Protein 4P1L (pdb70)

InterPro domains:
  IPR004682 TRAP transporter solute receptor, DctP family [PIRSF006470] (9-323)
  IPR004682 TRAP transporter solute receptor, DctP family [TIGR00787] (43-287)
  IPR018389 TRAP transporter solute receptor DctP [PF03480] (42-319)
  IPR018389 TRAP transporter solute receptor DctP [PTHR33376] (13-335)
  IPR038404 TRAP transporter solute receptor DctP superfamily [G3DSA:3.40.190.170] (35-336)

Sequence (585 aa):
SWRGWNIHPPSYPNGKALESFAKEVAEKTEGRVEPKVYHNAVLGDDQPDAIEQTRSGALDFANFNGPGPIVPAANVLSLPFIFKSPDDYRIDGEIGEERFADALAEKNLIVLSWFGSGARSLYNTDHPVETPDDVEGLKVRVNNDLYVQIDEGGNATPAYGEVYQSLKTGVIDGAENNYPSYESSGHYEVANNYYSLTEHLILPECLCVAKASWEELSEKDRQAIREAAEDAAKEQRALWEEGVQASKQKILDAGVKINEVDDKSAFQAKQPIYDQQFVQEHPELESLVTDIQDAQSSWRGWNIHPPSYPNGKALESFAKEVAEKTEGRVEPKVYHNAVLGDQPDAIEQTRSGALDFANFNGPGPIVPAANVLSLPFIFKSPDDYRIDGEIGERFADALAEKNLIVLSWFGSGARSLYNTDHPVETPDDVEGLKVRVNNDLYVQIDEGGNATPAYGEVYQSLKTGVIDGAENNYPSYESSGHYEVANYYSLTEHLILPECLCVAKASWEELSEKDRQAIREAAEDAAKEQRALWEEGVQASKQKILDAGVKINEVDDKSAFQAKQPIYDQFVQEHPELESLVTDIQDAQ

Radius of gyration: 26.8 Å; Cα contacts (8 Å, |Δi|>4): 1121; chains: 2; bounding box: 52×77×76 Å

Foldseek 3Di:
DAEEEEQADCPALLNVLVVLLQVLLCVQVVNPDHYDYDYNCPVHFQLVVLVCQQVPVHWWYKHWLNCPQFVLLCLQVQWPLDVWLVLLVVCDDLVVVVQVRVVVSQKHFLDKAWFTFKFKFFQDDAAAALQVLAPFEEEDPDVLVQCSVLHYGYDYTLLCVQVCLVVVVGGIYMGALLSCQRSCVCVRGQETEPLSTGTIMITTITGNVNLVVDDPSSNVSSSVSRHVSRVSSHVSNVVSRVVSVVVSVVVPRHYYYHNDSVNVVVSPPSLVVSCVVPVVSNVSSVVSNVSRD/DAEEEEQADCPFLLNVLVVLLQVQLCVQVVNPDHYDYDYNCPVHFQLVRLVCQLVPVHFWYKFWLNCPQQVLLCLQVQWCLDVWLVLLVVCDDLVVVVQVSVVVSQKHFLDKAWFTFKFKFFADDAAQALQVLAPFEEEDPDVLVQCSVLHHGYDYTLLCPQVCLQVVVGGIYMGALLSCQRSCVLVRTQETEPLSTGTMMITIITGNVNCVVDDPSSNVSSSVSRHVSRVSSHVVNVVSSVVSVVVSVVSPRDYYYHNDSVNVVVSPPSVVVSCVVPVVSVVSSVVSNVSD

Secondary structure (DSSP, 8-state):
-EEEE-SS-TTSHHHHHHHHHHHHHHHHTTTSS-EEEE-TTTT--HHHHHHHHHTTSS-EEEE-----SSGGGGGGGSTT-SS-S-------HHHHHHHHHHHHTTEEEEEEE----EEEEESS----SGGGGTT-EEE---HHHH------EEE--GGGHHHHHHTTS-SEEEE-HHHHHHTTGGGT--EEEEEEEE---EEEEEEHHHHHHS-HHHHHHHHHHHHHHHHHHHHHHHHHHHHHHHHHHHTT-EEE--S-HHHHHH--HHHHHHHHH-GGGHHHHHHHHHTT-/-EEEE-SS-TTSHHHHHHHHHHHHHHHHTTTS--EEEE-TTTT--HHHHHHHHHTTSS-EEEE-----SSGGGGGGGSTT-SSSS-------HHHHHHHHHHHTTTEEEEEEE----EEEEESS----SGGGGTT-EEE---HHHH------EEE--GGGHHHHHHHTS-SEEEE-HHHHHHTSGGGT--EEEEEEEE---EEEEEEHHHHTTS-HHHHHHHHHHHHHHHHHHHHHHHHHHHHHHHHHHHTT-EEEE-S-HHHHHH--HHHHHHHHH-GGGHHHHHHHHHT-

Structure (mmCIF, N/CA/C/O backbone):
data_4P1L
#
_entry.id   4P1L
#
_cell.length_a   158.120
_cell.length_b   158.120
_cell.length_c   158.120
_cell.angle_alpha   90.000
_cell.angle_beta   90.000
_cell.angle_gamma   90.000
#
_symmetry.space_group_name_H-M   'I 21 3'
#
loop_
_entity.id
_entity.type
_entity.pdbx_description
1 polymer 'TRAP dicarboxylate transporter, DctP subunit'
2 non-polymer 'beta-D-glucopyranuronic acid'
3 non-polymer 'SULFATE ION'
4 non-polymer GLYCEROL
5 water water
#
loop_
_atom_site.group_PDB
_atom_site.id
_atom_site.type_symbol
_atom_site.label_atom_id
_atom_site.label_alt_id
_atom_site.label_comp_id
_atom_site.label_asym_id
_atom_site.label_entity_id
_atom_site.label_seq_id
_atom_site.pdbx_PDB_ins_code
_atom_site.Cartn_x
_atom_site.Cartn_y
_atom_site.Cartn_z
_atom_site.occupancy
_atom_site.B_iso_or_equiv
_atom_site.auth_seq_id
_atom_site.auth_comp_id
_atom_site.auth_asym_id
_atom_site.auth_atom_id
_atom_site.pdbx_PDB_model_num
ATOM 1 N N . SER A 1 25 ? 65.844 84.772 24.710 1.00 39.46 35 SER A N 1
ATOM 2 C CA . SER A 1 25 ? 66.765 83.932 23.948 1.00 42.58 35 SER A CA 1
ATOM 3 C C . SER A 1 25 ? 66.302 82.474 23.706 1.00 35.39 35 SER A C 1
ATOM 4 O O . SER A 1 25 ? 66.090 81.709 24.646 1.00 43.95 35 SER A O 1
ATOM 11 N N . TRP A 1 26 ? 66.181 82.095 22.437 1.00 30.09 36 TRP A N 1
ATOM 12 C CA . TRP A 1 26 ? 65.804 80.733 22.051 1.00 23.61 36 TRP A CA 1
ATOM 13 C C . TRP A 1 26 ? 66.942 80.103 21.257 1.00 20.54 36 TRP A C 1
ATOM 14 O O . TRP A 1 26 ? 67.551 80.780 20.428 1.00 23.97 36 TRP A O 1
ATOM 35 N N . ARG A 1 27 ? 67.221 78.823 21.486 1.00 22.09 37 ARG A N 1
ATOM 36 C CA . ARG A 1 27 ? 68.149 78.089 20.624 1.00 26.03 37 ARG A CA 1
ATOM 37 C C . ARG A 1 27 ? 67.385 77.063 19.794 1.00 18.95 37 ARG A C 1
ATOM 38 O O . ARG A 1 27 ? 66.533 76.330 20.304 1.00 22.01 37 ARG A O 1
ATOM 59 N N . GLY A 1 28 ? 67.738 77.018 18.521 1.00 18.40 38 GLY A N 1
ATOM 60 C CA . GLY A 1 28 ? 67.084 76.126 17.589 1.00 17.60 38 GLY A CA 1
ATOM 61 C C . GLY A 1 28 ? 68.075 75.244 16.867 1.00 20.05 38 GLY A C 1
ATOM 62 O O . GLY A 1 28 ? 69.273 75.558 16.759 1.00 19.73 38 GLY A O 1
ATOM 66 N N . TRP A 1 29 ? 67.546 74.144 16.338 1.00 17.16 39 TRP A N 1
ATOM 67 C CA . TRP A 1 29 ? 68.373 73.068 15.800 1.00 16.41 39 TRP A CA 1
ATOM 68 C C . TRP A 1 29 ? 68.030 72.801 14.343 1.00 15.73 39 TRP A C 1
ATOM 69 O O . TRP A 1 29 ? 66.853 72.730 13.961 1.00 15.56 39 TRP A O 1
ATOM 90 N N . ASN A 1 30 ? 69.067 72.657 13.529 1.00 15.67 40 ASN A N 1
ATOM 91 C CA . ASN A 1 30 ? 68.943 72.201 12.146 1.00 15.11 40 ASN A CA 1
ATOM 92 C C . ASN A 1 30 ? 70.121 71.283 11.860 1.00 18.44 40 ASN A C 1
ATOM 93 O O . ASN A 1 30 ? 71.242 71.601 12.244 1.00 17.28 40 ASN A O 1
ATOM 104 N N . ILE A 1 31 ? 69.870 70.138 11.223 1.00 17.29 41 ILE A N 1
ATOM 105 C CA . ILE A 1 31 ? 70.944 69.218 10.887 1.00 17.04 41 ILE A CA 1
ATOM 106 C C . ILE A 1 31 ? 71.744 69.686 9.648 1.00 17.11 41 ILE A C 1
ATOM 107 O O . ILE A 1 31 ? 72.922 69.312 9.477 1.00 16.79 41 ILE A O 1
ATOM 123 N N . HIS A 1 32 ? 71.097 70.480 8.785 1.00 16.62 42 HIS A N 1
ATOM 124 C CA . HIS A 1 32 ? 71.662 70.839 7.469 1.00 16.50 42 HIS A CA 1
ATOM 125 C C . HIS A 1 32 ? 72.535 72.100 7.566 1.00 16.37 42 HIS A C 1
ATOM 126 O O . HIS A 1 32 ? 72.521 72.803 8.580 1.00 16.47 42 HIS A O 1
ATOM 141 N N . PRO A 1 33 ? 73.306 72.378 6.505 1.00 18.60 43 PRO A N 1
ATOM 142 C CA . PRO A 1 33 ? 74.048 73.652 6.478 1.00 19.85 43 PRO A CA 1
ATOM 143 C C . PRO A 1 33 ? 73.098 74.857 6.436 1.00 16.13 43 PRO A C 1
ATOM 144 O O . PRO A 1 33 ? 71.939 74.707 6.015 1.00 15.68 43 PRO A O 1
ATOM 155 N N . PRO A 1 34 ? 73.581 76.046 6.837 1.00 17.68 44 PRO A N 1
ATOM 156 C CA . PRO A 1 34 ? 72.765 77.254 6.806 1.00 18.86 44 PRO A CA 1
ATOM 157 C C . PRO A 1 34 ? 72.179 77.526 5.415 1.00 18.49 44 PRO A C 1
ATOM 158 O O . PRO A 1 34 ? 71.088 78.047 5.364 1.00 17.33 44 PRO A O 1
ATOM 169 N N . SER A 1 35 ? 72.889 77.193 4.333 1.00 17.45 45 SER A N 1
ATOM 170 C CA . SER A 1 35 ? 72.427 77.542 2.992 1.00 17.66 45 SER A CA 1
ATOM 171 C C . SER A 1 35 ? 71.451 76.524 2.375 1.00 21.63 45 SER A C 1
ATOM 172 O O . SER A 1 35 ? 70.915 76.732 1.281 1.00 18.00 45 SER A O 1
ATOM 180 N N . TYR A 1 36 ? 71.226 75.419 3.065 1.00 19.35 46 TYR A N 1
ATOM 181 C CA . TYR A 1 36 ? 70.239 74.446 2.628 1.00 16.17 46 TYR A CA 1
ATOM 182 C C . TYR A 1 36 ? 68.851 75.105 2.689 1.00 14.85 46 TYR A C 1
ATOM 183 O O . TYR A 1 36 ? 68.641 75.982 3.497 1.00 17.31 46 TYR A O 1
ATOM 201 N N . PRO A 1 37 ? 67.895 74.671 1.851 1.00 14.57 47 PRO A N 1
ATOM 202 C CA . PRO A 1 37 ? 66.585 75.328 1.915 1.00 15.28 47 PRO A CA 1
ATOM 203 C C . PRO A 1 37 ? 66.016 75.428 3.327 1.00 15.68 47 PRO A C 1
ATOM 204 O O . PRO A 1 37 ? 65.503 76.494 3.687 1.00 16.09 47 PRO A O 1
ATOM 215 N N . ASN A 1 38 ? 66.081 74.332 4.093 1.00 15.19 48 ASN A N 1
ATOM 216 C CA . ASN A 1 38 ? 65.602 74.348 5.474 1.00 14.81 48 ASN A CA 1
ATOM 217 C C . ASN A 1 38 ? 66.339 75.381 6.321 1.00 15.83 48 ASN A C 1
ATOM 218 O O . ASN A 1 38 ? 65.744 76.013 7.209 1.00 14.68 48 ASN A O 1
ATOM 229 N N . GLY A 1 39 ? 67.640 75.543 6.060 1.00 14.74 49 GLY A N 1
ATOM 230 C CA . GLY A 1 39 ? 68.453 76.472 6.844 1.00 15.75 49 GLY A CA 1
ATOM 231 C C . GLY A 1 39 ? 68.002 77.913 6.621 1.00 15.73 49 GLY A C 1
ATOM 232 O O . GLY A 1 39 ? 67.795 78.683 7.549 1.00 16.06 49 GLY A O 1
ATOM 236 N N . LYS A 1 40 ? 67.831 78.274 5.356 1.00 15.81 50 LYS A N 1
ATOM 237 C CA . LYS A 1 40 ? 67.362 79.589 4.993 1.00 16.31 50 LYS A CA 1
ATOM 238 C C . LYS A 1 40 ? 66.005 79.899 5.633 1.00 16.54 50 LYS A C 1
ATOM 239 O O . LYS A 1 40 ? 6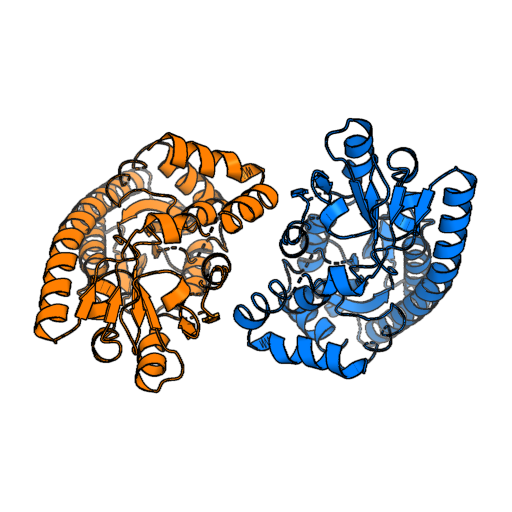5.820 80.983 6.178 1.00 16.73 50 LYS A O 1
ATOM 258 N N . ALA A 1 41 ? 65.070 78.946 5.577 1.00 16.45 51 ALA A N 1
ATOM 259 C CA . ALA A 1 41 ? 63.710 79.149 6.073 1.00 16.19 51 ALA A CA 1
ATOM 260 C C . ALA A 1 41 ? 63.729 79.364 7.577 1.00 18.54 51 ALA A C 1
ATOM 261 O O . ALA A 1 41 ? 62.957 80.165 8.116 1.00 16.58 51 ALA A O 1
ATOM 268 N N . LEU A 1 42 ? 64.616 78.653 8.256 1.00 15.64 52 LEU A N 1
ATOM 269 C CA . LEU A 1 42 ? 64.751 78.781 9.707 1.00 17.64 52 LEU A CA 1
ATOM 270 C C . LEU A 1 42 ? 65.306 80.137 10.103 1.00 16.55 52 LEU A C 1
ATOM 271 O O . LEU A 1 42 ? 64.919 80.683 11.132 1.00 18.48 52 LEU A O 1
ATOM 287 N N . GLU A 1 43 ? 66.245 80.666 9.319 1.00 20.95 53 GLU A N 1
ATOM 288 C CA . GLU A 1 43 ? 66.806 81.988 9.623 1.00 17.56 53 GLU A CA 1
ATOM 289 C C . GLU A 1 43 ? 65.723 83.039 9.397 1.00 20.68 53 GLU A C 1
ATOM 290 O O . GLU A 1 43 ? 65.626 84.011 10.152 1.00 18.46 53 GLU A O 1
ATOM 302 N N . SER A 1 44 ? 64.893 82.841 8.372 1.00 18.33 54 SER A N 1
ATOM 303 C CA . SER A 1 44 ? 63.765 83.746 8.129 1.00 20.47 54 SER A CA 1
ATOM 304 C C . SER A 1 44 ? 62.812 83.716 9.310 1.00 20.91 54 SER A C 1
ATOM 305 O O . SER A 1 44 ? 62.363 84.754 9.780 1.00 22.39 54 SER A O 1
ATOM 313 N N . PHE A 1 45 ? 62.517 82.512 9.790 1.00 17.99 55 PHE A N 1
ATOM 314 C CA . PHE A 1 45 ? 61.659 82.348 10.972 1.00 17.46 55 PHE A CA 1
ATOM 315 C C . PHE A 1 45 ? 62.265 83.092 12.159 1.00 19.52 55 PHE A C 1
ATOM 316 O O . PHE A 1 45 ? 61.585 83.852 12.855 1.00 20.40 55 PHE A O 1
ATOM 333 N N . ALA A 1 46 ? 63.553 82.879 12.391 1.00 18.39 56 ALA A N 1
ATOM 334 C CA . ALA A 1 46 ? 64.216 83.511 13.520 1.00 20.93 56 ALA A CA 1
ATOM 335 C C . ALA A 1 46 ? 64.084 85.037 13.460 1.00 21.05 56 ALA A C 1
ATOM 336 O O . ALA A 1 46 ? 63.794 85.682 14.466 1.00 21.87 56 ALA A O 1
ATOM 343 N N . LYS A 1 47 ? 64.322 85.607 12.282 1.00 25.26 57 LYS A N 1
ATOM 344 C CA . LYS A 1 47 ? 64.204 87.055 12.125 1.00 26.48 57 LYS A CA 1
ATOM 345 C C . LYS A 1 47 ? 62.790 87.546 12.351 1.00 22.51 57 LYS A C 1
ATOM 346 O O . LYS A 1 47 ? 62.570 88.541 13.053 1.00 24.87 57 LYS A O 1
ATOM 365 N N . GLU A 1 48 ? 61.832 86.870 11.723 1.00 20.38 58 GLU A N 1
ATOM 366 C CA . GLU A 1 48 ? 60.443 87.298 11.788 1.00 21.80 58 GLU A CA 1
ATOM 367 C C . GLU A 1 48 ? 59.931 87.213 13.233 1.00 26.32 58 GLU A C 1
ATOM 368 O O . GLU A 1 48 ? 59.211 88.094 13.710 1.00 26.22 58 GLU A O 1
ATOM 380 N N . VAL A 1 49 ? 60.329 86.169 13.949 1.00 22.80 59 VAL A N 1
ATOM 381 C CA . VAL A 1 49 ? 59.975 86.050 15.366 1.00 21.61 59 VAL A CA 1
ATOM 382 C C . VAL A 1 49 ? 60.520 87.243 16.181 1.00 23.88 59 VAL A C 1
ATOM 383 O O . VAL A 1 49 ? 59.767 87.913 16.904 1.00 27.72 59 VAL A O 1
ATOM 396 N N . ALA A 1 50 ? 61.808 87.543 16.050 1.00 23.04 60 ALA A N 1
ATOM 397 C CA . ALA A 1 50 ? 62.383 88.676 16.779 1.00 29.78 60 ALA A CA 1
ATOM 398 C C . ALA A 1 50 ? 61.648 89.993 16.436 1.00 32.26 60 ALA A C 1
ATOM 399 O O . ALA A 1 50 ? 61.329 90.779 17.320 1.00 27.72 60 ALA A O 1
ATOM 406 N N . GLU A 1 51 ? 61.354 90.212 15.157 1.00 31.28 61 GLU A N 1
ATOM 407 C CA . GLU A 1 51 ? 60.664 91.430 14.719 1.00 34.34 61 GLU A CA 1
ATOM 408 C C . GLU A 1 51 ? 59.228 91.475 15.237 1.00 35.35 61 GLU A C 1
ATOM 409 O O . GLU A 1 51 ? 58.784 92.490 15.774 1.00 37.74 61 GLU A O 1
ATOM 421 N N . LYS A 1 52 ? 58.503 90.371 15.109 1.00 29.81 62 LYS A N 1
ATOM 422 C CA . LYS A 1 52 ? 57.101 90.377 15.500 1.00 31.46 62 LYS A CA 1
ATOM 423 C C . LYS A 1 52 ? 56.909 90.454 17.003 1.00 33.92 62 LYS A C 1
ATOM 424 O O . LYS A 1 52 ? 55.844 90.867 17.448 1.00 36.39 62 LYS A O 1
ATOM 443 N N . THR A 1 53 ? 57.908 90.025 17.781 1.00 27.57 63 THR A N 1
ATOM 444 C CA . THR A 1 53 ? 57.790 90.045 19.239 1.00 29.35 63 THR A CA 1
ATOM 445 C C . THR A 1 53 ? 58.536 91.226 19.843 1.00 25.23 63 THR A C 1
ATOM 446 O O . THR A 1 53 ? 58.771 91.259 21.043 1.00 32.91 63 THR A O 1
ATOM 457 N N . GLU A 1 54 ? 58.938 92.170 18.999 1.00 34.75 64 GLU A N 1
ATOM 458 C CA . GLU A 1 54 ? 59.696 93.327 19.459 1.00 39.05 64 GLU A CA 1
ATOM 459 C C . GLU A 1 54 ? 60.878 92.918 20.351 1.00 37.54 64 GLU A C 1
ATOM 460 O O . GLU A 1 54 ? 61.150 93.539 21.382 1.00 35.44 64 GLU A O 1
ATOM 472 N N . GLY A 1 55 ? 61.582 91.867 19.935 1.00 33.78 65 GLY A N 1
ATOM 473 C CA . GLY A 1 55 ? 62.794 91.433 20.612 1.00 30.52 65 GLY A CA 1
ATOM 474 C C . GLY A 1 55 ? 62.585 90.627 21.888 1.00 33.68 65 GLY A C 1
ATOM 475 O O . GLY A 1 55 ? 63.551 90.252 22.552 1.00 31.21 65 GLY A O 1
ATOM 479 N N . ARG A 1 56 ? 61.333 90.353 22.244 1.00 25.82 66 ARG A N 1
ATOM 480 C CA . ARG A 1 56 ? 61.058 89.551 23.442 1.00 25.24 66 ARG A CA 1
ATOM 481 C C . ARG A 1 56 ? 61.540 88.125 23.250 1.00 31.92 66 ARG A C 1
ATOM 482 O O . ARG A 1 56 ? 61.968 87.458 24.190 1.00 26.63 66 ARG A O 1
ATOM 503 N N . VAL A 1 57 ? 61.447 87.653 22.015 1.00 31.63 67 VAL A N 1
ATOM 504 C CA . VAL A 1 57 ? 61.921 86.330 21.687 1.00 25.25 67 VAL A CA 1
ATOM 505 C C . VAL A 1 57 ? 62.932 86.474 20.576 1.00 27.81 67 VAL A C 1
ATOM 506 O O . VAL A 1 57 ? 62.602 86.962 19.499 1.00 24.84 67 VAL A O 1
ATOM 519 N N . GLU A 1 58 ? 64.157 86.050 20.851 1.00 22.36 68 GLU A N 1
ATOM 520 C CA . GLU A 1 58 ? 65.266 86.204 19.921 1.00 26.93 68 GLU A CA 1
ATOM 521 C C . GLU A 1 58 ? 65.879 84.853 19.579 1.00 30.48 68 GLU A C 1
ATOM 522 O O . GLU A 1 58 ? 66.846 84.431 20.211 1.00 27.46 68 GLU A O 1
ATOM 534 N N . PRO A 1 59 ? 65.303 84.160 18.584 1.00 26.06 69 PRO A N 1
ATOM 535 C CA . PRO A 1 59 ? 65.822 82.825 18.258 1.00 26.01 69 PRO A CA 1
ATOM 536 C C . PRO A 1 59 ? 67.167 82.868 17.549 1.00 27.74 69 PRO A C 1
ATOM 537 O O . PRO A 1 59 ? 67.471 83.785 16.770 1.00 25.39 69 PRO A O 1
ATOM 548 N N . LYS A 1 60 ? 67.989 81.868 17.848 1.00 24.19 70 LYS A N 1
ATOM 549 C CA . LYS A 1 60 ? 69.253 81.689 17.169 1.00 21.14 70 LYS A CA 1
ATOM 550 C C . LYS A 1 60 ? 69.298 80.279 16.662 1.00 20.90 70 LYS A C 1
ATOM 551 O O . LYS A 1 60 ? 69.093 79.336 17.430 1.00 21.21 70 LYS A O 1
ATOM 570 N N . VAL A 1 61 ? 69.560 80.120 15.368 1.00 19.47 71 VAL A N 1
ATOM 571 C CA . VAL A 1 61 ? 69.593 78.776 14.775 1.00 17.96 71 VAL A CA 1
ATOM 572 C C . VAL A 1 61 ? 71.013 78.227 14.784 1.00 24.60 71 VAL A C 1
ATOM 573 O O . VAL A 1 61 ? 71.951 78.897 14.360 1.00 24.40 71 VAL A O 1
ATOM 586 N N . TYR A 1 62 ? 71.160 77.022 15.313 1.00 18.04 72 TYR A N 1
ATOM 587 C CA . TYR A 1 62 ? 72.416 76.293 15.239 1.00 18.24 72 TYR A CA 1
ATOM 588 C C . TYR A 1 62 ? 72.301 75.244 14.132 1.00 20.30 72 TYR A C 1
ATOM 589 O O . TYR A 1 62 ? 71.623 74.241 14.285 1.00 17.06 72 TYR A O 1
ATOM 607 N N . HIS A 1 63 ? 72.983 75.487 13.027 1.00 19.15 73 HIS A N 1
ATOM 608 C CA . HIS A 1 63 ? 72.979 74.577 11.904 1.00 21.63 73 HIS A CA 1
ATOM 609 C C . HIS A 1 63 ? 74.042 73.484 12.046 1.00 18.42 73 HIS A C 1
ATOM 610 O O . HIS A 1 63 ? 74.798 73.462 13.025 1.00 20.25 73 HIS A O 1
ATOM 625 N N . ASN A 1 64 ? 74.071 72.585 11.061 1.00 17.60 74 ASN A N 1
ATOM 626 C CA . ASN A 1 64 ? 75.070 71.524 10.988 1.00 21.96 74 ASN A CA 1
ATOM 627 C C . ASN A 1 64 ? 75.054 70.548 12.171 1.00 24.69 74 ASN A C 1
ATOM 628 O O . ASN A 1 64 ? 76.062 69.888 12.444 1.00 24.58 74 ASN A O 1
ATOM 639 N N . ALA A 1 65 ? 73.919 70.432 12.852 1.00 18.06 75 ALA A N 1
ATOM 640 C CA . ALA A 1 65 ? 73.816 69.558 14.007 1.00 22.29 75 ALA A CA 1
ATOM 641 C C . ALA A 1 65 ? 74.886 69.862 15.061 1.00 26.58 75 ALA A C 1
ATOM 642 O O . ALA A 1 65 ? 75.239 68.993 15.849 1.00 24.70 75 ALA A O 1
ATOM 649 N N . VAL A 1 66 ? 75.392 71.092 15.065 1.00 21.78 76 VAL A N 1
ATOM 650 C CA . VAL A 1 66 ? 76.335 71.556 16.084 1.00 22.52 76 VAL A CA 1
ATOM 651 C C . VAL A 1 66 ? 75.891 71.174 17.505 1.00 27.69 76 VAL A C 1
ATOM 652 O O . VAL A 1 66 ? 76.714 70.859 18.360 1.00 26.04 76 VAL A O 1
ATOM 665 N N . LEU A 1 67 ? 74.585 71.217 17.761 1.00 31.70 77 LEU A N 1
ATOM 666 C CA . LEU A 1 67 ? 74.067 70.908 19.098 1.00 25.53 77 LEU A CA 1
ATOM 667 C C . LEU A 1 67 ? 73.618 69.447 19.290 1.00 31.96 77 LEU A C 1
ATOM 668 O O . LEU A 1 67 ? 72.991 69.132 20.306 1.00 39.86 77 LEU A O 1
ATOM 684 N N . GLY A 1 68 ? 73.944 68.564 18.342 1.00 30.07 78 GLY A N 1
ATOM 685 C CA . GLY A 1 68 ? 73.739 67.123 18.509 1.00 28.86 78 GLY A CA 1
ATOM 686 C C . GLY A 1 68 ? 73.073 66.451 17.322 1.00 28.69 78 GLY A C 1
ATOM 687 O O . GLY A 1 68 ? 72.506 67.140 16.474 1.00 23.08 78 GLY A O 1
ATOM 691 N N A ASP A 1 69 ? 73.143 65.114 17.215 0.59 25.27 79 ASP A N 1
ATOM 692 N N B ASP A 1 69 ? 73.111 65.120 17.303 0.41 25.11 79 ASP A N 1
ATOM 693 C CA A ASP A 1 69 ? 72.480 64.397 16.100 0.59 25.40 79 ASP A CA 1
ATOM 694 C CA B ASP A 1 69 ? 72.470 64.348 16.251 0.41 25.31 79 ASP A CA 1
ATOM 695 C C A ASP A 1 69 ? 70.985 64.417 16.379 0.59 20.64 79 ASP A C 1
ATOM 696 C C B ASP A 1 69 ? 70.955 64.410 16.415 0.41 19.93 79 ASP A C 1
ATOM 697 O O A ASP A 1 69 ? 70.552 64.806 17.465 0.59 21.14 79 ASP A O 1
ATOM 698 O O B ASP A 1 69 ? 70.468 64.837 17.461 0.41 21.83 79 ASP A O 1
ATOM 715 N N . GLN A 1 70 ? 70.217 63.984 15.396 1.00 19.96 80 GLN A N 1
ATOM 716 C CA . GLN A 1 70 ? 68.768 64.186 15.397 1.00 19.68 80 GLN A CA 1
ATOM 717 C C . GLN A 1 70 ? 68.035 63.585 16.600 1.00 24.59 80 GLN A C 1
ATOM 718 O O . GLN A 1 70 ? 67.224 64.286 17.240 1.00 20.95 80 GLN A O 1
ATOM 732 N N . PRO A 1 71 ? 68.289 62.300 16.916 1.00 27.70 81 PRO A N 1
ATOM 733 C CA . PRO A 1 71 ? 67.633 61.711 18.098 1.00 28.82 81 PRO A CA 1
ATOM 734 C C . PRO A 1 71 ? 67.937 62.463 19.387 1.00 24.41 81 PRO A C 1
ATOM 735 O O . PRO A 1 71 ? 67.021 62.707 20.162 1.00 31.28 81 PRO A O 1
ATOM 746 N N . ASP A 1 72 ? 69.187 62.857 19.610 1.00 28.50 82 ASP A N 1
ATOM 747 C CA . ASP A 1 72 ? 69.524 63.562 20.833 1.00 33.82 82 ASP A CA 1
ATOM 748 C C . ASP A 1 72 ? 68.861 64.939 20.872 1.00 29.89 82 ASP A C 1
ATOM 749 O O . ASP A 1 72 ? 68.420 65.381 21.918 1.00 31.34 82 ASP A O 1
ATOM 758 N N . ALA A 1 73 ? 68.785 65.603 19.724 1.00 23.28 83 ALA A N 1
ATOM 759 C CA . ALA A 1 73 ? 68.137 66.931 19.649 1.00 21.44 83 ALA A CA 1
ATOM 760 C C . ALA A 1 73 ? 66.638 66.854 19.909 1.00 20.40 83 ALA A C 1
ATOM 761 O O . ALA A 1 73 ? 66.066 67.754 20.549 1.00 20.34 83 ALA A O 1
ATOM 768 N N . ILE A 1 74 ? 65.992 65.798 19.414 1.00 23.26 84 ILE A N 1
ATOM 769 C CA . ILE A 1 74 ? 64.574 65.614 19.680 1.00 21.90 84 ILE A CA 1
ATOM 770 C C . ILE A 1 74 ? 64.384 65.523 21.187 1.00 21.68 84 ILE A C 1
ATOM 771 O O . ILE A 1 74 ? 63.515 66.185 21.742 1.00 20.17 84 ILE A O 1
ATOM 787 N N . GLU A 1 75 ? 65.230 64.733 21.844 1.00 25.44 85 GLU A N 1
ATOM 788 C CA . GLU A 1 75 ? 65.177 64.581 23.291 1.00 27.01 85 GLU A CA 1
ATOM 789 C C . GLU A 1 75 ? 65.353 65.911 24.026 1.00 29.54 85 GLU A C 1
ATOM 790 O O . GLU A 1 75 ? 64.595 66.222 24.931 1.00 30.09 85 GLU A O 1
ATOM 802 N N . GLN A 1 76 ? 66.356 66.688 23.626 1.00 25.69 86 GLN A N 1
ATOM 803 C CA . GLN A 1 76 ? 66.634 67.966 24.249 1.00 27.28 86 GLN A CA 1
ATOM 804 C C . GLN A 1 76 ? 65.485 68.942 24.041 1.00 22.65 86 GLN A C 1
ATOM 805 O O . GLN A 1 76 ? 65.245 69.785 24.885 1.00 25.05 86 GLN A O 1
ATOM 819 N N . THR A 1 77 ? 64.791 68.839 22.905 1.00 24.01 87 THR A N 1
ATOM 820 C CA . THR A 1 77 ? 63.669 69.746 22.644 1.00 18.78 87 THR A CA 1
ATOM 821 C C . THR A 1 77 ? 62.433 69.357 23.461 1.00 22.12 87 THR A C 1
ATOM 822 O O . THR A 1 77 ? 61.722 70.220 23.994 1.00 24.02 87 THR A O 1
ATOM 833 N N . ARG A 1 78 ? 62.165 68.061 23.579 1.00 19.97 88 ARG A N 1
ATOM 834 C CA . ARG A 1 78 ? 61.059 67.611 24.437 1.00 21.64 88 ARG A CA 1
ATOM 835 C C . ARG A 1 78 ? 61.204 68.079 25.878 1.00 23.28 88 ARG A C 1
ATOM 836 O O . ARG A 1 78 ? 60.212 68.336 26.547 1.00 28.57 88 ARG A O 1
ATOM 857 N N . SER A 1 79 ? 62.437 68.167 26.362 1.00 27.78 89 SER A N 1
ATOM 858 C CA . SER A 1 79 ? 62.665 68.476 27.762 1.00 33.87 89 SER A CA 1
ATOM 859 C C . SER A 1 79 ? 62.840 69.983 27.946 1.00 31.50 89 SER A C 1
ATOM 860 O O . SER A 1 79 ? 62.917 70.466 29.062 1.00 34.73 89 SER A O 1
ATOM 868 N N . GLY A 1 80 ? 62.909 70.722 26.839 1.00 25.54 90 GLY A N 1
ATOM 869 C CA . GLY A 1 80 ? 62.984 72.168 26.895 1.00 28.26 90 GLY A CA 1
ATOM 870 C C . GLY A 1 80 ? 64.400 72.699 26.986 1.00 31.91 90 GLY A C 1
ATOM 871 O O . GLY A 1 80 ? 64.586 73.898 27.159 1.00 32.18 90 GLY A O 1
ATOM 875 N N . ALA A 1 81 ? 65.393 71.819 26.883 1.00 27.01 91 ALA A N 1
ATOM 876 C CA . ALA A 1 81 ? 66.794 72.244 26.851 1.00 29.34 91 ALA A CA 1
ATOM 877 C C . ALA A 1 81 ? 67.101 72.981 25.543 1.00 30.58 91 ALA A C 1
ATOM 878 O O . ALA A 1 81 ? 67.893 73.930 25.528 1.00 33.00 91 ALA A O 1
ATOM 885 N N . LEU A 1 82 ? 66.493 72.521 24.448 1.00 27.32 92 LEU A N 1
ATOM 886 C CA . LEU A 1 82 ? 66.439 73.281 23.195 1.00 27.52 92 LEU A CA 1
ATOM 887 C C . LEU A 1 82 ? 65.037 73.832 23.019 1.00 23.38 92 LEU A C 1
ATOM 888 O O . LEU A 1 82 ? 64.059 73.216 23.455 1.00 23.45 92 LEU A O 1
ATOM 904 N N . ASP A 1 83 ? 64.932 74.991 22.379 1.00 19.45 93 ASP A N 1
ATOM 905 C CA . ASP A 1 83 ? 63.648 75.683 22.285 1.00 19.37 93 ASP A CA 1
ATOM 906 C C . ASP A 1 83 ? 62.851 75.407 21.016 1.00 18.52 93 ASP A C 1
ATOM 907 O O . ASP A 1 83 ? 61.618 75.311 21.056 1.00 19.73 93 ASP A O 1
ATOM 916 N N . PHE A 1 84 ? 63.533 75.296 19.884 1.00 17.96 94 PHE A N 1
ATOM 917 C CA . PHE A 1 84 ? 62.837 74.982 18.645 1.00 17.22 94 PHE A CA 1
ATOM 918 C C . PHE A 1 84 ? 63.722 74.160 17.701 1.00 16.91 94 PHE A C 1
ATOM 919 O O . PHE A 1 84 ? 64.919 74.027 17.921 1.00 18.15 94 PHE A O 1
ATOM 936 N N . ALA A 1 85 ? 63.127 73.595 16.654 1.00 17.42 95 ALA A N 1
ATOM 937 C CA . ALA A 1 85 ? 63.876 72.750 15.766 1.00 16.56 95 ALA A CA 1
ATOM 938 C C . ALA A 1 85 ? 63.067 72.398 14.517 1.00 15.00 95 ALA A C 1
ATOM 939 O O . ALA A 1 85 ? 61.828 72.460 14.506 1.00 16.77 95 ALA A O 1
ATOM 946 N N . ASN A 1 86 ? 63.812 72.032 13.486 1.00 15.14 96 ASN A N 1
ATOM 947 C CA . ASN A 1 86 ? 63.311 71.404 12.269 1.00 14.12 96 ASN A CA 1
ATOM 948 C C . ASN A 1 86 ? 63.695 69.933 12.368 1.00 14.27 96 ASN A C 1
ATOM 949 O O . ASN A 1 86 ? 64.869 69.579 12.308 1.00 14.22 96 ASN A O 1
ATOM 960 N N . PHE A 1 87 ? 62.697 69.078 12.596 1.00 14.25 97 PHE A N 1
ATOM 961 C CA . PHE A 1 87 ? 62.934 67.653 12.630 1.00 13.95 97 PHE A CA 1
ATOM 962 C C . PHE A 1 87 ? 62.280 66.958 11.441 1.00 13.24 97 PHE A C 1
ATOM 963 O O . PHE A 1 87 ? 61.130 67.251 11.108 1.00 15.31 97 PHE A O 1
ATOM 980 N N . ASN A 1 88 ? 63.002 66.014 10.855 1.00 13.03 98 ASN A N 1
ATOM 981 C CA . ASN A 1 88 ? 62.400 65.029 9.963 1.00 12.72 98 ASN A CA 1
ATOM 982 C C . ASN A 1 88 ? 61.512 64.062 10.776 1.00 12.91 98 ASN A C 1
ATOM 983 O O . ASN A 1 88 ? 61.867 63.640 11.899 1.00 13.25 98 ASN A O 1
ATOM 1011 N N . GLY A 1 90 ? 60.765 61.012 10.183 1.00 14.14 100 GLY A N 1
ATOM 1012 C CA . GLY A 1 90 ? 61.297 59.656 10.258 1.00 13.46 100 GLY A CA 1
ATOM 1013 C C . GLY A 1 90 ? 61.829 59.267 11.628 1.00 20.29 100 GLY A C 1
ATOM 1014 O O . GLY A 1 90 ? 61.369 58.282 12.226 1.00 16.54 100 GLY A O 1
ATOM 1018 N N . PRO A 1 91 ? 62.830 60.013 12.129 1.00 15.67 101 PRO A N 1
ATOM 1019 C CA . PRO A 1 91 ? 63.367 59.801 13.465 1.00 15.57 101 PRO A CA 1
ATOM 1020 C C . PRO A 1 91 ? 62.363 60.086 14.550 1.00 14.60 101 PRO A C 1
ATOM 1021 O O . PRO A 1 91 ? 62.620 59.745 15.719 1.00 19.51 101 PRO A O 1
ATOM 1049 N N . GLY A 1 93 ? 59.412 58.758 14.514 1.00 18.20 103 GLY A N 1
ATOM 1050 C CA . GLY A 1 93 ? 58.620 57.532 14.619 1.00 20.35 103 GLY A CA 1
ATOM 1051 C C . GLY A 1 93 ? 58.862 56.734 15.884 1.00 23.87 103 GLY A C 1
ATOM 1052 O O . GLY A 1 93 ? 57.914 56.317 16.564 1.00 31.12 103 GLY A O 1
ATOM 1056 N N . PRO A 1 94 ? 60.127 56.508 16.229 1.00 26.31 104 PRO A N 1
ATOM 1057 C CA . PRO A 1 94 ? 60.380 55.773 17.478 1.00 30.75 104 PRO A CA 1
ATOM 1058 C C . PRO A 1 94 ? 59.940 56.499 18.757 1.00 27.36 104 PRO A C 1
ATOM 1059 O O . PRO A 1 94 ? 59.900 55.876 19.815 1.00 28.42 104 PRO A O 1
ATOM 1070 N N . ILE A 1 95 ? 59.614 57.785 18.662 1.00 23.72 105 ILE A N 1
ATOM 1071 C CA . ILE A 1 95 ? 59.281 58.582 19.827 1.00 20.23 105 ILE A CA 1
ATOM 1072 C C . ILE A 1 95 ? 57.772 58.799 19.929 1.00 22.33 105 ILE A C 1
ATOM 1073 O O . ILE A 1 95 ? 57.214 58.793 21.029 1.00 23.63 105 ILE A O 1
ATOM 1089 N N . VAL A 1 96 ? 57.124 58.972 18.774 1.00 19.19 106 VAL A N 1
ATOM 1090 C CA . VAL A 1 96 ? 55.691 59.263 18.692 1.00 22.49 106 VAL A CA 1
ATOM 1091 C C . VAL A 1 96 ? 55.025 58.229 17.795 1.00 19.21 106 VAL A C 1
ATOM 1092 O O . VAL A 1 96 ? 55.198 58.255 16.588 1.00 18.47 106 VAL A O 1
ATOM 1105 N N . PRO A 1 97 ? 54.246 57.311 18.382 1.00 21.35 107 PRO A N 1
ATOM 1106 C CA . PRO A 1 97 ? 53.737 56.193 17.575 1.00 18.96 107 PRO A CA 1
ATOM 1107 C C . PRO A 1 97 ? 53.034 56.593 16.274 1.00 18.77 107 PRO A C 1
ATOM 1108 O O . PRO A 1 97 ? 53.330 55.995 15.236 1.00 19.82 107 PRO A O 1
ATOM 1119 N N . ALA A 1 98 ? 52.154 57.585 16.318 1.00 17.14 108 ALA A N 1
ATOM 1120 C CA . ALA A 1 98 ? 51.418 58.025 15.130 1.00 17.52 108 ALA A CA 1
ATOM 1121 C C . ALA A 1 98 ? 52.327 58.488 14.017 1.00 19.51 108 ALA A C 1
ATOM 1122 O O . ALA A 1 98 ? 52.001 58.327 12.831 1.00 17.21 108 ALA A O 1
ATOM 1129 N N . ALA A 1 99 ? 53.473 59.065 14.382 1.00 20.34 109 ALA A N 1
ATOM 1130 C CA . ALA A 1 99 ? 54.418 59.542 13.385 1.00 15.91 109 ALA A CA 1
ATOM 1131 C C . ALA A 1 99 ? 54.954 58.420 12.521 1.00 14.68 109 ALA A C 1
ATOM 1132 O O . ALA A 1 99 ? 55.348 58.673 11.375 1.00 17.35 109 ALA A O 1
ATOM 1139 N N . ASN A 1 100 ? 54.969 57.182 13.026 1.00 16.19 110 ASN A N 1
ATOM 1140 C CA . ASN A 1 100 ? 55.457 56.066 12.206 1.00 14.96 110 ASN A CA 1
ATOM 1141 C C . ASN A 1 100 ? 54.646 55.856 10.935 1.00 14.73 110 ASN A C 1
ATOM 1142 O O . ASN A 1 100 ? 55.146 55.290 9.965 1.00 15.34 110 ASN A O 1
ATOM 1153 N N . VAL A 1 101 ? 53.400 56.318 10.931 1.00 16.14 111 VAL A N 1
ATOM 1154 C CA . VAL A 1 101 ? 52.573 56.161 9.736 1.00 14.71 111 VAL A CA 1
ATOM 1155 C C . VAL A 1 101 ? 53.244 56.825 8.538 1.00 14.08 111 VAL A C 1
ATOM 1156 O O . VAL A 1 101 ? 53.166 56.319 7.422 1.00 14.83 111 VAL A O 1
ATOM 1169 N N . LEU A 1 102 ? 53.932 57.941 8.783 1.00 13.78 112 LEU A N 1
ATOM 1170 C CA . LEU A 1 102 ? 54.570 58.713 7.733 1.00 14.22 112 LEU A CA 1
ATOM 1171 C C . LEU A 1 102 ? 55.780 58.008 7.147 1.00 15.73 112 LEU A C 1
ATOM 1172 O O . LEU A 1 102 ? 56.255 58.376 6.079 1.00 14.22 112 LEU A O 1
ATOM 1188 N N . SER A 1 103 ? 56.279 57.005 7.858 1.00 13.25 113 SER A N 1
ATOM 1189 C CA . SER A 1 103 ? 57.432 56.220 7.399 1.00 13.51 113 SER A CA 1
ATOM 1190 C C . SER A 1 103 ? 57.015 54.942 6.711 1.00 15.33 113 SER A C 1
ATOM 1191 O O . SER A 1 103 ? 57.862 54.134 6.344 1.00 14.41 113 SER A O 1
ATOM 1199 N N . LEU A 1 104 ? 55.715 54.747 6.510 1.00 14.44 114 LEU A N 1
ATOM 1200 C CA . LEU A 1 104 ? 55.304 53.633 5.674 1.00 14.04 114 LEU A CA 1
ATOM 1201 C C . LEU A 1 104 ? 55.690 53.944 4.228 1.00 13.64 114 LEU A C 1
ATOM 1202 O O . LEU A 1 104 ? 55.321 55.000 3.702 1.00 15.51 114 LEU A O 1
ATOM 1218 N N . PRO A 1 105 ? 56.460 53.048 3.587 1.00 13.71 115 PRO A N 1
ATOM 1219 C CA . PRO A 1 105 ? 56.918 53.315 2.223 1.00 13.10 115 PRO A CA 1
ATOM 1220 C C . PRO A 1 105 ? 55.759 53.526 1.251 1.00 16.35 115 PRO A C 1
ATOM 1221 O O . PRO A 1 105 ? 54.764 52.795 1.299 1.00 16.18 115 PRO A O 1
ATOM 1232 N N . PHE A 1 106 ? 55.890 54.520 0.389 1.00 14.43 116 PHE A N 1
ATOM 1233 C CA . PHE A 1 106 ? 54.871 54.805 -0.638 1.00 13.04 116 PHE A CA 1
ATOM 1234 C C . PHE A 1 106 ? 53.505 55.237 -0.102 1.00 15.83 116 PHE A C 1
ATOM 1235 O O . PHE A 1 106 ? 52.517 55.209 -0.828 1.00 16.81 116 PHE A O 1
ATOM 1252 N N . ILE A 1 107 ? 53.408 55.665 1.148 1.00 14.39 117 ILE A N 1
ATOM 1253 C CA . ILE A 1 107 ? 52.098 56.042 1.650 1.00 16.36 117 ILE A CA 1
ATOM 1254 C C . ILE A 1 107 ? 51.569 57.291 0.928 1.00 16.61 117 ILE A C 1
ATOM 1255 O O . ILE A 1 107 ? 50.365 57.427 0.729 1.00 18.83 117 ILE A O 1
ATOM 1271 N N . PHE A 1 108 ? 52.469 58.198 0.547 1.00 16.31 118 PHE A N 1
ATOM 1272 C CA . PHE A 1 108 ? 52.103 59.380 -0.244 1.00 13.54 118 PHE A CA 1
ATOM 1273 C C . PHE A 1 108 ? 52.450 59.148 -1.720 1.00 13.58 118 PHE A C 1
ATOM 1274 O O . PHE A 1 108 ? 53.499 58.590 -2.025 1.00 16.59 118 PHE A O 1
ATOM 1291 N N . LYS A 1 109 ? 51.571 59.590 -2.631 1.00 17.47 119 LYS A N 1
ATOM 1292 C CA . LYS A 1 109 ? 51.786 59.430 -4.062 1.00 19.17 119 LYS A CA 1
ATOM 1293 C C . LYS A 1 109 ? 52.768 60.490 -4.599 1.00 17.87 119 LYS A C 1
ATOM 1294 O O . LYS A 1 109 ? 53.471 60.263 -5.590 1.00 20.30 119 LYS A O 1
ATOM 1313 N N . SER A 1 110 ? 52.799 61.650 -3.958 1.00 19.64 120 SER A N 1
ATOM 1314 C CA . SER A 1 110 ? 53.705 62.711 -4.370 1.00 18.34 120 SER A CA 1
ATOM 1315 C C . SER A 1 110 ? 53.885 63.711 -3.237 1.00 17.64 120 SER A C 1
ATOM 1316 O O . SER A 1 110 ? 53.086 63.743 -2.295 1.00 13.69 120 SER A O 1
ATOM 1324 N N . PRO A 1 111 ? 54.917 64.557 -3.332 1.00 16.13 121 PRO A N 1
ATOM 1325 C CA . PRO A 1 111 ? 55.053 65.585 -2.295 1.00 17.63 121 PRO A CA 1
ATOM 1326 C C . PRO A 1 111 ? 53.853 66.526 -2.261 1.00 20.19 121 PRO A C 1
ATOM 1327 O O . PRO A 1 111 ? 53.462 67.018 -1.186 1.00 15.57 121 PRO A O 1
ATOM 1338 N N . ASP A 1 112 ? 53.240 66.767 -3.414 1.00 16.82 122 ASP A N 1
ATOM 1339 C CA . ASP A 1 112 ? 52.112 67.699 -3.434 1.00 18.34 122 ASP A CA 1
ATOM 1340 C C . ASP A 1 112 ? 50.922 67.111 -2.664 1.00 15.09 122 ASP A C 1
ATOM 1341 O O . ASP A 1 112 ? 50.178 67.843 -1.976 1.00 19.15 122 ASP A O 1
ATOM 1350 N N . ASP A 1 113 ? 50.731 65.798 -2.779 1.00 14.95 123 ASP A N 1
ATOM 1351 C CA . ASP A 1 113 ? 49.686 65.139 -2.006 1.00 15.13 123 ASP A CA 1
ATOM 1352 C C . ASP A 1 113 ? 50.019 65.272 -0.519 1.00 16.43 123 ASP A C 1
ATOM 1353 O O . ASP A 1 113 ? 49.146 65.520 0.322 1.00 19.09 123 ASP A O 1
ATOM 1379 N N . TYR A 1 115 ? 51.756 67.614 1.050 1.00 17.67 125 TYR A N 1
ATOM 1380 C CA . TYR A 1 115 ? 51.481 68.979 1.514 1.00 18.67 125 TYR A CA 1
ATOM 1381 C C . TYR A 1 115 ? 50.001 69.238 1.784 1.00 19.98 125 TYR A C 1
ATOM 1382 O O . TYR A 1 115 ? 49.629 69.795 2.831 1.00 18.69 125 TYR A O 1
ATOM 1400 N N . ARG A 1 116 ? 49.160 68.822 0.841 1.00 17.75 126 ARG A N 1
ATOM 1401 C CA . ARG A 1 116 ? 47.714 69.001 0.958 1.00 24.50 126 ARG A CA 1
ATOM 1402 C C . ARG A 1 116 ? 47.182 68.294 2.201 1.00 18.01 126 ARG A C 1
ATOM 1403 O O . ARG A 1 116 ? 46.376 68.853 2.971 1.00 21.56 126 ARG A O 1
ATOM 1424 N N . ILE A 1 117 ? 47.646 67.069 2.402 1.00 22.19 127 ILE A N 1
ATOM 1425 C CA . ILE A 1 117 ? 47.215 66.269 3.539 1.00 17.21 127 ILE A CA 1
ATOM 1426 C C . ILE A 1 117 ? 47.695 66.840 4.865 1.00 18.70 127 ILE A C 1
ATOM 1427 O O . ILE A 1 117 ? 46.928 66.954 5.825 1.00 17.95 127 ILE A O 1
ATOM 1460 N N . ASP A 1 119 ? 48.593 69.877 5.560 1.00 19.75 129 ASP A N 1
ATOM 1461 C CA . ASP A 1 119 ? 48.069 71.219 5.851 1.00 22.34 129 ASP A CA 1
ATOM 1462 C C . ASP A 1 119 ? 46.600 71.172 6.245 1.00 26.42 129 ASP A C 1
ATOM 1463 O O . ASP A 1 119 ? 46.020 72.193 6.619 1.00 25.47 129 ASP A O 1
ATOM 1472 N N . GLY A 1 120 ? 45.974 70.005 6.107 1.00 22.24 130 GLY A N 1
ATOM 1473 C CA . GLY A 1 120 ? 44.586 69.859 6.484 1.00 25.54 130 GLY A CA 1
ATOM 1474 C C . GLY A 1 120 ? 44.400 69.127 7.797 1.00 21.94 130 GLY A C 1
ATOM 1475 O O . GLY A 1 120 ? 45.304 69.065 8.648 1.00 20.54 130 GLY A O 1
ATOM 1479 N N . GLU A 1 121 ? 43.212 68.557 7.957 1.00 26.06 131 GLU A N 1
ATOM 1480 C CA . GLU A 1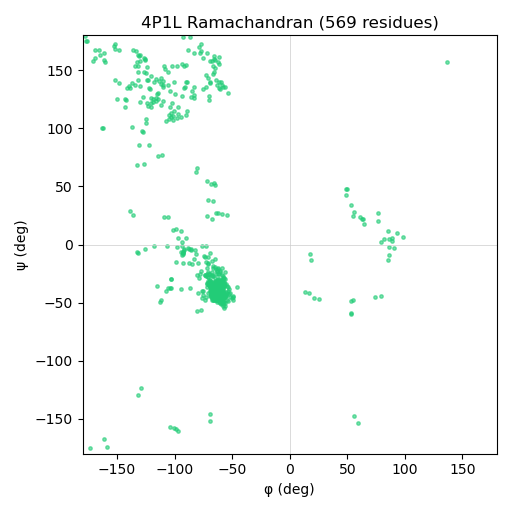 121 ? 42.823 67.952 9.228 1.00 23.61 131 GLU A CA 1
ATOM 1481 C C . GLU A 1 121 ? 43.719 66.792 9.631 1.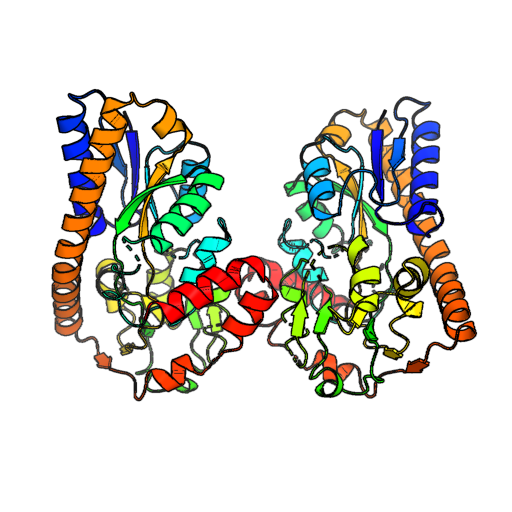00 20.95 131 GLU A C 1
ATOM 1482 O O . GLU A 1 121 ? 44.021 66.621 10.804 1.00 25.62 131 GLU A O 1
ATOM 1494 N N . ILE A 1 122 ? 44.154 65.995 8.666 1.00 20.83 132 ILE A N 1
ATOM 1495 C CA . ILE A 1 122 ? 45.027 64.869 8.970 1.00 17.25 132 ILE A CA 1
ATOM 1496 C C . ILE A 1 122 ? 46.343 65.384 9.594 1.00 17.52 132 ILE A C 1
ATOM 1497 O O . ILE A 1 122 ? 46.841 64.816 10.569 1.00 19.93 132 ILE A O 1
ATOM 1513 N N . GLY A 1 123 ? 46.887 66.475 9.064 1.00 22.65 133 GLY A N 1
ATOM 1514 C CA . GLY A 1 123 ? 48.087 67.050 9.654 1.00 21.05 133 GLY A CA 1
ATOM 1515 C C . GLY A 1 123 ? 47.886 67.422 11.121 1.00 22.76 133 GLY A C 1
ATOM 1516 O O . GLY A 1 123 ? 48.811 67.313 11.944 1.00 19.45 133 GLY A O 1
ATOM 1520 N N A GLU A 1 124 ? 46.676 67.849 11.456 0.46 23.02 134 GLU A N 1
ATOM 1521 N N B GLU A 1 124 ? 46.682 67.865 11.466 0.54 23.25 134 GLU A N 1
ATOM 1522 C CA A GLU A 1 124 ? 46.368 68.255 12.823 0.46 22.87 134 GLU A CA 1
ATOM 1523 C CA B GLU A 1 124 ? 46.398 68.257 12.848 0.54 22.50 134 GLU A CA 1
ATOM 1524 C C A GLU A 1 124 ? 46.441 67.067 13.780 0.46 22.30 134 GLU A C 1
ATOM 1525 C C B GLU A 1 124 ? 46.474 67.056 13.783 0.54 22.56 134 GLU A C 1
ATOM 1526 O O A GLU A 1 124 ? 46.820 67.220 14.939 0.46 19.30 134 GLU A O 1
ATOM 1527 O O B GLU A 1 124 ? 46.879 67.187 14.933 0.54 19.09 134 GLU A O 1
ATOM 1550 N N . ARG A 1 125 ? 46.071 65.882 13.303 1.00 19.16 135 ARG A N 1
ATOM 1551 C CA . ARG A 1 125 ? 46.174 64.682 14.128 1.00 20.88 135 ARG A CA 1
ATOM 1552 C C . ARG A 1 125 ? 47.653 64.407 14.458 1.00 20.55 135 ARG A C 1
ATOM 1553 O O . ARG A 1 125 ? 47.969 63.885 15.524 1.00 21.99 135 ARG A O 1
ATOM 1574 N N . PHE A 1 126 ? 48.552 64.680 13.518 1.00 18.11 136 PHE A N 1
ATOM 1575 C CA . PHE A 1 126 ? 49.990 64.496 13.786 1.00 16.84 136 PHE A CA 1
ATOM 1576 C C . PHE A 1 126 ? 50.510 65.525 14.790 1.00 18.11 136 PHE A C 1
ATOM 1577 O O . PHE A 1 126 ? 51.305 65.198 15.690 1.00 19.45 136 PHE A O 1
ATOM 1594 N N . ALA A 1 127 ? 50.058 66.765 14.642 1.00 20.95 137 ALA A N 1
ATOM 1595 C CA . ALA A 1 127 ? 50.415 67.800 15.594 1.00 20.10 137 ALA A CA 1
ATOM 1596 C C . ALA A 1 127 ? 49.933 67.410 16.993 1.00 20.84 137 ALA A C 1
ATOM 1597 O O . ALA A 1 127 ? 50.662 67.560 17.966 1.00 18.74 137 ALA A O 1
ATOM 1604 N N . ASP A 1 128 ? 48.703 66.909 17.086 1.00 21.38 138 ASP A N 1
ATOM 1605 C CA . ASP A 1 128 ? 48.165 66.478 18.366 1.00 24.57 138 ASP A CA 1
ATOM 1606 C C . ASP A 1 128 ? 49.062 65.408 18.990 1.00 22.53 138 ASP A C 1
ATOM 1607 O O . ASP A 1 128 ? 49.330 65.424 20.189 1.00 20.25 138 ASP A O 1
ATOM 1616 N N . ALA A 1 129 ? 49.513 64.462 18.175 1.00 19.09 139 ALA A N 1
ATOM 1617 C CA . ALA A 1 129 ? 50.331 63.372 18.698 1.00 24.31 139 ALA A CA 1
ATOM 1618 C C . ALA A 1 129 ? 51.689 63.874 19.210 1.00 20.74 139 ALA A C 1
ATOM 1619 O O . ALA A 1 129 ? 52.171 63.418 20.255 1.00 21.82 139 ALA A O 1
ATOM 1626 N N . LEU A 1 130 ? 52.309 64.801 18.474 1.00 20.12 140 LEU A N 1
ATOM 1627 C CA . LEU A 1 130 ? 53.562 65.385 18.920 1.00 21.97 140 LEU A CA 1
ATOM 1628 C C . LEU A 1 130 ? 53.398 66.200 20.196 1.00 19.36 140 LEU A C 1
ATOM 1629 O O . LEU A 1 130 ? 54.295 66.190 21.042 1.00 18.23 140 LEU A O 1
ATOM 1645 N N . ALA A 1 131 ? 52.255 66.876 20.352 1.00 20.13 141 ALA A N 1
ATOM 1646 C CA . ALA A 1 131 ? 52.009 67.729 21.512 1.00 19.08 141 ALA A CA 1
ATOM 1647 C C . ALA A 1 131 ? 51.991 66.880 22.772 1.00 24.74 141 ALA A C 1
ATOM 1648 O O . ALA A 1 131 ? 52.463 67.296 23.818 1.00 25.30 141 ALA A O 1
ATOM 1655 N N . GLU A 1 132 ? 51.454 65.674 22.650 1.00 23.53 142 GLU A N 1
ATOM 1656 C CA . GLU A 1 132 ? 51.418 64.751 23.758 1.00 28.96 142 GLU A CA 1
ATOM 1657 C C . GLU A 1 132 ? 52.829 64.361 24.200 1.00 24.89 142 GLU A C 1
ATOM 1658 O O . GLU A 1 132 ? 53.027 63.982 25.347 1.00 28.92 142 GLU A O 1
ATOM 1670 N N . LYS A 1 133 ? 53.813 64.485 23.312 1.00 22.34 143 LYS A N 1
ATOM 1671 C CA . LYS A 1 133 ? 55.208 64.214 23.668 1.00 21.90 143 LYS A CA 1
ATOM 1672 C C . LYS A 1 133 ? 56.037 65.495 23.804 1.00 21.57 143 LYS A C 1
ATOM 1673 O O . LYS A 1 133 ? 57.260 65.462 23.625 1.00 22.82 143 LYS A O 1
ATOM 1692 N N . ASN A 1 134 ? 55.355 66.612 24.078 1.00 22.71 144 ASN A N 1
ATOM 1693 C CA . ASN A 1 134 ? 55.994 67.887 24.439 1.00 24.69 144 ASN A CA 1
ATOM 1694 C C . ASN A 1 134 ? 56.596 68.663 23.287 1.00 21.50 144 ASN A C 1
ATOM 1695 O O . ASN A 1 134 ? 57.438 69.529 23.509 1.00 19.69 144 ASN A O 1
ATOM 1706 N N . LEU A 1 135 ? 56.164 68.380 22.068 1.00 18.52 145 LEU A N 1
ATOM 1707 C CA . LEU A 1 135 ? 56.600 69.150 20.904 1.00 18.07 145 LEU A CA 1
ATOM 1708 C C . LEU A 1 135 ? 55.407 69.828 20.238 1.00 17.68 145 LEU A C 1
ATOM 1709 O O . LEU A 1 135 ? 54.422 69.166 19.874 1.00 19.85 145 LEU A O 1
ATOM 1725 N N . ILE A 1 136 ? 55.504 71.154 20.075 1.00 18.09 146 ILE A N 1
ATOM 1726 C CA . ILE A 1 136 ? 54.421 71.924 19.500 1.00 18.83 146 ILE A CA 1
ATOM 1727 C C . ILE A 1 136 ? 54.742 72.242 18.035 1.00 17.00 146 ILE A C 1
ATOM 1728 O O . ILE A 1 136 ? 55.662 73.002 17.749 1.00 17.16 146 ILE A O 1
ATOM 1744 N N . VAL A 1 137 ? 54.005 71.628 17.116 1.00 16.67 147 VAL A N 1
ATOM 1745 C CA . VAL A 1 137 ? 54.278 71.799 15.682 1.00 16.07 147 VAL A CA 1
ATOM 1746 C C . VAL A 1 137 ? 53.628 73.069 15.187 1.00 18.18 147 VAL A C 1
ATOM 1747 O O . VAL A 1 137 ? 52.419 73.279 15.380 1.00 19.61 147 VAL A O 1
ATOM 1760 N N . LEU A 1 138 ? 54.433 73.929 14.559 1.00 16.09 148 LEU A N 1
ATOM 1761 C CA . LEU A 1 138 ? 53.952 75.197 14.061 1.00 20.21 148 LEU A CA 1
ATOM 1762 C C . LEU A 1 138 ? 53.735 75.190 12.546 1.00 21.15 148 LEU A C 1
ATOM 1763 O O . LEU A 1 138 ? 52.909 75.930 12.031 1.00 19.93 148 LEU A O 1
ATOM 1779 N N . SER A 1 139 ? 54.512 74.394 11.830 1.00 18.64 149 SER A N 1
ATOM 1780 C CA . SER A 1 139 ? 54.362 74.307 10.386 1.00 18.98 149 SER A CA 1
ATOM 1781 C C . SER A 1 139 ? 55.105 73.096 9.864 1.00 15.57 149 SER A C 1
ATOM 1782 O O . SER A 1 139 ? 55.888 72.481 10.592 1.00 15.89 149 SER A O 1
ATOM 1790 N N . TRP A 1 140 ? 54.840 72.750 8.607 1.00 14.62 150 TRP A N 1
ATOM 1791 C CA . TRP A 1 140 ? 55.435 71.566 7.967 1.00 16.39 150 TRP A CA 1
ATOM 1792 C C . TRP A 1 140 ? 56.325 71.973 6.799 1.00 17.64 150 TRP A C 1
ATOM 1793 O O . TRP A 1 140 ? 55.872 72.685 5.915 1.00 15.49 150 TRP A O 1
ATOM 1814 N N . PHE A 1 141 ? 57.572 71.511 6.823 1.00 14.23 151 PHE A N 1
ATOM 1815 C CA . PHE A 1 141 ? 58.511 71.654 5.715 1.00 15.84 151 PHE A CA 1
ATOM 1816 C C . PHE A 1 141 ? 58.421 70.410 4.805 1.00 13.69 151 PHE A C 1
ATOM 1817 O O . PHE A 1 141 ? 58.095 69.302 5.265 1.00 15.18 151 PHE A O 1
ATOM 1834 N N . GLY A 1 142 ? 58.751 70.580 3.527 1.00 13.65 152 GLY A N 1
ATOM 1835 C CA . GLY A 1 142 ? 58.900 69.457 2.619 1.00 13.63 152 GLY A CA 1
ATOM 1836 C C . GLY A 1 142 ? 60.306 68.870 2.558 1.00 12.48 152 GLY A C 1
ATOM 1837 O O . GLY A 1 142 ? 61.289 69.554 2.856 1.00 13.84 152 GLY A O 1
ATOM 1841 N N . SER A 1 143 ? 60.416 67.595 2.189 1.00 13.45 153 SER A N 1
ATOM 1842 C CA . SER A 1 143 ? 61.733 67.023 1.927 1.00 14.50 153 SER A CA 1
ATOM 1843 C C . SER A 1 143 ? 61.704 66.113 0.681 1.00 13.77 153 SER A C 1
ATOM 1844 O O . SER A 1 143 ? 62.472 65.175 0.581 1.00 14.12 153 SER A O 1
ATOM 1852 N N . GLY A 1 144 ? 60.805 66.407 -0.253 1.00 15.72 154 GLY A N 1
ATOM 1853 C CA . GLY A 1 144 ? 60.750 65.680 -1.513 1.00 17.23 154 GLY A CA 1
ATOM 1854 C C . GLY A 1 144 ? 60.507 64.190 -1.309 1.00 13.76 154 GLY A C 1
ATOM 1855 O O . GLY A 1 144 ? 59.919 63.744 -0.307 1.00 13.38 154 GLY A O 1
ATOM 1859 N N . ALA A 1 145 ? 60.973 63.426 -2.279 1.00 12.30 155 ALA A N 1
ATOM 1860 C CA . ALA A 1 145 ? 60.988 61.981 -2.201 1.00 12.05 155 ALA A CA 1
ATOM 1861 C C . ALA A 1 145 ? 62.425 61.460 -2.064 1.00 14.76 155 ALA A C 1
ATOM 1862 O O . ALA A 1 145 ? 63.363 61.974 -2.693 1.00 16.12 155 ALA A O 1
ATOM 1869 N N . ARG A 1 146 ? 62.585 60.440 -1.235 1.00 11.70 156 ARG A N 1
ATOM 1870 C CA . ARG A 1 146 ? 63.879 59.776 -1.058 1.00 11.69 156 ARG A CA 1
ATOM 1871 C C . ARG A 1 146 ? 64.036 58.591 -2.010 1.00 13.62 156 ARG A C 1
ATOM 1872 O O . ARG A 1 146 ? 63.127 57.759 -2.150 1.00 13.19 156 ARG A O 1
ATOM 1893 N N . SER A 1 147 ? 65.200 58.510 -2.644 1.00 12.98 157 SER A N 1
ATOM 1894 C CA . SER A 1 147 ? 65.520 57.422 -3.563 1.00 12.18 157 SER A CA 1
ATOM 1895 C C . SER A 1 147 ? 66.866 56.786 -3.245 1.00 12.48 157 SER A C 1
ATOM 1896 O O . SER A 1 147 ? 67.749 57.406 -2.617 1.00 12.59 157 SER A O 1
ATOM 1904 N N . LEU A 1 148 ? 67.030 55.550 -3.702 1.00 15.03 158 LEU A N 1
ATOM 1905 C CA . LEU A 1 148 ? 68.248 54.777 -3.473 1.00 12.63 158 LEU A CA 1
ATOM 1906 C C . LEU A 1 148 ? 69.419 55.263 -4.294 1.00 15.22 158 LEU A C 1
ATOM 1907 O O . LEU A 1 148 ? 69.301 55.482 -5.506 1.00 19.90 158 LEU A O 1
ATOM 1923 N N . TYR A 1 149 ? 70.569 55.360 -3.651 1.00 13.50 159 TYR A N 1
ATOM 1924 C CA . TYR A 1 149 ? 71.807 55.502 -4.390 1.00 16.47 159 TYR A CA 1
ATOM 1925 C C . TYR A 1 149 ? 72.876 54.547 -3.899 1.00 14.38 159 TYR A C 1
ATOM 1926 O O . TYR A 1 149 ? 72.894 54.204 -2.723 1.00 14.77 159 TYR A O 1
ATOM 1944 N N . ASN A 1 150 ? 73.746 54.108 -4.798 1.00 15.55 160 ASN A N 1
ATOM 1945 C CA . ASN A 1 150 ? 74.758 53.114 -4.455 1.00 15.71 160 ASN A CA 1
ATOM 1946 C C . ASN A 1 150 ? 75.986 53.244 -5.337 1.00 22.09 160 ASN A C 1
ATOM 1947 O O . ASN A 1 150 ? 76.016 54.021 -6.296 1.00 19.57 160 ASN A O 1
ATOM 1958 N N . THR A 1 151 ? 77.011 52.506 -4.964 1.00 16.53 161 THR A N 1
ATOM 1959 C CA . THR A 1 151 ? 78.312 52.634 -5.597 1.00 19.09 161 THR A CA 1
ATOM 1960 C C . THR A 1 151 ? 78.528 51.671 -6.753 1.00 24.60 161 THR A C 1
ATOM 1961 O O . THR A 1 151 ? 79.568 51.748 -7.413 1.00 22.19 161 THR A O 1
ATOM 1972 N N . ASP A 1 152 ? 77.589 50.753 -6.981 1.00 25.42 162 ASP A N 1
ATOM 1973 C CA . ASP A 1 152 ? 77.856 49.575 -7.816 1.00 25.02 162 ASP A CA 1
ATOM 1974 C C . ASP A 1 152 ? 77.112 49.497 -9.161 1.00 24.72 162 ASP A C 1
ATOM 1975 O O . ASP A 1 152 ? 77.735 49.259 -10.195 1.00 26.49 162 ASP A O 1
ATOM 1984 N N . HIS A 1 153 ? 75.796 49.699 -9.158 1.00 18.66 163 HIS A N 1
ATOM 1985 C CA . HIS A 1 153 ? 74.978 49.513 -10.362 1.00 20.81 163 HIS A CA 1
ATOM 1986 C C . HIS A 1 153 ? 73.634 50.213 -10.279 1.00 22.99 163 HIS A C 1
ATOM 1987 O O . HIS A 1 153 ? 73.148 50.501 -9.186 1.00 20.23 163 HIS A O 1
ATOM 2002 N N . PRO A 1 154 ? 73.016 50.474 -11.435 1.00 25.59 164 PRO A N 1
ATOM 2003 C CA . PRO A 1 154 ? 71.658 51.011 -11.413 1.00 20.47 164 PRO A CA 1
ATOM 2004 C C . PRO A 1 154 ? 70.719 49.990 -10.801 1.00 19.28 164 PRO A C 1
ATOM 2005 O O . PRO A 1 154 ? 70.864 48.785 -11.034 1.00 21.30 164 PRO A O 1
ATOM 2016 N N . VAL A 1 155 ? 69.767 50.467 -10.025 1.00 14.80 165 VAL A N 1
ATOM 2017 C CA . VAL A 1 155 ? 68.674 49.620 -9.555 1.00 18.27 165 VAL A CA 1
ATOM 2018 C C . VAL A 1 155 ? 67.461 49.802 -10.454 1.00 15.57 165 VAL A C 1
ATOM 2019 O O . VAL A 1 155 ? 66.933 50.905 -10.581 1.00 18.39 165 VAL A O 1
ATOM 2032 N N . GLU A 1 156 ? 67.049 48.723 -11.105 1.00 17.45 166 GLU A N 1
ATOM 2033 C CA . GLU A 1 156 ? 65.961 48.765 -12.063 1.00 19.02 166 GLU A CA 1
ATOM 2034 C C . GLU A 1 156 ? 64.740 48.108 -11.491 1.00 18.02 166 GLU A C 1
ATOM 2035 O O . GLU A 1 156 ? 63.631 48.591 -11.695 1.00 19.59 166 GLU A O 1
ATOM 2047 N N . THR A 1 157 ? 64.953 47.003 -10.774 1.00 16.74 167 THR A N 1
ATOM 2048 C CA . THR A 1 157 ? 63.882 46.245 -10.150 1.00 17.57 167 THR A CA 1
ATOM 2049 C C . THR A 1 157 ? 64.266 45.916 -8.718 1.00 20.13 167 THR A C 1
ATOM 2050 O O . THR A 1 157 ? 65.419 46.062 -8.320 1.00 17.88 167 THR A O 1
ATOM 2061 N N . PRO A 1 158 ? 63.297 45.465 -7.924 1.00 17.80 168 PRO A N 1
ATOM 2062 C CA . PRO A 1 158 ? 63.660 45.127 -6.551 1.00 16.87 168 PRO A CA 1
ATOM 2063 C C . PRO A 1 158 ? 64.822 44.132 -6.417 1.00 18.64 168 PRO A C 1
ATOM 2064 O O . PRO A 1 158 ? 65.647 44.272 -5.499 1.00 22.72 168 PRO A O 1
ATOM 2075 N N . ASP A 1 159 ? 64.925 43.173 -7.321 1.00 22.06 169 ASP A N 1
ATOM 2076 C CA . ASP A 1 159 ? 66.006 42.200 -7.227 1.00 23.48 169 ASP A CA 1
ATOM 2077 C C . ASP A 1 159 ? 67.405 42.811 -7.379 1.00 22.47 169 ASP A C 1
ATOM 2078 O O . ASP A 1 159 ? 68.368 42.230 -6.903 1.00 23.82 169 ASP A O 1
ATOM 2087 N N . ASP A 1 160 ? 67.516 43.994 -7.991 1.00 20.16 170 ASP A N 1
ATOM 2088 C CA . ASP A 1 160 ? 68.803 44.682 -8.059 1.00 18.12 170 ASP A CA 1
ATOM 2089 C C . ASP A 1 160 ? 69.257 45.231 -6.694 1.00 17.47 170 ASP A C 1
ATOM 2090 O O . ASP A 1 160 ? 70.404 45.647 -6.550 1.00 21.71 170 ASP A O 1
ATOM 2099 N N . VAL A 1 161 ? 68.377 45.230 -5.698 1.00 16.99 171 VAL A N 1
ATOM 2100 C CA . VAL A 1 161 ? 68.787 45.671 -4.373 1.00 18.15 171 VAL A CA 1
ATOM 2101 C C . VAL A 1 161 ? 69.550 44.534 -3.637 1.00 18.55 171 VAL A C 1
ATOM 2102 O O . VAL A 1 161 ? 70.251 44.802 -2.663 1.00 17.74 171 VAL A O 1
ATOM 2115 N N . GLU A 1 162 ? 69.437 43.296 -4.123 1.00 19.13 172 GLU A N 1
ATOM 2116 C CA . GLU A 1 162 ? 70.115 42.153 -3.485 1.00 22.55 172 GLU A CA 1
ATOM 2117 C C . GLU A 1 162 ? 71.615 42.412 -3.432 1.00 20.68 172 GLU A C 1
ATOM 2118 O O . GLU A 1 162 ? 72.187 42.889 -4.403 1.00 18.21 172 GLU A O 1
ATOM 2130 N N . GLY A 1 163 ? 72.231 42.120 -2.289 1.00 21.48 173 GLY A N 1
ATOM 2131 C CA . GLY A 1 163 ? 73.655 42.321 -2.108 1.00 26.16 173 GLY A CA 1
ATOM 2132 C C . GLY A 1 163 ? 74.101 43.712 -1.685 1.00 27.93 173 GLY A C 1
ATOM 2133 O O . GLY A 1 163 ? 75.248 43.879 -1.274 1.00 27.27 173 GLY A O 1
ATOM 2137 N N . LEU A 1 164 ? 73.224 44.716 -1.774 1.00 18.32 174 LEU A N 1
ATOM 2138 C CA . LEU A 1 164 ? 73.584 46.055 -1.337 1.00 18.90 174 LEU A CA 1
ATOM 2139 C C . LEU A 1 164 ? 73.355 46.216 0.158 1.00 21.16 174 LEU A C 1
ATOM 2140 O O . LEU A 1 164 ? 72.307 45.854 0.683 1.00 21.37 174 LEU A O 1
ATOM 2156 N N . LYS A 1 165 ? 74.356 46.766 0.829 1.00 18.18 175 LYS A N 1
ATOM 2157 C CA . LYS A 1 165 ? 74.235 47.182 2.206 1.00 15.41 175 LYS A CA 1
ATOM 2158 C C . LYS A 1 165 ? 73.929 48.677 2.183 1.00 15.09 175 LYS A C 1
ATOM 2159 O O . LYS A 1 165 ? 74.786 49.499 1.788 1.00 18.06 175 LYS A O 1
ATOM 2178 N N . VAL A 1 166 ? 72.711 49.012 2.602 1.00 14.84 176 VAL A N 1
ATOM 2179 C CA . VAL A 1 166 ? 72.187 50.366 2.492 1.00 14.08 176 VAL A CA 1
ATOM 2180 C C . VAL A 1 166 ? 71.960 50.985 3.866 1.00 15.04 176 VAL A C 1
ATOM 2181 O O . VAL A 1 166 ? 71.275 50.409 4.739 1.00 16.28 176 VAL A O 1
ATOM 2194 N N . ARG A 1 167 ? 72.557 52.154 4.064 1.00 15.16 177 ARG A N 1
ATOM 2195 C CA . ARG A 1 167 ? 72.312 52.937 5.266 1.00 15.74 177 ARG A CA 1
ATOM 2196 C C . ARG A 1 167 ? 70.895 53.480 5.256 1.00 14.25 177 ARG A C 1
ATOM 2197 O O . ARG A 1 167 ? 70.389 53.910 4.217 1.00 14.81 177 ARG A O 1
ATOM 2218 N N . VAL A 1 168 ? 70.270 53.442 6.426 1.00 14.66 178 VAL A N 1
ATOM 2219 C CA . VAL A 1 168 ? 68.974 54.062 6.653 1.00 14.24 178 VAL A CA 1
ATOM 2220 C C . VAL A 1 168 ? 69.031 54.879 7.932 1.00 14.79 178 VAL A C 1
ATOM 2221 O O . VAL A 1 168 ? 69.986 54.779 8.711 1.00 14.92 178 VAL A O 1
ATOM 2251 N N . ASN A 1 170 ? 67.367 55.843 11.690 1.00 19.17 180 ASN A N 1
ATOM 2252 C CA . ASN A 1 170 ? 67.091 54.901 12.781 1.00 28.23 180 ASN A CA 1
ATOM 2253 C C . ASN A 1 170 ? 65.602 54.770 13.055 1.00 25.70 180 ASN A C 1
ATOM 2254 O O . ASN A 1 170 ? 65.069 55.351 13.998 1.00 28.44 180 ASN A O 1
ATOM 2265 N N . ASN A 1 171 ? 64.939 54.025 12.173 1.00 14.47 181 ASN A N 1
ATOM 2266 C CA . ASN A 1 171 ? 63.567 53.614 12.337 1.00 14.50 181 ASN A CA 1
ATOM 2267 C C . ASN A 1 171 ? 63.505 52.190 11.767 1.00 16.90 181 ASN A C 1
ATOM 2268 O O . ASN A 1 171 ? 63.916 51.937 10.636 1.00 14.86 181 ASN A O 1
ATOM 2279 N N . ASP A 1 172 ? 63.033 51.252 12.578 1.00 14.81 182 ASP A N 1
ATOM 2280 C CA . ASP A 1 172 ? 63.029 49.841 12.192 1.00 14.90 182 ASP A CA 1
ATOM 2281 C C . ASP A 1 172 ? 62.261 49.626 10.881 1.00 15.89 182 ASP A C 1
ATOM 2282 O O . ASP A 1 172 ? 62.547 48.686 10.140 1.00 15.14 182 ASP A O 1
ATOM 2291 N N . LEU A 1 173 ? 61.277 50.476 10.608 1.00 14.30 183 LEU A N 1
ATOM 2292 C CA . LEU A 1 173 ? 60.508 50.355 9.375 1.00 14.17 183 LEU A CA 1
ATOM 2293 C C . LEU A 1 173 ? 61.397 50.410 8.139 1.00 14.11 183 LEU A C 1
ATOM 2294 O O . LEU A 1 173 ? 61.103 49.739 7.134 1.00 15.53 183 LEU A O 1
ATOM 2310 N N . TYR A 1 174 ? 62.453 51.214 8.205 1.00 13.55 184 TYR A N 1
ATOM 2311 C CA . TYR A 1 174 ? 63.397 51.359 7.076 1.00 13.29 184 TYR A CA 1
ATOM 2312 C C . TYR A 1 174 ? 64.245 50.109 6.852 1.00 13.92 184 TYR A C 1
ATOM 2313 O O . TYR A 1 174 ? 64.603 49.800 5.738 1.00 13.24 184 TYR A O 1
ATOM 2331 N N . VAL A 1 175 ? 64.609 49.414 7.924 1.00 14.73 185 VAL A N 1
ATOM 2332 C CA . VAL A 1 175 ? 65.301 48.132 7.761 1.00 17.41 185 VAL A CA 1
ATOM 2333 C C . VAL A 1 175 ? 64.345 47.115 7.123 1.00 18.57 185 VAL A C 1
ATOM 2334 O O . VAL A 1 175 ? 64.711 46.377 6.195 1.00 15.12 185 VAL A O 1
ATOM 2347 N N . GLN A 1 176 ? 63.106 47.079 7.612 1.00 15.83 186 GLN A N 1
ATOM 2348 C CA . GLN A 1 176 ? 62.115 46.208 7.024 1.00 14.43 186 GLN A CA 1
ATOM 2349 C C . GLN A 1 176 ? 61.944 46.557 5.548 1.00 14.24 186 GLN A C 1
ATOM 2350 O O . GLN A 1 176 ? 61.857 45.661 4.692 1.00 15.79 186 GLN A O 1
ATOM 2381 N N . ILE A 1 178 ? 64.138 47.993 3.322 1.00 14.19 188 ILE A N 1
ATOM 2382 C CA . ILE A 1 178 ? 65.259 47.496 2.543 1.00 16.49 188 ILE A CA 1
ATOM 2383 C C . ILE A 1 178 ? 65.246 45.954 2.442 1.00 18.52 188 ILE A C 1
ATOM 2384 O O . ILE A 1 178 ? 65.510 45.375 1.374 1.00 14.88 188 ILE A O 1
ATOM 2400 N N . ASP A 1 179 ? 64.941 45.289 3.548 1.00 17.26 189 ASP A N 1
ATOM 2401 C CA . ASP A 1 179 ? 64.926 43.850 3.568 1.00 14.80 189 ASP A CA 1
ATOM 2402 C C . ASP A 1 179 ? 63.889 43.284 2.621 1.00 15.19 189 ASP A C 1
ATOM 2403 O O . ASP A 1 179 ? 64.151 42.309 1.929 1.00 16.21 189 ASP A O 1
ATOM 2412 N N . GLU A 1 180 ? 62.700 43.874 2.623 1.00 15.62 190 GLU A N 1
ATOM 2413 C CA . GLU A 1 180 ? 61.649 43.460 1.703 1.00 15.64 190 GLU A CA 1
ATOM 2414 C C . GLU A 1 180 ? 62.007 43.763 0.240 1.00 15.70 190 GLU A C 1
ATOM 2415 O O . GLU A 1 180 ? 61.590 43.042 -0.661 1.00 18.48 190 GLU A O 1
ATOM 2444 N N . GLY A 1 182 ? 64.959 43.449 -0.879 1.00 19.21 192 GLY A N 1
ATOM 2445 C CA . GLY A 1 182 ? 65.948 42.415 -1.173 1.00 24.16 192 GLY A CA 1
ATOM 2446 C C . GLY A 1 182 ? 67.375 42.632 -0.657 1.00 23.13 192 GLY A C 1
ATOM 2447 O O . GLY A 1 182 ? 68.247 41.745 -0.759 1.00 19.48 192 GLY A O 1
ATOM 2451 N N . GLY A 1 183 ? 67.649 43.803 -0.110 1.00 17.02 193 GLY A N 1
ATOM 2452 C CA . GLY A 1 183 ? 68.995 44.109 0.342 1.00 20.15 193 GLY A CA 1
ATOM 2453 C C . GLY A 1 183 ? 69.166 43.922 1.837 1.00 20.97 193 GLY A C 1
ATOM 2454 O O . GLY A 1 183 ? 68.420 43.179 2.476 1.00 19.86 193 GLY A O 1
ATOM 2458 N N . ASN A 1 184 ? 70.175 44.567 2.404 1.00 18.59 194 ASN A N 1
ATOM 2459 C CA . ASN A 1 184 ? 70.305 44.570 3.850 1.00 16.84 194 ASN A CA 1
ATOM 2460 C C . ASN A 1 184 ? 70.613 45.995 4.272 1.00 19.50 194 ASN A C 1
ATOM 2461 O O . ASN A 1 184 ? 71.107 46.793 3.477 1.00 18.90 194 ASN A O 1
ATOM 2472 N N . ALA A 1 185 ? 70.252 46.332 5.497 1.00 16.64 195 ALA A N 1
ATOM 2473 C CA . ALA A 1 185 ? 70.253 47.717 5.918 1.00 16.22 195 ALA A CA 1
ATOM 2474 C C . ALA A 1 185 ? 71.063 47.930 7.191 1.00 16.93 195 ALA A C 1
ATOM 2475 O O . ALA A 1 185 ? 71.307 47.004 7.970 1.00 19.74 195 ALA A O 1
ATOM 2482 N N . THR A 1 186 ? 71.462 49.169 7.426 1.00 16.71 196 THR A N 1
ATOM 2483 C CA . THR A 1 186 ? 72.146 49.481 8.654 1.00 19.99 196 THR A CA 1
ATOM 2484 C C . THR A 1 186 ? 71.843 50.925 9.037 1.00 21.52 196 THR A C 1
ATOM 2485 O O . THR A 1 186 ? 72.017 51.834 8.231 1.00 17.28 196 THR A O 1
ATOM 2496 N N . PRO A 1 187 ? 71.339 51.125 10.256 1.00 20.67 197 PRO A N 1
ATOM 2497 C CA . PRO A 1 187 ? 70.984 52.455 10.751 1.00 18.40 197 PRO A CA 1
ATOM 2498 C C . PRO A 1 187 ? 72.242 53.217 11.103 1.00 19.03 197 PRO A C 1
ATOM 2499 O O . PRO A 1 187 ? 73.160 52.634 11.682 1.00 19.78 197 PRO A O 1
ATOM 2527 N N . ALA A 1 189 ? 73.866 57.555 11.819 1.00 19.02 199 ALA A N 1
ATOM 2528 C CA . ALA A 1 189 ? 73.808 59.029 11.820 1.00 23.52 199 ALA A CA 1
ATOM 2529 C C . ALA A 1 189 ? 74.141 59.585 10.450 1.00 16.56 199 ALA A C 1
ATOM 2530 O O . ALA A 1 189 ? 75.076 59.147 9.806 1.00 16.74 199 ALA A O 1
ATOM 2537 N N . TYR A 1 190 ? 73.352 60.555 10.013 1.00 18.99 200 TYR A N 1
ATOM 2538 C CA . TYR A 1 190 ? 73.519 61.201 8.703 1.00 19.04 200 TYR A CA 1
ATOM 2539 C C . TYR A 1 190 ? 74.973 61.651 8.445 1.00 19.48 200 TYR A C 1
ATOM 2540 O O . TYR A 1 190 ? 75.510 61.441 7.345 1.00 17.33 200 TYR A O 1
ATOM 2558 N N . GLY A 1 191 ? 75.595 62.279 9.456 1.00 20.02 201 GLY A N 1
ATOM 2559 C CA . GLY A 1 191 ? 76.927 62.841 9.341 1.00 24.86 201 GLY A CA 1
ATOM 2560 C C . GLY A 1 191 ? 78.021 61.835 9.049 1.00 27.10 201 GLY A C 1
ATOM 2561 O O . GLY A 1 191 ? 79.084 62.189 8.545 1.00 24.61 201 GLY A O 1
ATOM 2565 N N . GLU A 1 192 ? 77.746 60.571 9.339 1.00 24.40 202 GLU A N 1
ATOM 2566 C CA . GLU A 1 192 ? 78.734 59.520 9.165 1.00 21.94 202 GLU A CA 1
ATOM 2567 C C . GLU A 1 192 ? 78.662 58.818 7.814 1.00 27.09 202 GLU A C 1
ATOM 2568 O O . GLU A 1 192 ? 79.526 57.988 7.477 1.00 23.62 202 GLU A O 1
ATOM 2580 N N . VAL A 1 193 ? 77.645 59.151 7.032 1.00 21.94 203 VAL A N 1
ATOM 2581 C CA . VAL A 1 193 ? 77.350 58.352 5.839 1.00 20.56 203 VAL A CA 1
ATOM 2582 C C . VAL A 1 193 ? 78.422 58.524 4.775 1.00 17.38 203 VAL A C 1
ATOM 2583 O O . VAL A 1 193 ? 78.816 57.548 4.132 1.00 22.08 203 VAL A O 1
ATOM 2596 N N . TYR A 1 194 ? 78.908 59.758 4.617 1.00 23.23 204 TYR A N 1
ATOM 2597 C CA . TYR A 1 194 ? 79.882 60.060 3.566 1.00 19.74 204 TYR A CA 1
ATOM 2598 C C . TYR A 1 194 ? 81.125 59.201 3.684 1.00 25.07 204 TYR A C 1
ATOM 2599 O O . TYR A 1 194 ? 81.523 58.531 2.727 1.00 22.95 204 TYR A O 1
ATOM 2617 N N . GLN A 1 195 ? 81.748 59.233 4.862 1.00 29.50 205 GLN A N 1
ATOM 2618 C CA . GLN A 1 195 ? 82.975 58.472 5.096 1.00 33.02 205 GLN A CA 1
ATOM 2619 C C . GLN A 1 195 ? 82.683 56.987 4.989 1.00 31.14 205 GLN A C 1
ATOM 2620 O O . GLN A 1 195 ? 83.531 56.225 4.536 1.00 29.08 205 GLN A O 1
ATOM 2634 N N . SER A 1 196 ? 81.487 56.568 5.417 1.00 26.94 206 SER A N 1
ATOM 2635 C CA . SER A 1 196 ? 81.145 55.155 5.383 1.00 25.39 206 SER A CA 1
ATOM 2636 C C . SER A 1 196 ? 81.046 54.630 3.936 1.00 25.99 206 SER A C 1
ATOM 2637 O O . SER A 1 196 ? 81.472 53.509 3.631 1.00 25.63 206 SER A O 1
ATOM 2645 N N . LEU A 1 197 ? 80.479 55.436 3.046 1.00 22.04 207 LEU A N 1
ATOM 2646 C CA . LEU A 1 197 ? 80.529 55.146 1.613 1.00 26.72 207 LEU A CA 1
ATOM 2647 C C . LEU A 1 197 ? 81.966 55.129 1.085 1.00 30.08 207 LEU A C 1
ATOM 2648 O O . LEU A 1 197 ? 82.353 54.236 0.331 1.00 28.35 207 LEU A O 1
ATOM 2664 N N . LYS A 1 198 ? 82.745 56.132 1.470 1.00 25.92 208 LYS A N 1
ATOM 2665 C CA . LYS A 1 198 ? 84.122 56.258 0.981 1.00 31.03 208 LYS A CA 1
ATOM 2666 C C . LYS A 1 198 ? 84.952 55.018 1.333 1.00 37.86 208 LYS A C 1
ATOM 2667 O O . LYS A 1 198 ? 85.730 54.516 0.518 1.00 39.72 208 LYS A O 1
ATOM 2686 N N . THR A 1 199 ? 84.769 54.514 2.546 1.00 34.35 209 THR A N 1
ATOM 2687 C CA . THR A 1 199 ? 85.551 53.376 3.031 1.00 35.92 209 THR A CA 1
ATOM 2688 C C . THR A 1 199 ? 84.963 52.006 2.694 1.00 40.23 209 THR A C 1
ATOM 2689 O O . THR A 1 199 ? 85.564 50.983 3.021 1.00 36.88 209 THR A O 1
ATOM 2700 N N . GLY A 1 200 ? 83.791 51.979 2.060 1.00 30.99 210 GLY A N 1
ATOM 2701 C CA . GLY A 1 200 ? 83.215 50.730 1.607 1.00 29.13 210 GLY A CA 1
ATOM 2702 C C . GLY A 1 200 ? 82.469 49.939 2.652 1.00 30.12 210 GLY A C 1
ATOM 2703 O O . GLY A 1 200 ? 82.012 48.836 2.374 1.00 36.85 210 GLY A O 1
ATOM 2707 N N . VAL A 1 201 ? 82.326 50.513 3.845 1.00 29.43 211 VAL A N 1
ATOM 2708 C CA . VAL A 1 201 ? 81.544 49.934 4.931 1.00 29.97 211 VAL A CA 1
ATOM 2709 C C . VAL A 1 201 ? 80.071 49.720 4.552 1.00 29.11 211 VAL A C 1
ATOM 2710 O O . VAL A 1 201 ? 79.426 48.797 5.039 1.00 27.53 211 VAL A O 1
ATOM 2723 N N . ILE A 1 202 ? 79.548 50.593 3.693 1.00 23.34 212 ILE A N 1
ATOM 2724 C CA . ILE A 1 202 ? 78.186 50.477 3.154 1.00 21.15 212 ILE A CA 1
ATOM 2725 C C . ILE A 1 202 ? 78.286 50.669 1.646 1.00 23.04 212 ILE A C 1
ATOM 2726 O O . ILE A 1 202 ? 79.225 51.305 1.177 1.00 22.37 212 ILE A O 1
ATOM 2742 N N . ASP A 1 203 ? 77.348 50.101 0.889 1.00 21.32 213 ASP A N 1
ATOM 2743 C CA . ASP A 1 203 ? 77.303 50.275 -0.572 1.00 22.50 213 ASP A CA 1
ATOM 2744 C C . ASP A 1 203 ? 76.410 51.436 -1.020 1.00 22.00 213 ASP A C 1
ATOM 2745 O O . ASP A 1 203 ? 76.471 51.864 -2.164 1.00 21.21 213 ASP A O 1
ATOM 2754 N N . GLY A 1 204 ? 75.544 51.928 -0.140 1.00 21.60 214 GLY A N 1
ATOM 2755 C CA . GLY A 1 204 ? 74.600 52.943 -0.558 1.00 15.54 214 GLY A CA 1
ATOM 2756 C C . GLY A 1 204 ? 73.796 53.520 0.582 1.00 13.78 214 GLY A C 1
ATOM 2757 O O . GLY A 1 204 ? 74.017 53.193 1.732 1.00 14.99 214 GLY A O 1
ATOM 2761 N N . ALA A 1 205 ? 72.854 54.378 0.230 1.00 13.21 215 ALA A N 1
ATOM 2762 C CA . ALA A 1 205 ? 71.960 55.005 1.194 1.00 15.44 215 ALA A CA 1
ATOM 2763 C C . ALA A 1 205 ? 70.768 55.510 0.379 1.00 12.22 215 ALA A C 1
ATOM 2764 O O . ALA A 1 205 ? 70.614 55.141 -0.777 1.00 14.59 215 ALA A O 1
ATOM 2771 N N . GLU A 1 206 ? 69.920 56.350 0.958 1.00 12.18 216 GLU A N 1
ATOM 2772 C CA . GLU A 1 206 ? 68.776 56.831 0.227 1.00 13.88 216 GLU A CA 1
ATOM 2773 C C . GLU A 1 206 ? 68.376 58.211 0.731 1.00 13.20 216 GLU A C 1
ATOM 2774 O O . GLU A 1 206 ? 68.449 58.506 1.928 1.00 14.13 216 GLU A O 1
ATOM 2786 N N . ASN A 1 207 ? 67.970 59.083 -0.191 1.00 13.67 217 ASN A N 1
ATOM 2787 C CA . ASN A 1 207 ? 67.641 60.452 0.169 1.00 11.12 217 ASN A CA 1
ATOM 2788 C C . ASN A 1 207 ? 67.136 61.217 -1.040 1.00 13.28 217 ASN A C 1
ATOM 2789 O O . ASN A 1 207 ? 67.136 60.706 -2.171 1.00 14.18 217 ASN A O 1
ATOM 2800 N N . ASN A 1 208 ? 66.714 62.447 -0.775 1.00 11.27 218 ASN A N 1
ATOM 2801 C CA . ASN A 1 208 ? 66.302 63.384 -1.806 1.00 13.04 218 ASN A CA 1
ATOM 2802 C C . ASN A 1 208 ? 67.517 64.003 -2.472 1.00 15.78 218 ASN A C 1
ATOM 2803 O O . ASN A 1 208 ? 68.646 63.818 -2.006 1.00 15.90 218 ASN A O 1
ATOM 2814 N N . TYR A 1 209 ? 67.297 64.720 -3.568 1.00 15.12 219 TYR A N 1
ATOM 2815 C CA . TYR A 1 209 ? 68.407 65.311 -4.301 1.00 15.24 219 TYR A CA 1
ATOM 2816 C C . TYR A 1 209 ? 69.242 66.299 -3.452 1.00 14.26 219 TYR A C 1
ATOM 2817 O O . TYR A 1 209 ? 70.492 66.210 -3.405 1.00 15.41 219 TYR A O 1
ATOM 2835 N N . PRO A 1 210 ? 68.577 67.220 -2.744 1.00 13.18 220 PRO A N 1
ATOM 2836 C CA . PRO A 1 210 ? 69.419 68.177 -2.023 1.00 13.20 220 PRO A CA 1
ATOM 2837 C C . PRO A 1 210 ? 70.295 67.559 -0.964 1.00 15.29 220 PRO A C 1
ATOM 2838 O O . PRO A 1 210 ? 71.410 68.045 -0.783 1.00 18.63 220 PRO A O 1
ATOM 2849 N N . SER A 1 211 ? 69.865 66.467 -0.335 1.00 16.25 221 SER A N 1
ATOM 2850 C CA . SER A 1 211 ? 70.710 65.829 0.668 1.00 12.96 221 SER A CA 1
ATOM 2851 C C . SER A 1 211 ? 71.836 65.047 0.013 1.00 14.62 221 SER A C 1
ATOM 2852 O O . SER A 1 211 ? 73.000 65.161 0.422 1.00 16.35 221 SER A O 1
ATOM 2860 N N . TYR A 1 212 ? 71.471 64.274 -1.006 1.00 13.55 222 TYR A N 1
ATOM 2861 C CA . TYR A 1 212 ? 72.411 63.483 -1.776 1.00 15.53 222 TYR A CA 1
ATOM 2862 C C . TYR A 1 212 ? 73.540 64.372 -2.278 1.00 17.05 222 TYR A C 1
ATOM 2863 O O . TYR A 1 212 ? 74.693 63.993 -2.213 1.00 14.78 222 TYR A O 1
ATOM 2881 N N . GLU A 1 213 ? 73.185 65.567 -2.746 1.00 15.60 223 GLU A N 1
ATOM 2882 C CA . GLU A 1 213 ? 74.157 66.532 -3.269 1.00 17.33 223 GLU A CA 1
ATOM 2883 C C . GLU A 1 213 ? 74.923 67.264 -2.161 1.00 23.33 223 GLU A C 1
ATOM 2884 O O . GLU A 1 213 ? 76.172 67.198 -2.116 1.00 20.96 223 GLU A O 1
ATOM 2896 N N . SER A 1 214 ? 74.203 67.920 -1.247 1.00 18.16 224 SER A N 1
ATOM 2897 C CA . SER A 1 214 ? 74.857 68.747 -0.237 1.00 17.96 224 SER A CA 1
ATOM 2898 C C . SER A 1 214 ? 75.752 67.956 0.712 1.00 23.32 224 SER A C 1
ATOM 2899 O O . SER A 1 214 ? 76.794 68.454 1.130 1.00 17.04 224 SER A O 1
ATOM 2907 N N . SER A 1 215 ? 75.371 66.725 1.031 1.00 21.56 225 SER A N 1
ATOM 2908 C CA . SER A 1 215 ? 76.183 65.857 1.894 1.00 18.63 225 SER A CA 1
ATOM 2909 C C . SER A 1 215 ? 77.464 65.349 1.237 1.00 19.35 225 SER A C 1
ATOM 2910 O O . SER A 1 215 ? 78.337 64.836 1.923 1.00 19.81 225 SER A O 1
ATOM 2918 N N . GLY A 1 216 ? 77.540 65.435 -0.085 1.00 19.37 226 GLY A N 1
ATOM 2919 C CA . GLY A 1 216 ? 78.676 64.918 -0.832 1.00 24.47 226 GLY A CA 1
ATOM 2920 C C . GLY A 1 216 ? 78.562 63.440 -1.193 1.00 20.19 226 GLY A C 1
ATOM 2921 O O . GLY A 1 216 ? 79.498 62.880 -1.753 1.00 18.76 226 GLY A O 1
ATOM 2925 N N . HIS A 1 217 ? 77.432 62.803 -0.887 1.00 20.20 227 HIS A N 1
ATOM 2926 C CA . HIS A 1 217 ? 77.310 61.358 -1.112 1.00 17.03 227 HIS A CA 1
ATOM 2927 C C . HIS A 1 217 ? 77.453 61.026 -2.573 1.00 20.70 227 HIS A C 1
ATOM 2928 O O . HIS A 1 217 ? 78.001 59.992 -2.912 1.00 18.40 227 HIS A O 1
ATOM 2943 N N . TYR A 1 218 ? 77.018 61.946 -3.432 1.00 19.13 228 TYR A N 1
ATOM 2944 C CA . TYR A 1 218 ? 77.056 61.732 -4.876 1.00 16.52 228 TYR A CA 1
ATOM 2945 C C . TYR A 1 218 ? 78.478 61.563 -5.408 1.00 19.51 228 TYR A C 1
ATOM 2946 O O . TYR A 1 218 ? 78.671 61.003 -6.475 1.00 21.35 228 TYR A O 1
ATOM 2964 N N . GLU A 1 219 ? 79.466 62.043 -4.666 1.00 19.56 229 GLU A N 1
ATOM 2965 C CA . GLU A 1 219 ? 80.851 61.908 -5.086 1.00 21.47 229 GLU A CA 1
ATOM 2966 C C . GLU A 1 219 ? 81.350 60.478 -4.967 1.00 28.36 229 GLU A C 1
ATOM 2967 O O . GLU A 1 219 ? 82.362 60.133 -5.570 1.00 27.07 229 GLU A O 1
ATOM 2979 N N . VAL A 1 220 ? 80.680 59.654 -4.160 1.00 24.48 230 VAL A N 1
ATOM 2980 C CA . VAL A 1 220 ? 81.150 58.290 -3.943 1.00 29.80 230 VAL A CA 1
ATOM 2981 C C . VAL A 1 220 ? 80.148 57.265 -4.475 1.00 28.08 230 VAL A C 1
ATOM 2982 O O . VAL A 1 220 ? 80.523 56.249 -5.062 1.00 41.74 230 VAL A O 1
ATOM 2995 N N . ALA A 1 221 ? 78.870 57.575 -4.343 1.00 22.33 231 ALA A N 1
ATOM 2996 C CA . ALA A 1 221 ? 77.820 56.679 -4.837 1.00 23.25 231 ALA A CA 1
ATOM 2997 C C . ALA A 1 221 ? 77.189 57.326 -6.072 1.00 17.01 231 ALA A C 1
ATOM 2998 O O . ALA A 1 221 ? 76.289 58.159 -5.955 1.00 23.87 231 ALA A O 1
ATOM 3005 N N A ASN A 1 222 ? 77.692 56.900 -7.240 0.54 19.06 232 ASN A N 1
ATOM 3006 N N B ASN A 1 222 ? 77.659 56.941 -7.251 0.46 19.08 232 ASN A N 1
ATOM 3007 C CA A ASN A 1 222 ? 77.436 57.515 -8.544 0.54 23.17 232 ASN A CA 1
ATOM 3008 C CA B ASN A 1 222 ? 77.304 57.649 -8.474 0.46 22.81 232 ASN A CA 1
ATOM 3009 C C A ASN A 1 222 ? 76.112 57.119 -9.210 0.54 21.20 232 ASN A C 1
ATOM 3010 C C B ASN A 1 222 ? 76.145 57.053 -9.268 0.46 20.99 232 ASN A C 1
ATOM 3011 O O A ASN A 1 222 ? 75.735 57.725 -10.210 0.54 22.59 232 ASN A O 1
ATOM 3012 O O B ASN A 1 222 ? 75.918 57.439 -10.412 0.46 20.10 232 ASN A O 1
ATOM 3033 N N . TYR A 1 223 ? 75.418 56.114 -8.667 1.00 18.33 233 TYR A N 1
ATOM 3034 C CA . TYR A 1 223 ? 74.173 55.616 -9.251 1.00 16.84 233 TYR A CA 1
ATOM 3035 C C . TYR A 1 223 ? 73.039 56.058 -8.363 1.00 16.92 233 TYR A C 1
ATOM 3036 O O . TYR A 1 223 ? 73.020 55.739 -7.185 1.00 17.70 233 TYR A O 1
ATOM 3055 N N . TYR A 1 224 ? 72.096 56.795 -8.931 1.00 18.76 234 TYR A N 1
ATOM 3056 C CA . TYR A 1 224 ? 70.931 57.245 -8.201 1.00 15.50 234 TYR A CA 1
ATOM 3057 C C . TYR A 1 224 ? 69.738 56.676 -8.945 1.00 18.79 234 TYR A C 1
ATOM 3058 O O . TYR A 1 224 ? 69.561 56.944 -10.133 1.00 16.02 234 TYR A O 1
ATOM 3076 N N . SER A 1 225 ? 68.926 55.890 -8.250 1.00 13.07 235 SER A N 1
ATOM 3077 C CA . SER A 1 225 ? 67.804 55.190 -8.900 1.00 12.99 235 SER A CA 1
ATOM 3078 C C . SER A 1 225 ? 66.507 55.645 -8.241 1.00 15.79 235 SER A C 1
ATOM 3079 O O . SER A 1 225 ? 66.365 55.530 -7.030 1.00 14.60 235 SER A O 1
ATOM 3087 N N . LEU A 1 226 ? 65.556 56.115 -9.052 1.00 15.24 236 LEU A N 1
ATOM 3088 C CA . LEU A 1 226 ? 64.400 56.858 -8.558 1.00 11.89 236 LEU A CA 1
ATOM 3089 C C . LEU A 1 226 ? 63.275 55.973 -8.016 1.00 10.66 236 LEU A C 1
ATOM 3090 O O . LEU A 1 226 ? 62.121 55.970 -8.505 1.00 14.71 236 LEU A O 1
ATOM 3106 N N . THR A 1 227 ? 63.600 55.240 -6.963 1.00 13.23 237 THR A N 1
ATOM 3107 C CA . THR A 1 227 ? 62.593 54.500 -6.219 1.00 11.72 237 THR A CA 1
ATOM 3108 C C . THR A 1 227 ? 61.507 55.384 -5.565 1.00 15.46 237 THR A C 1
ATOM 3109 O O . THR A 1 227 ? 60.376 54.934 -5.447 1.00 13.52 237 THR A O 1
ATOM 3120 N N . GLU A 1 228 ? 61.861 56.597 -5.092 1.00 11.65 238 GLU A N 1
ATOM 3121 C CA . GLU A 1 228 ? 60.917 57.561 -4.538 1.00 11.67 238 GLU A CA 1
ATOM 3122 C C . GLU A 1 228 ? 60.018 56.879 -3.497 1.00 14.59 238 GLU A C 1
ATOM 3123 O O . GLU A 1 228 ? 58.792 57.042 -3.481 1.00 14.97 238 GLU A O 1
ATOM 3135 N N . HIS A 1 229 ? 60.685 56.134 -2.613 1.00 10.81 239 HIS A N 1
ATOM 3136 C CA . HIS A 1 229 ? 60.048 55.190 -1.698 1.00 14.49 239 HIS A CA 1
ATOM 3137 C C . HIS A 1 229 ? 59.507 55.778 -0.391 1.00 12.10 239 HIS A C 1
ATOM 3138 O O . HIS A 1 229 ? 58.679 55.135 0.257 1.00 12.22 239 HIS A O 1
ATOM 3153 N N . LEU A 1 230 ? 59.957 56.990 -0.036 1.00 11.92 240 LEU A N 1
ATOM 3154 C CA . LEU A 1 230 ? 59.528 57.705 1.173 1.00 12.97 240 LEU A CA 1
ATOM 3155 C C . LEU A 1 230 ? 59.348 59.169 0.837 1.00 12.35 240 LEU A C 1
ATOM 3156 O O . LEU A 1 230 ? 60.157 59.757 0.126 1.00 14.32 240 LEU A O 1
ATOM 3172 N N . ILE A 1 231 ? 58.256 59.736 1.335 1.00 10.63 241 ILE A N 1
ATOM 3173 C CA . ILE A 1 231 ? 57.982 61.140 1.222 1.00 15.07 241 ILE A CA 1
ATOM 3174 C C . ILE A 1 231 ? 57.675 61.573 2.663 1.00 16.98 241 ILE A C 1
ATOM 3175 O O . ILE A 1 231 ? 56.568 61.365 3.190 1.00 17.69 241 ILE A O 1
ATOM 3191 N N . LEU A 1 232 ? 58.697 62.116 3.315 1.00 14.85 242 LEU A N 1
ATOM 3192 C CA . LEU A 1 232 ? 58.641 62.385 4.736 1.00 11.41 242 LEU A CA 1
ATOM 3193 C C . LEU A 1 232 ? 58.398 63.882 4.972 1.00 12.77 242 LEU A C 1
ATOM 3194 O O . LEU A 1 232 ? 59.181 64.742 4.525 1.00 14.76 242 LEU A O 1
ATOM 3210 N N . PRO A 1 233 ? 57.305 64.222 5.683 1.00 15.50 243 PRO A N 1
ATOM 3211 C CA . PRO A 1 233 ? 57.210 65.603 6.134 1.00 14.42 243 PRO A CA 1
ATOM 3212 C C . PRO A 1 233 ? 58.298 65.909 7.153 1.00 11.33 243 PRO A C 1
ATOM 3213 O O . PRO A 1 233 ? 58.837 64.980 7.767 1.00 14.71 243 PRO A O 1
ATOM 3224 N N . GLU A 1 234 ? 58.609 67.191 7.341 1.00 12.59 244 GLU A N 1
ATOM 3225 C CA . GLU A 1 234 ? 59.401 67.648 8.471 1.00 12.33 244 GLU A CA 1
ATOM 3226 C C . GLU A 1 234 ? 58.626 68.738 9.217 1.00 13.50 244 GLU A C 1
ATOM 3227 O O . GLU A 1 234 ? 57.857 69.478 8.608 1.00 16.41 244 GLU A O 1
ATOM 3239 N N . CYS A 1 235 ? 58.795 68.825 10.536 1.00 14.27 245 CYS A N 1
ATOM 3240 C CA . CYS A 1 235 ? 58.123 69.861 11.291 1.00 14.21 245 CYS A CA 1
ATOM 3241 C C . CYS A 1 235 ? 59.080 70.972 11.616 1.00 13.84 245 CYS A C 1
ATOM 3242 O O . CYS A 1 235 ? 60.291 70.764 11.718 1.00 17.71 245 CYS A O 1
ATOM 3250 N N . LEU A 1 236 ? 58.508 72.154 11.801 1.00 13.17 246 LEU A N 1
ATOM 3251 C CA . LEU A 1 236 ? 59.121 73.244 12.546 1.00 14.22 246 LEU A CA 1
ATOM 3252 C C . LEU A 1 236 ? 58.364 73.260 13.860 1.00 14.08 246 LEU A C 1
ATOM 3253 O O . LEU A 1 236 ? 57.154 73.512 13.872 1.00 16.10 246 LEU A O 1
ATOM 3269 N N . CYS A 1 237 ? 59.036 72.902 14.945 1.00 16.28 247 CYS A N 1
ATOM 3270 C CA . CYS A 1 237 ? 58.365 72.771 16.239 1.00 19.03 247 CYS A CA 1
ATOM 3271 C C . CYS A 1 237 ? 59.091 73.511 17.376 1.00 14.79 247 CYS A C 1
ATOM 3272 O O . CYS A 1 237 ? 60.274 73.883 17.257 1.00 16.15 247 CYS A O 1
ATOM 3280 N N . VAL A 1 238 ? 58.354 73.714 18.469 1.00 16.46 248 VAL A N 1
ATOM 3281 C CA . VAL A 1 238 ? 58.855 74.393 19.668 1.00 16.27 248 VAL A CA 1
ATOM 3282 C C . VAL A 1 238 ? 58.683 73.466 20.894 1.00 19.49 248 VAL A C 1
ATOM 3283 O O . VAL A 1 238 ? 57.689 72.749 20.999 1.00 17.53 248 VAL A O 1
ATOM 3296 N N . ALA A 1 239 ? 59.649 73.469 21.812 1.00 17.57 249 ALA A N 1
ATOM 3297 C CA . ALA A 1 239 ? 59.483 72.810 23.111 1.00 18.48 249 ALA A CA 1
ATOM 3298 C C . ALA A 1 239 ? 58.199 73.303 23.811 1.00 24.21 249 ALA A C 1
ATOM 3299 O O . ALA A 1 239 ? 57.934 74.509 23.920 1.00 20.99 249 ALA A O 1
ATOM 3306 N N . LYS A 1 240 ? 57.387 72.374 24.287 1.00 21.22 250 LYS A N 1
ATOM 3307 C CA . LYS A 1 240 ? 56.148 72.775 24.949 1.00 23.18 250 LYS A CA 1
ATOM 3308 C C . LYS A 1 240 ? 56.418 73.752 26.099 1.00 21.92 250 LYS A C 1
ATOM 3309 O O . LYS A 1 240 ? 55.686 74.716 26.277 1.00 24.22 250 LYS A O 1
ATOM 3328 N N . ALA A 1 241 ? 57.467 73.495 26.870 1.00 24.79 251 ALA A N 1
ATOM 3329 C CA . ALA A 1 241 ? 57.830 74.369 27.988 1.00 28.40 251 ALA A CA 1
ATOM 3330 C C . ALA A 1 241 ? 58.090 75.797 27.508 1.00 27.73 251 ALA A C 1
ATOM 3331 O O . ALA A 1 241 ? 57.619 76.768 28.107 1.00 27.44 251 ALA A O 1
ATOM 3338 N N . SER A 1 242 ? 58.841 75.921 26.421 1.00 26.85 252 SER A N 1
ATOM 3339 C CA . SER A 1 242 ? 59.184 77.244 25.897 1.00 22.45 252 SER A CA 1
ATOM 3340 C C . SER A 1 242 ? 57.958 77.947 25.330 1.00 27.60 252 SER A C 1
ATOM 3341 O O . SER A 1 242 ? 57.803 79.156 25.443 1.00 25.84 252 SER A O 1
ATOM 3349 N N . TRP A 1 243 ? 57.089 77.165 24.708 1.00 19.38 253 TRP A N 1
ATOM 3350 C CA . TRP A 1 243 ? 55.849 77.667 24.134 1.00 19.58 253 TRP A CA 1
ATOM 3351 C C . TRP A 1 243 ? 54.917 78.240 25.200 1.00 21.32 253 TRP A C 1
ATOM 3352 O O . TRP A 1 243 ? 54.396 79.346 25.058 1.00 24.76 253 TRP A O 1
ATOM 3373 N N . GLU A 1 244 ? 54.727 77.486 26.279 1.00 23.62 254 GLU A N 1
ATOM 3374 C CA . GLU A 1 244 ? 53.788 77.866 27.324 1.00 26.59 254 GLU A CA 1
ATOM 3375 C C . GLU A 1 244 ? 54.218 79.112 28.092 1.00 27.55 254 GLU A C 1
ATOM 3376 O O . GLU A 1 244 ? 53.373 79.834 28.621 1.00 32.59 254 GLU A O 1
ATOM 3388 N N . GLU A 1 245 ? 55.525 79.371 28.140 1.00 25.67 255 GLU A N 1
ATOM 3389 C CA . GLU A 1 245 ? 56.041 80.519 28.891 1.00 30.21 255 GLU A CA 1
ATOM 3390 C C . GLU A 1 245 ? 55.631 81.840 28.258 1.00 24.09 255 GLU A C 1
ATOM 3391 O O . GLU A 1 245 ? 55.583 82.855 28.934 1.00 25.91 255 GLU A O 1
ATOM 3403 N N . LEU A 1 246 ? 55.342 81.822 26.960 1.00 27.71 256 LEU A N 1
ATOM 3404 C CA . LEU A 1 246 ? 55.105 83.046 26.199 1.00 23.67 256 LEU A CA 1
ATOM 3405 C C . LEU A 1 246 ? 53.761 83.701 26.542 1.00 25.33 256 LEU A C 1
ATOM 3406 O O . LEU A 1 246 ? 52.900 83.079 27.145 1.00 26.89 256 LEU A O 1
ATOM 3422 N N . SER A 1 247 ? 53.595 84.958 26.138 1.00 25.51 257 SER A N 1
ATOM 3423 C CA . SER A 1 247 ? 52.267 85.573 26.070 1.00 26.70 257 SER A CA 1
ATOM 3424 C C . SER A 1 247 ? 51.453 84.930 24.947 1.00 25.98 257 SER A C 1
ATOM 3425 O O . SER A 1 247 ? 52.011 84.340 23.986 1.00 24.75 257 SER A O 1
ATOM 3433 N N . GLU A 1 248 ? 50.135 85.047 25.065 1.00 29.25 258 GLU A N 1
ATOM 3434 C CA . GLU A 1 248 ? 49.221 84.565 24.027 1.00 26.85 258 GLU A CA 1
ATOM 3435 C C . GLU A 1 248 ? 49.480 85.322 22.722 1.00 26.78 258 GLU A C 1
ATOM 3436 O O . GLU A 1 248 ? 49.451 84.741 21.634 1.00 28.61 258 GLU A O 1
ATOM 3448 N N . LYS A 1 249 ? 49.750 86.623 22.821 1.00 27.42 259 LYS A N 1
ATOM 3449 C CA . LYS A 1 249 ? 49.987 87.412 21.615 1.00 27.55 259 LYS A CA 1
ATOM 3450 C C . LYS A 1 249 ? 51.266 86.949 20.908 1.00 28.45 259 LYS A C 1
ATOM 3451 O O . LYS A 1 249 ? 51.305 86.825 19.689 1.00 27.03 259 LYS A O 1
ATOM 3470 N N . ASP A 1 250 ? 52.314 86.678 21.670 1.00 28.07 260 ASP A N 1
ATOM 3471 C CA . ASP A 1 250 ? 53.552 86.217 21.044 1.00 28.75 260 ASP A CA 1
ATOM 3472 C C . ASP A 1 250 ? 53.408 84.822 20.405 1.00 24.99 260 ASP A C 1
ATOM 3473 O O . ASP A 1 250 ? 53.989 84.560 19.337 1.00 23.79 260 ASP A O 1
ATOM 3482 N N . ARG A 1 251 ? 52.646 83.921 21.030 1.00 24.70 261 ARG A N 1
ATOM 3483 C CA . ARG A 1 251 ? 52.374 82.624 20.394 1.00 22.98 261 ARG A CA 1
ATOM 3484 C C . ARG A 1 251 ? 51.712 82.831 19.033 1.00 25.97 261 ARG A C 1
ATOM 3485 O O . ARG A 1 251 ? 52.076 82.196 18.054 1.00 22.43 261 ARG A O 1
ATOM 3506 N N . GLN A 1 252 ? 50.722 83.714 18.966 1.00 24.91 262 GLN A N 1
ATOM 3507 C CA . GLN A 1 252 ? 50.018 83.929 17.698 1.00 23.74 262 GLN A CA 1
ATOM 3508 C C . GLN A 1 252 ? 50.997 84.453 16.637 1.00 25.41 262 GLN A C 1
ATOM 3509 O O . GLN A 1 252 ? 50.965 84.029 15.465 1.00 24.82 262 GLN A O 1
ATOM 3523 N N . ALA A 1 253 ? 51.886 85.350 17.054 1.00 26.57 263 ALA A N 1
ATOM 3524 C CA . ALA A 1 253 ? 52.874 85.925 16.151 1.00 32.22 263 ALA A CA 1
ATOM 3525 C C . ALA A 1 253 ? 53.888 84.879 15.678 1.00 27.90 263 ALA A C 1
ATOM 3526 O O . ALA A 1 253 ? 54.270 84.857 14.502 1.00 23.16 263 ALA A O 1
ATOM 3533 N N . ILE A 1 254 ? 54.323 84.007 16.584 1.00 21.10 264 ILE A N 1
ATOM 3534 C CA . ILE A 1 254 ? 55.332 83.014 16.249 1.00 19.87 264 ILE A CA 1
ATOM 3535 C C . ILE A 1 254 ? 54.736 81.932 15.330 1.00 19.23 264 ILE A C 1
ATOM 3536 O O . ILE A 1 254 ? 55.388 81.445 14.410 1.00 19.92 264 ILE A O 1
ATOM 3552 N N . ARG A 1 255 ? 53.478 81.594 15.570 1.00 20.76 265 ARG A N 1
ATOM 3553 C CA . ARG A 1 255 ? 52.775 80.660 14.708 1.00 20.95 265 ARG A CA 1
ATOM 3554 C C . ARG A 1 255 ? 52.699 81.239 13.289 1.00 22.14 265 ARG A C 1
ATOM 3555 O O . ARG A 1 255 ? 52.943 80.529 12.298 1.00 24.30 265 ARG A O 1
ATOM 3576 N N . GLU A 1 256 ? 52.387 82.533 13.182 1.00 22.55 266 GLU A N 1
ATOM 3577 C CA . GLU A 1 256 ? 52.379 83.196 11.877 1.00 25.15 266 GLU A CA 1
ATOM 3578 C C . GLU A 1 256 ? 53.763 83.152 11.205 1.00 27.40 266 GLU A C 1
ATOM 3579 O O . GLU A 1 256 ? 53.864 82.847 10.018 1.00 27.36 266 GLU A O 1
ATOM 3591 N N . ALA A 1 257 ? 54.816 83.457 11.960 1.00 24.44 267 ALA A N 1
ATOM 3592 C CA . ALA A 1 257 ? 56.185 83.412 11.440 1.00 26.75 267 ALA A CA 1
ATOM 3593 C C . ALA A 1 257 ? 56.540 82.022 10.903 1.00 19.20 267 ALA A C 1
ATOM 3594 O O . ALA A 1 257 ? 57.207 81.900 9.885 1.00 21.23 267 ALA A O 1
ATOM 3601 N N . ALA A 1 258 ? 56.104 80.985 11.613 1.00 18.46 268 ALA A N 1
ATOM 3602 C CA . ALA A 1 258 ? 56.391 79.600 11.227 1.00 17.07 268 ALA A CA 1
ATOM 3603 C C . ALA A 1 258 ? 55.660 79.202 9.952 1.00 18.80 268 ALA A C 1
ATOM 3604 O O . ALA A 1 258 ? 56.203 78.473 9.104 1.00 16.61 268 ALA A O 1
ATOM 3611 N N . GLU A 1 259 ? 54.422 79.662 9.826 1.00 21.57 269 GLU A N 1
ATOM 3612 C CA . GLU A 1 259 ? 53.632 79.411 8.622 1.00 26.05 269 GLU A CA 1
ATOM 3613 C C . GLU A 1 259 ? 54.283 80.097 7.408 1.00 23.90 269 GLU A C 1
ATOM 3614 O O . GLU A 1 259 ? 54.428 79.481 6.359 1.00 22.61 269 GLU A O 1
ATOM 3626 N N . ASP A 1 260 ? 54.691 81.358 7.563 1.00 19.03 270 ASP A N 1
ATOM 3627 C CA . ASP A 1 260 ? 55.410 82.066 6.492 1.00 27.03 270 ASP A CA 1
ATOM 3628 C C . ASP A 1 260 ? 56.737 81.354 6.146 1.00 22.46 270 ASP A C 1
ATOM 3629 O O . ASP A 1 260 ? 57.102 81.211 4.976 1.00 21.55 270 ASP A O 1
ATOM 3638 N N . ALA A 1 261 ? 57.478 80.944 7.168 1.00 19.49 271 ALA A N 1
ATOM 3639 C CA . ALA A 1 261 ? 58.736 80.226 6.933 1.00 18.92 271 ALA A CA 1
ATOM 3640 C C . ALA A 1 261 ? 58.543 78.922 6.158 1.00 17.28 271 ALA A C 1
ATOM 3641 O O . ALA A 1 261 ? 59.384 78.580 5.321 1.00 16.89 271 ALA A O 1
ATOM 3648 N N . ALA A 1 262 ? 57.474 78.169 6.445 1.00 19.60 272 ALA A N 1
ATOM 3649 C CA . ALA A 1 262 ? 57.188 76.931 5.696 1.00 21.88 272 ALA A CA 1
ATOM 3650 C C . ALA A 1 262 ? 56.822 77.238 4.243 1.00 22.88 272 ALA A C 1
ATOM 3651 O O . ALA A 1 262 ? 57.245 76.537 3.325 1.00 20.30 272 ALA A O 1
ATOM 3658 N N . LYS A 1 263 ? 56.051 78.298 4.021 1.00 20.55 273 LYS A N 1
ATOM 3659 C CA . LYS A 1 263 ? 55.715 78.676 2.653 1.00 21.20 273 LYS A CA 1
ATOM 3660 C C . LYS A 1 263 ? 57.009 78.977 1.866 1.00 24.54 273 LYS A C 1
ATOM 3661 O O . LYS A 1 263 ? 57.173 78.582 0.698 1.00 22.66 273 LYS A O 1
ATOM 3680 N N . GLU A 1 264 ? 57.933 79.657 2.532 1.00 17.70 274 GLU A N 1
ATOM 3681 C CA . GLU A 1 264 ? 59.215 80.023 1.922 1.00 17.72 274 GLU A CA 1
ATOM 3682 C C . GLU A 1 264 ? 60.034 78.757 1.678 1.00 18.66 274 GLU A C 1
ATOM 3683 O O . GLU A 1 264 ? 60.578 78.557 0.593 1.00 16.85 274 GLU A O 1
ATOM 3695 N N . GLN A 1 265 ? 60.119 77.910 2.704 1.00 17.89 275 GLN A N 1
ATOM 3696 C CA . GLN A 1 265 ? 60.875 76.670 2.596 1.00 15.00 275 GLN A CA 1
ATOM 3697 C C . GLN A 1 265 ? 60.412 75.823 1.411 1.00 15.38 275 GLN A C 1
ATOM 3698 O O . GLN A 1 265 ? 61.230 75.224 0.717 1.00 17.04 275 GLN A O 1
ATOM 3712 N N . ARG A 1 266 ? 59.105 75.739 1.185 1.00 16.98 276 ARG A N 1
ATOM 3713 C CA . ARG A 1 266 ? 58.607 74.888 0.095 1.00 15.87 276 ARG A CA 1
ATOM 3714 C C . ARG A 1 266 ? 58.964 75.463 -1.287 1.00 16.90 276 ARG A C 1
ATOM 3715 O O . ARG A 1 266 ? 59.282 74.713 -2.216 1.00 18.60 276 ARG A O 1
ATOM 3736 N N . ALA A 1 267 ? 58.954 76.784 -1.404 1.00 17.14 277 ALA A N 1
ATOM 3737 C CA . ALA A 1 267 ? 59.385 77.441 -2.633 1.00 18.61 277 ALA A CA 1
ATOM 3738 C C . ALA A 1 267 ? 60.889 77.241 -2.870 1.00 19.78 277 ALA A C 1
ATOM 3739 O O . ALA A 1 267 ? 61.305 76.910 -3.988 1.00 19.41 277 ALA A O 1
ATOM 3746 N N . LEU A 1 268 ? 61.698 77.476 -1.827 1.00 17.54 278 LEU A N 1
ATOM 3747 C CA . LEU A 1 268 ? 63.149 77.267 -1.895 1.00 18.53 278 LEU A CA 1
ATOM 3748 C C . LEU A 1 268 ? 63.468 75.813 -2.214 1.00 19.61 278 LEU A C 1
ATOM 3749 O O . LEU A 1 268 ? 64.433 75.503 -2.944 1.00 18.55 278 LEU A O 1
ATOM 3765 N N . TRP A 1 269 ? 62.670 74.926 -1.629 1.00 17.57 279 TRP A N 1
ATOM 3766 C CA . TRP A 1 269 ? 62.839 73.501 -1.846 1.00 15.65 279 TRP A CA 1
ATOM 3767 C C . TRP A 1 269 ? 62.781 73.116 -3.323 1.00 17.80 279 TRP A C 1
ATOM 3768 O O . TRP A 1 269 ? 63.658 72.411 -3.825 1.00 18.53 279 TRP A O 1
ATOM 3789 N N . GLU A 1 270 ? 61.732 73.530 -4.019 1.00 20.60 280 GLU A N 1
ATOM 3790 C CA . GLU A 1 270 ? 61.604 73.178 -5.439 1.00 19.29 280 GLU A CA 1
ATOM 3791 C C . GLU A 1 270 ? 62.815 73.645 -6.258 1.00 22.42 280 GLU A C 1
ATOM 3792 O O . GLU A 1 270 ? 63.371 72.899 -7.070 1.00 21.07 280 GLU A O 1
ATOM 3804 N N . GLU A 1 271 ? 63.246 74.877 -6.026 1.00 19.32 281 GLU A N 1
ATOM 3805 C CA . GLU A 1 271 ? 64.400 75.400 -6.741 1.00 21.08 281 GLU A CA 1
ATOM 3806 C C . GLU A 1 271 ? 65.629 74.595 -6.376 1.00 23.28 281 GLU A C 1
ATOM 3807 O O . GLU A 1 271 ? 66.455 74.281 -7.231 1.00 22.26 281 GLU A O 1
ATOM 3819 N N . GLY A 1 272 ? 65.736 74.254 -5.098 1.00 22.21 282 GLY A N 1
ATOM 3820 C CA . GLY A 1 272 ? 66.903 73.570 -4.586 1.00 18.08 282 GLY A CA 1
ATOM 3821 C C . GLY A 1 272 ? 67.038 72.174 -5.192 1.00 22.07 282 GLY A C 1
ATOM 3822 O O . GLY A 1 272 ? 68.138 71.706 -5.475 1.00 18.00 282 GLY A O 1
ATOM 3826 N N . VAL A 1 273 ? 65.911 71.497 -5.361 1.00 15.45 283 VAL A N 1
ATOM 3827 C CA . VAL A 1 273 ? 65.928 70.178 -5.962 1.00 17.83 283 VAL A CA 1
ATOM 3828 C C . VAL A 1 273 ? 66.467 70.249 -7.387 1.00 23.14 283 VAL A C 1
ATOM 3829 O O . VAL A 1 273 ? 67.277 69.410 -7.783 1.00 21.09 283 VAL A O 1
ATOM 3842 N N . GLN A 1 274 ? 66.018 71.240 -8.149 1.00 23.47 284 GLN A N 1
ATOM 3843 C CA . GLN A 1 274 ? 66.474 71.367 -9.530 1.00 25.41 284 GLN A CA 1
ATOM 3844 C C . GLN A 1 274 ? 67.933 71.753 -9.598 1.00 23.16 284 GLN A C 1
ATOM 3845 O O . GLN A 1 274 ? 68.677 71.219 -10.427 1.00 26.84 284 GLN A O 1
ATOM 3859 N N . ALA A 1 275 ? 68.365 72.658 -8.727 1.00 20.80 285 ALA A N 1
ATOM 3860 C CA . ALA A 1 275 ? 69.778 73.050 -8.712 1.00 24.12 285 ALA A CA 1
ATOM 3861 C C . ALA A 1 275 ? 70.675 71.879 -8.301 1.00 23.16 285 ALA A C 1
ATOM 3862 O O . ALA A 1 275 ? 71.778 71.709 -8.864 1.00 22.03 285 ALA A O 1
ATOM 3869 N N . SER A 1 276 ? 70.229 71.094 -7.313 1.00 19.87 286 SER A N 1
ATOM 3870 C CA . SER A 1 276 ? 71.032 69.947 -6.875 1.00 16.97 286 SER A CA 1
ATOM 3871 C C . SER A 1 276 ? 71.103 68.910 -8.004 1.00 18.54 286 SER A C 1
ATOM 3872 O O . SER A 1 276 ? 72.179 68.355 -8.306 1.00 18.34 286 SER A O 1
ATOM 3880 N N . LYS A 1 277 ? 69.972 68.665 -8.663 1.00 18.95 287 LYS A N 1
ATOM 3881 C CA . LYS A 1 277 ? 69.964 67.706 -9.770 1.00 19.72 287 LYS A CA 1
ATOM 3882 C C . LYS A 1 277 ? 70.925 68.079 -10.888 1.00 25.44 287 LYS A C 1
ATOM 3883 O O . LYS A 1 277 ? 71.652 67.223 -11.410 1.00 23.34 287 LYS A O 1
ATOM 3902 N N . GLN A 1 278 ? 70.922 69.346 -11.279 1.00 23.78 288 GLN A N 1
ATOM 3903 C CA . GLN A 1 278 ? 71.783 69.777 -12.374 1.00 26.51 288 GLN A CA 1
ATOM 3904 C C . GLN A 1 278 ? 73.249 69.641 -11.969 1.00 23.81 288 GLN A C 1
ATOM 3905 O O . GLN A 1 278 ? 74.097 69.244 -12.770 1.00 26.98 288 GLN A O 1
ATOM 3919 N N . LYS A 1 279 ? 73.539 69.948 -10.716 1.00 29.17 289 LYS A N 1
ATOM 3920 C CA . LYS A 1 279 ? 74.901 69.844 -10.233 1.00 22.64 289 LYS A CA 1
ATOM 3921 C C . LYS A 1 279 ? 75.392 68.396 -10.270 1.00 29.01 289 LYS A C 1
ATOM 3922 O O . LYS A 1 279 ? 76.471 68.111 -10.758 1.00 26.18 289 LYS A O 1
ATOM 3941 N N . ILE A 1 280 ? 74.593 67.472 -9.772 1.00 21.76 290 ILE A N 1
ATOM 3942 C CA . ILE A 1 280 ? 75.025 66.084 -9.763 1.00 19.99 290 ILE A CA 1
ATOM 3943 C C . ILE A 1 280 ? 75.080 65.524 -11.182 1.00 23.35 290 ILE A C 1
ATOM 3944 O O . ILE A 1 280 ? 75.970 64.722 -11.505 1.00 24.69 290 ILE A O 1
ATOM 3960 N N . LEU A 1 281 ? 74.187 65.964 -12.069 1.00 26.98 291 LEU A N 1
ATOM 3961 C CA . LEU A 1 281 ? 74.283 65.516 -13.451 1.00 26.09 291 LEU A CA 1
ATOM 3962 C C . LEU A 1 281 ? 75.560 66.029 -14.090 1.00 30.41 291 LEU A C 1
ATOM 3963 O O . LEU A 1 281 ? 76.254 65.272 -14.767 1.00 28.51 291 LEU A O 1
ATOM 3979 N N . ASP A 1 282 ? 75.879 67.305 -13.882 1.00 31.44 292 ASP A N 1
ATOM 3980 C CA . ASP A 1 282 ? 77.107 67.866 -14.446 1.00 35.95 292 ASP A CA 1
ATOM 3981 C C . ASP A 1 282 ? 78.355 67.149 -13.935 1.00 33.51 292 ASP A C 1
ATOM 3982 O O . ASP A 1 282 ? 79.406 67.159 -14.598 1.00 32.91 292 ASP A O 1
ATOM 3991 N N . ALA A 1 283 ? 78.237 66.524 -12.768 1.00 26.51 293 ALA A N 1
ATOM 3992 C CA . ALA A 1 283 ? 79.351 65.796 -12.159 1.00 22.34 293 ALA A CA 1
ATOM 3993 C C . ALA A 1 283 ? 79.487 64.350 -12.655 1.00 23.70 293 ALA A C 1
ATOM 3994 O O . ALA A 1 283 ? 80.395 63.635 -12.242 1.00 31.02 293 ALA A O 1
ATOM 4001 N N . GLY A 1 284 ? 78.561 63.907 -13.498 1.00 24.31 294 GLY A N 1
ATOM 4002 C CA . GLY A 1 284 ? 78.656 62.588 -14.093 1.00 25.22 294 GLY A CA 1
ATOM 4003 C C . GLY A 1 284 ? 77.833 61.498 -13.426 1.00 24.14 294 GLY A C 1
ATOM 4004 O O . GLY A 1 284 ? 77.983 60.323 -13.781 1.00 27.14 294 GLY A O 1
ATOM 4008 N N . VAL A 1 285 ? 77.000 61.868 -12.449 1.00 23.33 295 VAL A N 1
ATOM 4009 C CA . VAL A 1 285 ? 76.120 60.909 -11.789 1.00 17.50 295 VAL A CA 1
ATOM 4010 C C . VAL A 1 285 ? 75.198 60.271 -12.805 1.00 22.72 295 VAL A C 1
ATOM 4011 O O . VAL A 1 285 ? 74.684 60.932 -13.727 1.00 18.42 295 VAL A O 1
ATOM 4024 N N . LYS A 1 286 ? 74.999 58.968 -12.637 1.00 22.08 296 LYS A N 1
ATOM 4025 C CA . LYS A 1 286 ? 74.103 58.212 -13.472 1.00 18.13 296 LYS A CA 1
ATOM 4026 C C . LYS A 1 286 ? 72.757 58.056 -12.763 1.00 16.82 296 LYS A C 1
ATOM 4027 O O . LYS A 1 286 ? 72.640 57.348 -11.743 1.00 17.96 296 LYS A O 1
ATOM 4046 N N . ILE A 1 287 ? 71.757 58.761 -13.292 1.00 17.02 297 ILE A N 1
ATOM 4047 C CA . ILE A 1 287 ? 70.408 58.727 -12.747 1.00 16.29 297 ILE A CA 1
ATOM 4048 C C . ILE A 1 287 ? 69.517 57.879 -13.637 1.00 18.67 297 ILE A C 1
ATOM 4049 O O . ILE A 1 287 ? 69.519 58.044 -14.853 1.00 20.44 297 ILE A O 1
ATOM 4065 N N . ASN A 1 288 ? 68.752 56.972 -13.030 1.00 17.99 298 ASN A N 1
ATOM 4066 C CA . ASN A 1 288 ? 67.787 56.169 -13.775 1.00 15.12 298 ASN A CA 1
ATOM 4067 C C . ASN A 1 288 ? 66.457 56.098 -13.068 1.00 19.62 298 ASN A C 1
ATOM 4068 O O . ASN A 1 288 ? 66.410 55.937 -11.851 1.00 15.77 298 ASN A O 1
ATOM 4079 N N . GLU A 1 289 ? 65.376 56.235 -13.836 1.00 14.74 299 GLU A N 1
ATOM 4080 C CA . GLU A 1 289 ? 64.054 55.878 -13.368 1.00 15.05 299 GLU A CA 1
ATOM 4081 C C . GLU A 1 289 ? 64.127 54.357 -13.208 1.00 14.60 299 GLU A C 1
ATOM 4082 O O . GLU A 1 289 ? 64.824 53.681 -13.975 1.00 16.02 299 GLU A O 1
ATOM 4094 N N . VAL A 1 290 ? 63.418 53.824 -12.229 1.00 14.99 300 VAL A N 1
ATOM 4095 C CA . VAL A 1 290 ? 63.288 52.384 -12.092 1.00 14.46 300 VAL A CA 1
ATOM 4096 C C . VAL A 1 290 ? 62.275 51.879 -13.101 1.00 14.74 300 VAL A C 1
ATOM 4097 O O . VAL A 1 290 ? 61.525 52.657 -13.688 1.00 15.54 300 VAL A O 1
ATOM 4110 N N . ASP A 1 291 ? 62.274 50.573 -13.317 1.00 15.75 301 ASP A N 1
ATOM 4111 C CA . ASP A 1 291 ? 61.355 49.944 -14.251 1.00 17.23 301 ASP A CA 1
ATOM 4112 C C . ASP A 1 291 ? 59.917 50.217 -13.889 1.00 16.78 301 ASP A C 1
ATOM 4113 O O . ASP A 1 291 ? 59.141 50.597 -14.743 1.00 17.64 301 ASP A O 1
ATOM 4122 N N . ASP A 1 292 ? 59.563 49.995 -12.628 1.00 14.91 302 ASP A N 1
ATOM 4123 C CA . ASP A 1 292 ? 58.158 49.985 -12.204 1.00 14.88 302 ASP A CA 1
ATOM 4124 C C . ASP A 1 292 ? 58.057 50.159 -10.680 1.00 14.46 302 ASP A C 1
ATOM 4125 O O . ASP A 1 292 ? 58.254 49.206 -9.922 1.00 17.68 302 ASP A O 1
ATOM 4134 N N . LYS A 1 293 ? 57.764 51.387 -10.253 1.00 17.02 303 LYS A N 1
ATOM 4135 C CA . LYS A 1 293 ? 57.695 51.719 -8.840 1.00 17.97 303 LYS A CA 1
ATOM 4136 C C . LYS A 1 293 ? 56.648 50.861 -8.139 1.00 16.13 303 LYS A C 1
ATOM 4137 O O . LYS A 1 293 ? 56.798 50.499 -6.962 1.00 17.67 303 LYS A O 1
ATOM 4156 N N . SER A 1 294 ? 55.610 50.474 -8.867 1.00 14.35 304 SER A N 1
ATOM 4157 C CA . SER A 1 294 ? 54.572 49.643 -8.268 1.00 19.29 304 SER A CA 1
ATOM 4158 C C . SER A 1 294 ? 55.111 48.257 -7.838 1.00 19.92 304 SER A C 1
ATOM 4159 O O . SER A 1 294 ? 54.572 47.619 -6.912 1.00 20.70 304 SER A O 1
ATOM 4167 N N . ALA A 1 295 ? 56.188 47.792 -8.473 1.00 20.54 305 ALA A N 1
ATOM 4168 C CA . ALA A 1 295 ? 56.787 46.508 -8.087 1.00 19.05 305 ALA A CA 1
ATOM 4169 C C . ALA A 1 295 ? 57.474 46.613 -6.724 1.00 23.19 305 ALA A C 1
ATOM 4170 O O . ALA A 1 295 ? 57.496 45.656 -5.937 1.00 19.62 305 ALA A O 1
ATOM 4177 N N . PHE A 1 296 ? 58.035 47.784 -6.435 1.00 14.39 306 PHE A N 1
ATOM 4178 C CA . PHE A 1 296 ? 58.649 48.023 -5.146 1.00 13.49 306 PHE A CA 1
ATOM 4179 C C . PHE A 1 296 ? 57.570 48.157 -4.102 1.00 17.08 306 PHE A C 1
ATOM 4180 O O . PHE A 1 296 ? 57.657 47.574 -3.034 1.00 16.88 306 PHE A O 1
ATOM 4197 N N . GLN A 1 297 ? 56.537 48.919 -4.444 1.00 15.02 307 GLN A N 1
ATOM 4198 C CA . GLN A 1 297 ? 55.429 49.139 -3.537 1.00 18.80 307 GLN A CA 1
ATOM 4199 C C . GLN A 1 297 ? 54.733 47.837 -3.172 1.00 14.72 307 GLN A C 1
ATOM 4200 O O . GLN A 1 297 ? 54.354 47.632 -2.016 1.00 16.23 307 GLN A O 1
ATOM 4214 N N . ALA A 1 298 ? 54.553 46.941 -4.151 1.00 19.74 308 ALA A N 1
ATOM 4215 C CA . ALA A 1 298 ? 53.843 45.696 -3.886 1.00 18.78 308 ALA A CA 1
ATOM 4216 C C . ALA A 1 298 ? 54.591 44.893 -2.818 1.00 20.99 308 ALA A C 1
ATOM 4217 O O . ALA A 1 298 ? 53.975 44.238 -1.970 1.00 20.67 308 ALA A O 1
ATOM 4224 N N . LYS A 1 299 ? 55.919 44.965 -2.839 1.00 17.43 309 LYS A N 1
ATOM 4225 C CA . LYS A 1 299 ? 56.715 44.243 -1.846 1.00 18.51 309 LYS A CA 1
ATOM 4226 C C . LYS A 1 299 ? 56.576 44.785 -0.416 1.00 16.90 309 LYS A C 1
ATOM 4227 O O . LYS A 1 299 ? 57.035 44.144 0.539 1.00 13.74 309 LYS A O 1
ATOM 4263 N N . GLN A 1 301 ? 53.761 45.338 1.232 1.00 21.12 311 GLN A N 1
ATOM 4264 C CA . GLN A 1 301 ? 52.521 44.906 1.887 1.00 20.88 311 GLN A CA 1
ATOM 4265 C C . GLN A 1 301 ? 52.691 44.341 3.310 1.00 17.34 311 GLN A C 1
ATOM 4266 O O . GLN A 1 301 ? 51.923 44.697 4.220 1.00 19.03 311 GLN A O 1
ATOM 4280 N N . PRO A 1 302 ? 53.700 43.478 3.528 1.00 19.82 312 PRO A N 1
ATOM 4281 C CA . PRO A 1 302 ? 53.864 42.904 4.867 1.00 21.02 312 PRO A CA 1
ATOM 4282 C C . PRO A 1 302 ? 54.152 43.967 5.905 1.00 16.42 312 PRO A C 1
ATOM 4283 O O . PRO A 1 302 ? 53.797 43.795 7.073 1.00 20.25 312 PRO A O 1
ATOM 4294 N N . ILE A 1 303 ? 54.800 45.055 5.484 1.00 15.60 313 ILE A N 1
ATOM 4295 C CA . ILE A 1 303 ? 55.100 46.163 6.383 1.00 14.85 313 ILE A CA 1
ATOM 4296 C C . ILE A 1 303 ? 53.797 46.825 6.856 1.00 14.71 313 ILE A C 1
ATOM 4297 O O . ILE A 1 303 ? 53.599 47.102 8.051 1.00 13.96 313 ILE A O 1
ATOM 4313 N N . TYR A 1 304 ? 52.896 47.055 5.917 1.00 13.51 314 TYR A N 1
ATOM 4314 C CA . TYR A 1 304 ? 51.621 47.673 6.242 1.00 13.89 314 TYR A CA 1
ATOM 4315 C C . TYR A 1 304 ? 50.785 46.731 7.111 1.00 14.85 314 TYR A C 1
ATOM 4316 O O . TYR A 1 304 ? 50.196 47.160 8.098 1.00 16.58 314 TYR A O 1
ATOM 4334 N N . ASP A 1 305 ? 50.730 45.449 6.734 1.00 12.93 315 ASP A N 1
ATOM 4335 C CA . ASP A 1 305 ? 49.946 44.470 7.483 1.00 15.93 315 ASP A CA 1
ATOM 4336 C C . ASP A 1 305 ? 50.408 44.388 8.953 1.00 14.46 315 ASP A C 1
ATOM 4337 O O . ASP A 1 305 ? 49.581 44.388 9.893 1.00 14.71 315 ASP A O 1
ATOM 4346 N N A GLN A 1 306 ? 51.728 44.322 9.146 0.57 15.78 316 GLN A N 1
ATOM 4347 N N B GLN A 1 306 ? 51.713 44.310 9.180 0.43 16.05 316 GLN A N 1
ATOM 4348 C CA A GLN A 1 306 ? 52.291 44.175 10.480 0.57 17.81 316 GLN A CA 1
ATOM 4349 C CA B GLN A 1 306 ? 52.170 44.177 10.549 0.43 16.51 316 GLN A CA 1
ATOM 4350 C C A GLN A 1 306 ? 52.013 45.450 11.262 0.57 14.20 316 GLN A C 1
ATOM 4351 C C B GLN A 1 306 ? 51.878 45.473 11.266 0.43 13.62 316 GLN A C 1
ATOM 4352 O O A GLN A 1 306 ? 51.728 45.402 12.441 0.57 12.73 316 GLN A O 1
ATOM 4353 O O B GLN A 1 306 ? 51.414 45.467 12.397 0.43 14.35 316 GLN A O 1
ATOM 4380 N N . PHE A 1 307 ? 52.109 46.595 10.587 1.00 12.96 317 PHE A N 1
ATOM 4381 C CA . PHE A 1 307 ? 51.924 47.873 11.240 1.00 17.06 317 PHE A CA 1
ATOM 4382 C C . PHE A 1 307 ? 50.514 48.018 11.803 1.00 17.96 317 PHE A C 1
ATOM 4383 O O . PHE A 1 307 ? 50.347 48.387 12.963 1.00 16.06 317 PHE A O 1
ATOM 4400 N N . VAL A 1 308 ? 49.505 47.721 10.996 1.00 15.05 318 VAL A N 1
ATOM 4401 C CA . VAL A 1 308 ? 48.130 47.904 11.428 1.00 19.67 318 VAL A CA 1
ATOM 4402 C C . VAL A 1 308 ? 47.717 46.843 12.467 1.00 14.50 318 VAL A C 1
ATOM 4403 O O . VAL A 1 308 ? 46.892 47.096 13.319 1.00 14.85 318 VAL A O 1
ATOM 4416 N N . GLN A 1 309 ? 48.327 45.666 12.439 1.00 15.87 319 GLN A N 1
ATOM 4417 C CA . GLN A 1 309 ? 48.115 44.695 13.507 1.00 13.42 319 GLN A CA 1
ATOM 4418 C C . GLN A 1 309 ? 48.685 45.170 14.864 1.00 14.47 319 GLN A C 1
ATOM 4419 O O . GLN A 1 309 ? 48.082 44.966 15.935 1.00 15.59 319 GLN A O 1
ATOM 4433 N N . GLU A 1 310 ? 49.866 45.780 14.811 1.00 16.79 320 GLU A N 1
ATOM 4434 C CA . GLU A 1 310 ? 50.523 46.300 16.002 1.00 16.11 320 GLU A CA 1
ATOM 4435 C C . GLU A 1 310 ? 49.805 47.503 16.558 1.00 16.60 320 GLU A C 1
ATOM 4436 O O . GLU A 1 310 ? 49.812 47.737 17.770 1.00 17.20 320 GLU A O 1
ATOM 4448 N N . HIS A 1 311 ? 49.210 48.279 15.654 1.00 17.97 321 HIS A N 1
ATOM 4449 C CA . HIS A 1 311 ? 48.623 49.562 16.010 1.00 19.61 321 HIS A CA 1
ATOM 4450 C C . HIS A 1 311 ? 47.216 49.724 15.433 1.00 21.77 321 HIS A C 1
ATOM 4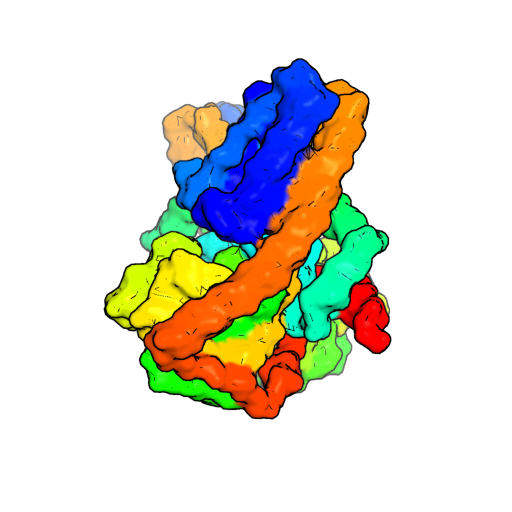451 O O . HIS A 1 311 ? 46.995 50.556 14.548 1.00 17.62 321 HIS A O 1
ATOM 4466 N N . PRO A 1 312 ? 46.261 48.936 15.938 1.00 21.27 322 PRO A N 1
ATOM 4467 C CA . PRO A 1 312 ? 44.904 49.002 15.371 1.00 20.87 322 PRO A CA 1
ATOM 4468 C C . PRO A 1 312 ? 44.316 50.411 15.492 1.00 18.23 322 PRO A C 1
ATOM 4469 O O . PRO A 1 312 ? 43.465 50.793 14.672 1.00 20.09 322 PRO A O 1
ATOM 4480 N N . GLU A 1 313 ? 44.770 51.180 16.489 1.00 20.82 323 GLU A N 1
ATOM 4481 C CA . GLU A 1 313 ? 44.252 52.530 16.700 1.00 18.93 323 GLU A CA 1
ATOM 4482 C C . GLU A 1 313 ? 44.773 53.513 15.665 1.00 22.46 323 GLU A C 1
ATOM 4483 O O . GLU A 1 313 ? 44.286 54.639 15.585 1.00 21.01 323 GLU A O 1
ATOM 4495 N N . LEU A 1 314 ? 45.756 53.082 14.874 1.00 21.19 324 LEU A N 1
ATOM 4496 C CA . LEU A 1 314 ? 46.338 53.937 13.845 1.00 16.85 324 LEU A CA 1
ATOM 4497 C C . LEU A 1 314 ? 45.872 53.496 12.447 1.00 21.16 324 LEU A C 1
ATOM 4498 O O . LEU A 1 314 ? 46.202 54.129 11.444 1.00 20.75 324 LEU A O 1
ATOM 4514 N N . GLU A 1 315 ? 45.068 52.440 12.382 1.00 19.85 325 GLU A N 1
ATOM 4515 C CA . GLU A 1 315 ? 44.649 51.923 11.087 1.00 19.59 325 GLU A CA 1
ATOM 4516 C C . GLU A 1 315 ? 43.890 52.971 10.284 1.00 23.62 325 GLU A C 1
ATOM 4517 O O . GLU A 1 315 ? 44.092 53.119 9.080 1.00 21.36 325 GLU A O 1
ATOM 4529 N N . SER A 1 316 ? 42.995 53.689 10.945 1.00 21.95 326 SER A N 1
ATOM 4530 C CA . SER A 1 316 ? 42.179 54.669 10.243 1.00 20.87 326 SER A CA 1
ATOM 4531 C C . SER A 1 316 ? 42.987 55.886 9.776 1.00 23.21 326 SER A C 1
ATOM 4532 O O . SER A 1 316 ? 42.623 56.544 8.784 1.00 22.70 326 SER A O 1
ATOM 4540 N N . LEU A 1 317 ? 44.095 56.174 10.454 1.00 19.29 327 LEU A N 1
ATOM 4541 C CA . LEU A 1 317 ? 45.008 57.185 9.977 1.00 20.14 327 LEU A CA 1
ATOM 4542 C C . LEU A 1 317 ? 45.689 56.719 8.677 1.00 18.66 327 LEU A C 1
ATOM 4543 O O . LEU A 1 317 ? 45.806 57.492 7.729 1.00 17.92 327 LEU A O 1
ATOM 4559 N N . VAL A 1 318 ? 46.111 55.457 8.634 1.00 18.05 328 VAL A N 1
ATOM 4560 C CA . VAL A 1 318 ? 46.680 54.896 7.408 1.00 14.25 328 VAL A CA 1
ATOM 4561 C C . VAL A 1 318 ? 45.676 54.970 6.242 1.00 16.16 328 VAL A C 1
ATOM 4562 O O . VAL A 1 318 ? 46.000 55.456 5.155 1.00 17.41 328 VAL A O 1
ATOM 4575 N N . THR A 1 319 ? 44.447 54.501 6.478 1.00 18.92 329 THR A N 1
ATOM 4576 C CA . THR A 1 319 ? 43.448 54.464 5.414 1.00 16.14 329 THR A CA 1
ATOM 4577 C C . THR A 1 319 ? 42.949 55.857 5.046 1.00 16.47 329 THR A C 1
ATOM 4578 O O . THR A 1 319 ? 42.657 56.108 3.870 1.00 20.30 329 THR A O 1
ATOM 4589 N N . ASP A 1 320 ? 42.911 56.788 6.008 1.00 18.51 330 ASP A N 1
ATOM 4590 C CA . ASP A 1 320 ? 42.478 58.144 5.683 1.00 19.43 330 ASP A CA 1
ATOM 4591 C C . ASP A 1 320 ? 43.497 58.812 4.738 1.00 17.02 330 ASP A C 1
ATOM 4592 O O . ASP A 1 320 ? 43.121 59.500 3.788 1.00 16.38 330 ASP A O 1
ATOM 4601 N N . ILE A 1 321 ? 44.789 58.596 4.988 1.00 16.37 331 ILE A N 1
ATOM 4602 C CA . ILE A 1 321 ? 45.810 59.163 4.131 1.00 16.19 331 ILE A CA 1
ATOM 4603 C C . ILE A 1 321 ? 45.730 58.539 2.733 1.00 14.89 331 ILE A C 1
ATOM 4604 O O . ILE A 1 321 ? 45.820 59.237 1.718 1.00 18.38 331 ILE A O 1
ATOM 4620 N N . GLN A 1 322 ? 45.573 57.221 2.668 1.00 15.75 332 GLN A N 1
ATOM 4621 C CA . GLN A 1 322 ? 45.470 56.551 1.386 1.00 16.66 332 GLN A CA 1
ATOM 4622 C C . GLN A 1 322 ? 44.228 57.039 0.630 1.00 20.65 332 GLN A C 1
ATOM 4623 O O . GLN A 1 322 ? 44.293 57.337 -0.560 1.00 19.56 332 GLN A O 1
ATOM 4637 N N . ASP A 1 323 ? 43.109 57.121 1.331 1.00 21.99 333 ASP A N 1
ATOM 4638 C CA . ASP A 1 323 ? 41.852 57.488 0.705 1.00 21.16 333 ASP A CA 1
ATOM 4639 C C . ASP A 1 323 ? 41.883 58.933 0.212 1.00 21.71 333 ASP A C 1
ATOM 4640 O O . ASP A 1 323 ? 41.226 59.263 -0.774 1.00 21.30 333 ASP A O 1
ATOM 4649 N N . ALA A 1 324 ? 42.693 59.779 0.845 1.00 19.23 334 ALA A N 1
ATOM 4650 C CA . ALA A 1 324 ? 42.700 61.198 0.502 1.00 21.71 334 ALA A CA 1
ATOM 4651 C C . ALA A 1 324 ? 43.452 61.449 -0.806 1.00 20.85 334 ALA A C 1
ATOM 4652 O O . ALA A 1 324 ? 43.556 62.594 -1.256 1.00 23.29 334 ALA A O 1
ATOM 4659 N N . GLN A 1 325 ? 43.997 60.402 -1.409 1.00 22.35 335 GLN A N 1
ATOM 4660 C CA . GLN A 1 325 ? 44.773 60.576 -2.633 1.00 26.47 335 GLN A CA 1
ATOM 4661 C C . GLN A 1 325 ? 44.200 59.864 -3.850 1.00 27.69 335 GLN A C 1
ATOM 4662 O O . GLN A 1 325 ? 44.747 59.957 -4.945 1.00 36.03 335 GLN A O 1
ATOM 4676 N N . SER A 1 326 ? 43.099 59.157 -3.671 1.00 38.89 336 SER A N 1
ATOM 4677 C CA . SER A 1 326 ? 42.415 58.558 -4.814 1.00 46.38 336 SER A CA 1
ATOM 4678 C C . SER A 1 326 ? 42.398 59.454 -6.060 1.00 46.00 336 SER A C 1
ATOM 4679 O O . SER A 1 326 ? 41.867 60.578 -6.061 1.00 43.53 336 SER A O 1
ATOM 4687 N N . SER B 1 25 ? 58.893 49.274 54.411 1.00 47.42 35 SER B N 1
ATOM 4688 C CA . SER B 1 25 ? 57.772 48.659 53.712 1.00 44.27 35 SER B CA 1
ATOM 4689 C C . SER B 1 25 ? 57.974 48.656 52.195 1.00 48.47 35 SER B C 1
ATOM 4690 O O . SER B 1 25 ? 58.223 49.696 51.588 1.00 52.33 35 SER B O 1
ATOM 4697 N N . TRP B 1 26 ? 57.858 47.477 51.592 1.00 28.59 36 TRP B N 1
ATOM 4698 C CA . TRP B 1 26 ? 58.041 47.316 50.153 1.00 31.32 36 TRP B CA 1
ATOM 4699 C C . TRP B 1 26 ? 56.758 46.855 49.494 1.00 26.94 36 TRP B C 1
ATOM 4700 O O . TRP B 1 26 ? 56.037 46.047 50.055 1.00 27.54 36 TRP B O 1
ATOM 4720 N N . ARG B 1 27 ? 56.494 47.365 48.292 1.00 27.15 37 ARG B N 1
ATOM 4721 C CA . ARG B 1 27 ? 55.330 46.969 47.500 1.00 27.41 37 ARG B CA 1
ATOM 4722 C C . ARG B 1 27 ? 55.827 46.255 46.243 1.00 25.34 37 ARG B C 1
ATOM 4723 O O . ARG B 1 27 ? 56.701 46.768 45.536 1.00 23.60 37 ARG B O 1
ATOM 4727 N N . GLY B 1 28 ? 55.263 45.077 45.961 1.00 26.05 38 GLY B N 1
ATOM 4728 C CA . GLY B 1 28 ? 55.682 44.269 44.824 1.00 21.55 38 GLY B CA 1
ATOM 4729 C C . GLY B 1 28 ? 54.535 43.884 43.894 1.00 17.80 38 GLY B C 1
ATOM 4730 O O . GLY B 1 28 ? 53.368 43.909 44.291 1.00 20.76 38 GLY B O 1
ATOM 4734 N N . TRP B 1 29 ? 54.881 43.536 42.655 1.00 18.30 39 TRP B N 1
ATOM 4735 C CA . TRP B 1 29 ? 53.913 43.307 41.572 1.00 17.05 39 TRP B CA 1
ATOM 4736 C C . TRP B 1 29 ? 54.019 41.895 40.985 1.00 15.77 39 TRP B C 1
ATOM 4737 O O . TRP B 1 29 ? 55.114 41.413 40.712 1.00 15.90 39 TRP B O 1
ATOM 4758 N N . ASN B 1 30 ? 52.879 41.253 40.815 1.00 15.46 40 ASN B N 1
ATOM 4759 C CA . ASN B 1 30 ? 52.748 39.969 40.124 1.00 15.24 40 ASN B CA 1
ATOM 4760 C C . ASN B 1 30 ? 51.502 40.047 39.260 1.00 18.74 40 ASN B C 1
ATOM 4761 O O . ASN B 1 30 ? 50.477 40.542 39.699 1.00 14.78 40 ASN B O 1
ATOM 4772 N N . ILE B 1 31 ? 51.596 39.592 38.018 1.00 15.18 41 ILE B N 1
ATOM 4773 C CA . ILE B 1 31 ? 50.432 39.598 37.146 1.00 14.30 41 ILE B CA 1
ATOM 4774 C C . ILE B 1 31 ? 49.530 38.400 37.432 1.00 13.82 41 ILE B C 1
ATOM 4775 O O . ILE B 1 31 ? 48.325 38.465 37.195 1.00 14.99 41 ILE B O 1
ATOM 4791 N N . HIS B 1 32 ? 50.102 37.318 37.949 1.00 15.33 42 HIS B N 1
ATOM 4792 C CA . HIS B 1 32 ? 49.365 36.064 38.153 1.00 13.95 42 HIS B CA 1
ATOM 4793 C C . HIS B 1 32 ? 48.568 36.033 39.440 1.00 14.81 42 HIS B C 1
ATOM 4794 O O . HIS B 1 32 ? 48.772 36.865 40.312 1.00 14.84 42 HIS B O 1
ATOM 4809 N N . PRO B 1 33 ? 47.635 35.075 39.536 1.00 17.12 43 PRO B N 1
ATOM 4810 C CA . PRO B 1 33 ? 46.923 34.856 40.794 1.00 17.56 43 PRO B CA 1
ATOM 4811 C C . PRO B 1 33 ? 47.885 34.453 41.902 1.00 20.95 43 PRO B C 1
ATOM 4812 O O . PRO B 1 33 ? 48.973 33.933 41.657 1.00 15.98 43 PRO B O 1
ATOM 4823 N N . PRO B 1 34 ? 47.491 34.705 43.147 1.00 19.91 44 PRO B N 1
ATOM 4824 C CA . PRO B 1 34 ? 48.391 34.433 44.261 1.00 24.66 44 PRO B CA 1
ATOM 4825 C C . PRO B 1 34 ? 48.838 32.988 44.325 1.00 26.78 44 PRO B C 1
ATOM 4826 O O . PRO B 1 34 ? 49.910 32.736 44.861 1.00 25.44 44 PRO B O 1
ATOM 4837 N N . SER B 1 35 ? 48.034 32.055 43.807 1.00 19.94 45 SER B N 1
ATOM 4838 C CA . SER B 1 35 ? 48.311 30.632 43.983 1.00 16.90 45 SER B CA 1
ATOM 4839 C C . SER B 1 35 ? 49.144 30.052 42.848 1.00 18.92 45 SER B C 1
ATOM 4840 O O . SER B 1 35 ? 49.556 28.904 42.895 1.00 22.73 45 SER B O 1
ATOM 4848 N N . TYR B 1 36 ? 49.429 30.869 41.839 1.00 19.15 46 TYR B N 1
ATOM 4849 C CA . TYR B 1 36 ? 50.283 30.459 40.734 1.00 15.93 46 TYR B CA 1
ATOM 4850 C C . TYR B 1 36 ? 51.708 30.250 41.252 1.00 15.41 46 TYR B C 1
ATOM 4851 O O . TYR B 1 36 ? 52.096 30.861 42.244 1.00 21.53 46 TYR B O 1
ATOM 4869 N N . PRO B 1 37 ? 52.500 29.397 40.580 1.00 21.31 47 PRO B N 1
ATOM 4870 C CA . PRO B 1 37 ? 53.867 29.149 41.059 1.00 18.49 47 PRO B CA 1
ATOM 4871 C C . PRO B 1 37 ? 54.665 30.436 41.366 1.00 20.45 47 PRO B C 1
ATOM 4872 O O . PRO B 1 37 ? 55.279 30.535 42.434 1.00 19.77 47 PRO B O 1
ATOM 4883 N N . ASN B 1 38 ? 54.650 31.406 40.458 1.00 16.65 48 ASN B N 1
ATOM 4884 C CA . ASN B 1 38 ? 55.374 32.656 40.676 1.00 17.56 48 ASN B CA 1
ATOM 4885 C C . ASN B 1 38 ? 54.839 33.373 41.918 1.00 16.58 48 ASN B C 1
ATOM 4886 O O . ASN B 1 38 ? 55.594 34.004 42.653 1.00 18.61 48 ASN B O 1
ATOM 4897 N N . GLY B 1 39 ? 53.525 33.318 42.117 1.00 17.59 49 GLY B N 1
ATOM 4898 C CA . GLY B 1 39 ? 52.916 33.935 43.286 1.00 15.49 49 GLY B CA 1
ATOM 4899 C C . GLY B 1 39 ? 53.385 33.332 44.595 1.00 16.69 49 GLY B C 1
ATOM 4900 O O . GLY B 1 39 ? 53.778 34.039 45.535 1.00 17.22 49 GLY B O 1
ATOM 4904 N N . LYS B 1 40 ? 53.379 32.014 44.659 1.00 21.05 50 LYS B N 1
ATOM 4905 C CA . LYS B 1 40 ? 53.823 31.327 45.865 1.00 18.26 50 LYS B CA 1
ATOM 4906 C C . LYS B 1 40 ? 55.284 31.662 46.132 1.00 19.07 50 LYS B C 1
ATOM 4907 O O . LYS B 1 40 ? 55.670 31.956 47.273 1.00 20.94 50 LYS B O 1
ATOM 4926 N N . ALA B 1 41 ? 56.098 31.684 45.085 1.00 20.24 51 ALA B N 1
ATOM 4927 C CA . ALA B 1 41 ? 57.525 31.981 45.242 1.00 21.42 51 ALA B CA 1
ATOM 4928 C C . ALA B 1 41 ? 57.780 33.414 45.719 1.00 22.25 51 ALA B C 1
ATOM 4929 O O . ALA B 1 41 ? 58.683 33.671 46.520 1.00 20.17 51 ALA B O 1
ATOM 4936 N N . LEU B 1 42 ? 56.996 34.355 45.211 1.00 18.84 52 LEU B N 1
ATOM 4937 C CA . LEU B 1 42 ? 57.130 35.740 45.652 1.00 20.77 52 LEU B CA 1
ATOM 4938 C C . LEU B 1 42 ? 56.716 35.904 47.122 1.00 19.98 52 LEU B C 1
ATOM 4939 O O . LEU B 1 42 ? 57.292 36.721 47.832 1.00 23.89 52 LEU B O 1
ATOM 4955 N N . GLU B 1 43 ? 55.701 35.161 47.570 1.00 20.36 53 GLU B N 1
ATOM 4956 C CA . GLU B 1 43 ? 55.282 35.227 48.975 1.00 20.79 53 GLU B CA 1
ATOM 4957 C C . GLU B 1 43 ? 56.390 34.669 49.862 1.00 24.29 53 GLU B C 1
ATOM 4958 O O . GLU B 1 43 ? 56.685 35.204 50.964 1.00 23.20 53 GLU B O 1
ATOM 4970 N N . SER B 1 44 ? 57.056 33.627 49.371 1.00 21.14 54 SER B N 1
ATOM 4971 C CA . SER B 1 44 ? 58.241 33.118 50.072 1.00 21.92 54 SER B CA 1
ATOM 4972 C C . SER B 1 44 ? 59.362 34.158 50.153 1.00 22.67 54 SER B C 1
ATOM 4973 O O . SER B 1 44 ? 59.960 34.351 51.219 1.00 24.24 54 SER B O 1
ATOM 4981 N N . PHE B 1 45 ? 59.622 34.850 49.051 1.00 21.25 55 PHE B N 1
ATOM 4982 C CA . PHE B 1 45 ? 60.624 35.912 49.017 1.00 23.77 55 PHE B CA 1
ATOM 4983 C C . PHE B 1 45 ? 60.288 36.975 50.071 1.00 25.73 55 PHE B C 1
ATOM 4984 O O . PHE B 1 45 ? 61.137 37.357 50.898 1.00 24.22 55 PHE B O 1
ATOM 5001 N N . ALA B 1 46 ? 59.034 37.418 50.074 1.00 23.55 56 ALA B N 1
ATOM 5002 C CA . ALA B 1 46 ? 58.599 38.419 51.032 1.00 24.50 56 ALA B CA 1
ATOM 5003 C C . ALA B 1 46 ? 58.860 37.937 52.457 1.00 26.15 56 ALA B C 1
ATOM 5004 O O . ALA B 1 46 ? 59.359 38.693 53.291 1.00 25.97 56 ALA B O 1
ATOM 5011 N N . LYS B 1 47 ? 58.531 36.679 52.740 1.00 23.68 57 LYS B N 1
ATOM 5012 C CA . LYS B 1 47 ? 58.707 36.148 54.095 1.00 25.27 57 LYS B CA 1
ATOM 5013 C C . LYS B 1 47 ? 60.190 36.166 54.518 1.00 27.99 57 LYS B C 1
ATOM 5014 O O . LYS B 1 47 ? 60.559 36.589 55.627 1.00 28.94 57 LYS B O 1
ATOM 5033 N N . GLU B 1 48 ? 61.031 35.712 53.606 1.00 24.08 58 GLU B N 1
ATOM 5034 C CA . GLU B 1 48 ? 62.458 35.553 53.867 1.00 27.01 58 GLU B CA 1
ATOM 5035 C C . GLU B 1 48 ? 63.182 36.902 53.984 1.00 30.87 58 GLU B C 1
ATOM 5036 O O . GLU B 1 48 ? 64.141 37.054 54.769 1.00 30.99 58 GLU B O 1
ATOM 5048 N N . VAL B 1 49 ? 62.713 37.894 53.231 1.00 25.38 59 VAL B N 1
ATOM 5049 C CA . VAL B 1 49 ? 63.250 39.248 53.345 1.00 31.18 59 VAL B CA 1
ATOM 5050 C C . VAL B 1 49 ? 62.963 39.838 54.727 1.00 27.06 59 VAL B C 1
ATOM 5051 O O . VAL B 1 49 ? 63.855 40.406 55.374 1.00 29.18 59 VAL B O 1
ATOM 5064 N N . ALA B 1 50 ? 61.734 39.691 55.200 1.00 28.50 60 ALA B N 1
ATOM 5065 C CA . ALA B 1 50 ? 61.392 40.196 56.533 1.00 29.71 60 ALA B CA 1
ATOM 5066 C C . ALA B 1 50 ? 62.240 39.511 57.616 1.00 36.67 60 ALA B C 1
ATOM 5067 O O . ALA B 1 50 ? 62.783 40.181 58.503 1.00 33.69 60 ALA B O 1
ATOM 5074 N N . GLU B 1 51 ? 62.392 38.190 57.526 1.00 29.79 61 GLU B N 1
ATOM 5075 C CA . GLU B 1 51 ? 63.229 37.455 58.486 1.00 33.47 61 GLU B CA 1
ATOM 5076 C C . GLU B 1 51 ? 64.701 37.909 58.457 1.00 32.29 61 GLU B C 1
ATOM 5077 O O . GLU B 1 51 ? 65.307 38.188 59.500 1.00 33.95 61 GLU B O 1
ATOM 5089 N N . LYS B 1 52 ? 65.278 37.982 57.265 1.00 32.87 62 LYS B N 1
ATOM 5090 C CA . LYS B 1 52 ? 66.718 38.204 57.139 1.00 37.54 62 LYS B CA 1
ATOM 5091 C C . LYS B 1 52 ? 67.137 39.653 57.377 1.00 37.83 62 LYS B C 1
ATOM 5092 O O . LYS B 1 52 ? 68.287 39.912 57.714 1.00 33.70 62 LYS B O 1
ATOM 5111 N N . THR B 1 53 ? 66.207 40.583 57.207 1.00 31.98 63 THR B N 1
ATOM 5112 C CA . THR B 1 53 ? 66.466 41.982 57.519 1.00 30.37 63 THR B CA 1
ATOM 5113 C C . THR B 1 53 ? 65.917 42.392 58.885 1.00 35.69 63 THR B C 1
ATOM 5114 O O . THR B 1 53 ? 65.831 43.583 59.196 1.00 35.05 63 THR B O 1
ATOM 5125 N N . GLU B 1 54 ? 65.551 41.406 59.698 1.00 35.77 64 GLU B N 1
ATOM 5126 C CA . GLU B 1 54 ? 65.116 41.667 61.061 1.00 36.90 64 GLU B CA 1
ATOM 5127 C C . GLU B 1 54 ? 63.989 42.700 61.106 1.00 36.54 64 GLU B C 1
ATOM 5128 O O . GLU B 1 54 ? 63.908 43.492 62.044 1.00 40.00 64 GLU B O 1
ATOM 5139 N N . GLY B 1 55 ? 63.125 42.688 60.093 1.00 32.66 65 GLY B N 1
ATOM 5140 C CA . GLY B 1 55 ? 61.942 43.529 60.085 1.00 30.88 65 GLY B CA 1
ATOM 5141 C C . GLY B 1 55 ? 62.137 44.888 59.454 1.00 38.00 65 GLY B C 1
ATOM 5142 O O . GLY B 1 55 ? 61.185 45.671 59.348 1.00 38.10 65 GLY B O 1
ATOM 5146 N N . ARG B 1 56 ? 63.366 45.181 59.034 1.00 31.67 66 ARG B N 1
ATOM 5147 C CA . ARG B 1 56 ? 63.681 46.488 58.464 1.00 29.21 66 ARG B CA 1
ATOM 5148 C C . ARG B 1 56 ? 63.053 46.637 57.095 1.00 29.51 66 ARG B C 1
ATOM 5149 O O . ARG B 1 56 ? 62.751 47.741 56.671 1.00 32.55 66 ARG B O 1
ATOM 5170 N N . VAL B 1 57 ? 62.862 45.506 56.415 1.00 29.31 67 VAL B N 1
ATOM 5171 C CA . VAL B 1 57 ? 62.226 45.485 55.110 1.00 31.45 67 VAL B CA 1
ATOM 5172 C C . VAL B 1 57 ? 61.136 44.434 55.163 1.00 28.81 67 VAL B C 1
ATOM 5173 O O . VAL B 1 57 ? 61.401 43.268 55.473 1.00 25.95 67 VAL B O 1
ATOM 5186 N N . GLU B 1 58 ? 59.912 44.870 54.885 1.00 25.02 68 GLU B N 1
ATOM 5187 C CA . GLU B 1 58 ? 58.748 44.013 54.986 1.00 30.30 68 GLU B CA 1
ATOM 5188 C C . GLU B 1 58 ? 57.920 44.118 53.717 1.00 32.85 68 GLU B C 1
ATOM 5189 O O . GLU B 1 58 ? 56.977 44.921 53.628 1.00 30.56 68 GLU B O 1
ATOM 5201 N N . PRO B 1 59 ? 58.287 43.309 52.722 1.00 23.07 69 PRO B N 1
ATOM 5202 C CA . PRO B 1 59 ? 57.613 43.317 51.424 1.00 25.12 69 PRO B CA 1
ATOM 5203 C C . PRO B 1 59 ? 56.213 42.730 51.448 1.00 28.12 69 PRO B C 1
ATOM 5204 O O . PRO B 1 59 ? 55.917 41.772 52.175 1.00 24.48 69 PRO B O 1
ATOM 5215 N N . LYS B 1 60 ? 55.358 43.343 50.647 1.00 28.95 70 LYS B N 1
ATOM 5216 C CA . LYS B 1 60 ? 54.037 42.806 50.347 1.00 30.17 70 LYS B CA 1
ATOM 5217 C C . LYS B 1 60 ? 53.977 42.601 48.843 1.00 25.01 70 LYS B C 1
ATOM 5218 O O . LYS B 1 60 ? 54.547 43.388 48.085 1.00 25.22 70 LYS B O 1
ATOM 5237 N N . VAL B 1 61 ? 53.279 41.554 48.415 1.00 21.38 71 VAL B N 1
ATOM 5238 C CA . VAL B 1 61 ? 53.086 41.256 46.985 1.00 18.61 71 VAL B CA 1
ATOM 5239 C C . VAL B 1 61 ? 51.623 41.502 46.594 1.00 18.50 71 VAL B C 1
ATOM 5240 O O . VAL B 1 61 ? 50.701 40.944 47.197 1.00 21.24 71 VAL B O 1
ATOM 5253 N N . TYR B 1 62 ? 51.418 42.356 45.604 1.00 22.12 72 TYR B N 1
ATOM 5254 C CA . TYR B 1 62 ? 50.090 42.596 45.044 1.00 20.33 72 TYR B CA 1
ATOM 5255 C C . TYR B 1 62 ? 49.944 41.819 43.755 1.00 19.53 72 TYR B C 1
ATOM 5256 O O . TYR B 1 62 ? 50.640 42.084 42.751 1.00 17.53 72 TYR B O 1
ATOM 5274 N N . HIS B 1 63 ? 49.028 40.856 43.791 1.00 17.48 73 HIS B N 1
ATOM 5275 C CA . HIS B 1 63 ? 48.851 39.932 42.699 1.00 16.92 73 HIS B CA 1
ATOM 5276 C C . HIS B 1 63 ? 47.772 40.393 41.676 1.00 18.82 73 HIS B C 1
ATOM 5277 O O . HIS B 1 63 ? 47.144 41.463 41.805 1.00 18.68 73 HIS B O 1
ATOM 5292 N N . ASN B 1 64 ? 47.586 39.591 40.638 1.00 20.91 74 ASN B N 1
ATOM 5293 C CA . ASN B 1 64 ? 46.508 39.818 39.681 1.00 18.15 74 ASN B CA 1
ATOM 5294 C C . ASN B 1 64 ? 46.627 41.149 38.924 1.00 18.43 74 ASN B C 1
ATOM 5295 O O . ASN B 1 64 ? 45.654 41.635 38.364 1.00 18.45 74 ASN B O 1
ATOM 5306 N N . ALA B 1 65 ? 47.833 41.702 38.866 1.00 18.89 75 ALA B N 1
ATOM 5307 C CA . ALA B 1 65 ? 48.090 42.950 38.150 1.00 21.75 75 ALA B CA 1
ATOM 5308 C C . ALA B 1 65 ? 47.208 44.079 38.624 1.00 22.91 75 ALA B C 1
ATOM 5309 O O . ALA B 1 65 ? 46.919 45.003 37.864 1.00 21.44 75 ALA B O 1
ATOM 5316 N N . VAL B 1 66 ? 46.783 44.030 39.875 1.00 22.11 76 VAL B N 1
ATOM 5317 C CA . VAL B 1 66 ? 45.974 45.130 40.366 1.00 22.74 76 VAL B CA 1
ATOM 5318 C C . VAL B 1 66 ? 46.758 46.435 40.443 1.00 20.60 76 VAL B C 1
ATOM 5319 O O . VAL B 1 66 ? 46.151 47.511 40.426 1.00 20.37 76 VAL B O 1
ATOM 5332 N N . LEU B 1 67 ? 48.096 46.365 40.473 1.00 20.79 77 LEU B N 1
ATOM 5333 C CA . LEU B 1 67 ? 48.911 47.576 40.491 1.00 23.68 77 LEU B CA 1
ATOM 5334 C C . LEU B 1 67 ? 49.294 48.081 39.091 1.00 17.68 77 LEU B C 1
ATOM 5335 O O . LEU B 1 67 ? 50.010 49.077 38.976 1.00 20.60 77 LEU B O 1
ATOM 5351 N N . GLY B 1 68 ? 48.767 47.443 38.055 1.00 18.29 78 GLY B N 1
ATOM 5352 C CA . GLY B 1 68 ? 48.908 47.901 36.678 1.00 19.96 78 GLY B CA 1
ATOM 5353 C C . GLY B 1 68 ? 49.211 46.781 35.710 1.00 18.56 78 GLY B C 1
ATOM 5354 O O . GLY B 1 68 ? 49.660 45.707 36.108 1.00 21.04 78 GLY B O 1
ATOM 5358 N N . ASP B 1 69 ? 48.895 46.978 34.430 1.00 19.88 79 ASP B N 1
ATOM 5359 C CA . ASP B 1 69 ? 49.304 46.012 33.425 1.00 21.55 79 ASP B CA 1
ATOM 5360 C C . ASP B 1 69 ? 50.827 46.029 33.346 1.00 17.73 79 ASP B C 1
ATOM 5361 O O . ASP B 1 69 ? 51.479 46.938 33.835 1.00 17.07 79 ASP B O 1
ATOM 5370 N N . GLN B 1 70 ? 51.386 44.980 32.757 1.00 18.68 80 GLN B N 1
ATOM 5371 C CA . GLN B 1 70 ? 52.818 44.744 32.842 1.00 21.19 80 GLN B CA 1
ATOM 5372 C C . GLN B 1 70 ? 53.681 45.926 32.347 1.00 16.54 80 GLN B C 1
ATOM 5373 O O . GLN B 1 70 ? 54.631 46.309 33.022 1.00 17.62 80 GLN B O 1
ATOM 5387 N N . PRO B 1 71 ? 53.350 46.531 31.191 1.00 17.66 81 PRO B N 1
ATOM 5388 C CA . PRO B 1 71 ? 54.189 47.681 30.792 1.00 17.11 81 PRO B CA 1
ATOM 5389 C C . PRO B 1 71 ? 54.148 48.853 31.765 1.00 19.03 81 PRO B C 1
ATOM 5390 O O . PRO B 1 71 ? 55.205 49.372 32.073 1.00 24.75 81 PRO B O 1
ATOM 5401 N N . ASP B 1 72 ? 52.977 49.241 32.257 1.00 21.58 82 ASP B N 1
ATOM 5402 C CA . ASP B 1 72 ? 52.904 50.286 33.274 1.00 20.35 82 ASP B CA 1
ATOM 5403 C C . ASP B 1 72 ? 53.637 49.872 34.549 1.00 21.90 82 ASP B C 1
ATOM 5404 O O . ASP B 1 72 ? 54.282 50.691 35.201 1.00 23.50 82 ASP B O 1
ATOM 5413 N N . ALA B 1 73 ? 53.561 48.599 34.909 1.00 21.28 83 ALA B N 1
ATOM 5414 C CA . ALA B 1 73 ? 54.193 48.122 36.138 1.00 20.98 83 ALA B CA 1
ATOM 5415 C C . ALA B 1 73 ? 55.699 48.226 36.034 1.00 19.30 83 ALA B C 1
ATOM 5416 O O . ALA B 1 73 ? 56.382 48.628 36.974 1.00 21.79 83 ALA B O 1
ATOM 5423 N N . ILE B 1 74 ? 56.223 47.907 34.864 1.00 19.41 84 ILE B N 1
ATOM 5424 C CA . ILE B 1 74 ? 57.657 48.024 34.661 1.00 24.02 84 ILE B CA 1
ATOM 5425 C C . ILE B 1 74 ? 58.076 49.486 34.829 1.00 24.40 84 ILE B C 1
ATOM 5426 O O . ILE B 1 74 ? 59.061 49.771 35.501 1.00 20.88 84 ILE B O 1
ATOM 5442 N N . GLU B 1 75 ? 57.329 50.404 34.224 1.00 26.95 85 GLU B N 1
ATOM 5443 C CA . GLU B 1 75 ? 57.692 51.817 34.300 1.00 29.80 85 GLU B CA 1
ATOM 5444 C C . GLU B 1 75 ? 57.619 52.338 35.732 1.00 27.51 85 GLU B C 1
ATOM 5445 O O . GLU B 1 75 ? 58.482 53.109 36.162 1.00 31.96 85 GLU B O 1
ATOM 5457 N N . GLN B 1 76 ? 56.588 51.909 36.457 1.00 26.06 86 GLN B N 1
ATOM 5458 C CA . GLN B 1 76 ? 56.400 52.270 37.857 1.00 31.60 86 GLN B CA 1
ATOM 5459 C C . GLN B 1 76 ? 57.553 51.776 38.711 1.00 31.11 86 GLN B C 1
ATOM 5460 O O . GLN B 1 76 ? 57.904 52.392 39.722 1.00 29.33 86 GLN B O 1
ATOM 5474 N N . THR B 1 77 ? 58.135 50.653 38.315 1.00 22.14 87 THR B N 1
ATOM 5475 C CA . THR B 1 77 ? 59.237 50.076 39.068 1.00 24.92 87 THR B CA 1
ATOM 5476 C C . THR B 1 77 ? 60.528 50.824 38.719 1.00 28.42 87 THR B C 1
ATOM 5477 O O . THR B 1 77 ? 61.312 51.155 39.606 1.00 26.58 87 THR B O 1
ATOM 5488 N N . ARG B 1 78 ? 60.728 51.128 37.436 1.00 26.37 88 ARG B N 1
ATOM 5489 C CA . ARG B 1 78 ? 61.885 51.929 36.998 1.00 25.74 88 ARG B CA 1
ATOM 5490 C C . ARG B 1 78 ? 62.013 53.239 37.750 1.00 31.45 88 ARG B C 1
ATOM 5491 O O . ARG B 1 78 ? 63.124 53.679 38.053 1.00 30.63 88 ARG B O 1
ATOM 5512 N N . SER B 1 79 ? 60.877 53.866 38.034 1.00 31.27 89 SER B N 1
ATOM 5513 C CA . SER B 1 79 ? 60.881 55.177 38.670 1.00 36.58 89 SER B CA 1
ATOM 5514 C C . SER B 1 79 ? 60.762 55.089 40.186 1.00 34.31 89 SER B C 1
ATOM 5515 O O . SER B 1 79 ? 60.736 56.111 40.864 1.00 35.89 89 SER B O 1
ATOM 5523 N N . GLY B 1 80 ? 60.648 53.874 40.714 1.00 30.24 90 GLY B N 1
ATOM 5524 C CA . GLY B 1 80 ? 60.664 53.661 42.152 1.00 26.56 90 GLY B CA 1
ATOM 5525 C C . GLY B 1 80 ? 59.337 53.731 42.880 1.00 32.36 90 GLY B C 1
ATOM 5526 O O . GLY B 1 80 ? 59.294 53.606 44.100 1.00 33.16 90 GLY B O 1
ATOM 5530 N N . ALA B 1 81 ? 58.246 53.926 42.151 1.00 34.79 91 ALA B N 1
ATOM 5531 C CA . ALA B 1 81 ? 56.936 53.970 42.780 1.00 34.91 91 ALA B CA 1
ATOM 5532 C C . ALA B 1 81 ? 56.558 52.586 43.289 1.00 29.55 91 ALA B C 1
ATOM 5533 O O . ALA B 1 81 ? 55.830 52.456 44.264 1.00 32.69 91 ALA B O 1
ATOM 5540 N N . LEU B 1 82 ? 57.025 51.549 42.596 1.00 28.07 92 LEU B N 1
ATOM 5541 C CA . LEU B 1 82 ? 56.920 50.179 43.090 1.00 23.93 92 LEU B CA 1
ATOM 5542 C C . LEU B 1 82 ? 58.309 49.695 43.421 1.00 24.10 92 LEU B C 1
ATOM 5543 O O . LEU B 1 82 ? 59.251 50.018 42.711 1.00 28.25 92 LEU B O 1
ATOM 5559 N N . ASP B 1 83 ? 58.437 48.915 44.488 1.00 20.16 93 ASP B N 1
ATOM 5560 C CA . ASP B 1 83 ? 59.758 48.534 44.980 1.00 22.88 93 ASP B CA 1
ATOM 5561 C C . ASP B 1 83 ? 60.347 47.302 44.316 1.00 20.67 93 ASP B C 1
ATOM 5562 O O . ASP B 1 83 ? 61.553 47.264 44.060 1.00 23.27 93 ASP B O 1
ATOM 5571 N N . PHE B 1 84 ? 59.505 46.307 44.017 1.00 23.30 94 PHE B N 1
ATOM 5572 C CA . PHE B 1 84 ? 60.007 45.086 43.398 1.00 18.10 94 PHE B CA 1
ATOM 5573 C C . PHE B 1 84 ? 58.945 44.432 42.539 1.00 20.65 94 PHE B C 1
ATOM 5574 O O . PHE B 1 84 ? 57.778 44.784 42.609 1.00 18.43 94 PHE B O 1
ATOM 5591 N N . ALA B 1 85 ? 59.359 43.467 41.741 1.00 17.18 95 ALA B N 1
ATOM 5592 C CA . ALA B 1 85 ? 58.409 42.799 40.855 1.00 17.52 95 ALA B CA 1
ATOM 5593 C C . ALA B 1 85 ? 58.976 41.558 40.201 1.00 15.63 95 ALA B C 1
ATOM 5594 O O . ALA B 1 85 ? 60.189 41.409 40.073 1.00 16.57 95 ALA B O 1
ATOM 5601 N N . ASN B 1 86 ? 58.065 40.712 39.731 1.00 15.64 96 ASN B N 1
ATOM 5602 C CA . ASN B 1 86 ? 58.384 39.582 38.852 1.00 14.62 96 ASN B CA 1
ATOM 5603 C C . ASN B 1 86 ? 57.862 39.971 37.474 1.00 14.23 96 ASN B C 1
ATOM 5604 O O . ASN B 1 86 ? 56.644 39.974 37.258 1.00 16.20 96 ASN B O 1
ATOM 5615 N N . PHE B 1 87 ? 58.765 40.319 36.555 1.00 16.72 97 PHE B N 1
ATOM 5616 C CA . PHE B 1 87 ? 58.386 40.652 35.174 1.00 16.30 97 PHE B CA 1
ATOM 5617 C C . PHE B 1 87 ? 58.835 39.594 34.164 1.00 16.72 97 PHE B C 1
ATOM 5618 O O . PHE B 1 87 ? 59.960 39.113 34.216 1.00 17.88 97 PHE B O 1
ATOM 5635 N N . ASN B 1 88 ? 57.957 39.272 33.228 1.00 15.52 98 ASN B N 1
ATOM 5636 C CA . ASN B 1 88 ? 58.325 38.485 32.052 1.00 15.40 98 ASN B CA 1
ATOM 5637 C C . ASN B 1 88 ? 59.238 39.327 31.140 1.00 14.75 98 ASN B C 1
ATOM 5638 O O . ASN B 1 88 ? 59.018 40.524 30.974 1.00 17.94 98 ASN B O 1
ATOM 5666 N N . GLY B 1 90 ? 59.497 39.399 27.943 1.00 20.80 100 GLY B N 1
ATOM 5667 C CA . GLY B 1 90 ? 58.862 39.809 26.696 1.00 19.54 100 GLY B CA 1
ATOM 5668 C C . GLY B 1 90 ? 58.445 41.272 26.642 1.00 20.78 100 GLY B C 1
ATOM 5669 O O . GLY B 1 90 ? 58.871 42.016 25.752 1.00 21.53 100 GLY B O 1
ATOM 5673 N N . PRO B 1 91 ? 57.582 41.704 27.574 1.00 14.62 101 PRO B N 1
ATOM 5674 C CA . PRO B 1 91 ? 57.247 43.124 27.642 1.00 18.29 101 PRO B CA 1
ATOM 5675 C C . PRO B 1 91 ? 58.443 44.003 28.046 1.00 17.51 101 PRO B C 1
ATOM 5676 O O . PRO B 1 91 ? 58.367 45.236 27.904 1.00 15.90 101 PRO B O 1
ATOM 5704 N N . GLY B 1 93 ? 61.253 43.864 26.507 1.00 20.98 103 GLY B N 1
ATOM 5705 C CA . GLY B 1 93 ? 61.943 44.118 25.251 1.00 24.51 103 GLY B CA 1
ATOM 5706 C C . GLY B 1 93 ? 61.813 45.514 24.665 1.00 22.68 103 GLY B C 1
ATOM 5707 O O . GLY B 1 93 ? 62.813 46.129 24.272 1.00 24.57 103 GLY B O 1
ATOM 5711 N N . PRO B 1 94 ? 60.583 46.033 24.581 1.00 22.30 104 PRO B N 1
ATOM 5712 C CA . PRO B 1 94 ? 60.356 47.391 24.067 1.00 23.46 104 PRO B CA 1
ATOM 5713 C C . PRO B 1 94 ? 60.861 48.512 24.990 1.00 33.71 104 PRO B C 1
ATOM 5714 O O . PRO B 1 94 ? 60.869 49.679 24.602 1.00 32.96 104 PRO B O 1
ATOM 5725 N N . ILE B 1 95 ? 61.294 48.158 26.195 1.00 24.40 105 ILE B N 1
ATOM 5726 C CA . ILE B 1 95 ? 61.794 49.140 27.146 1.00 23.07 105 ILE B CA 1
ATOM 5727 C C . ILE B 1 95 ? 63.309 49.089 27.287 1.00 27.86 105 ILE B C 1
ATOM 5728 O O . ILE B 1 95 ? 63.964 50.117 27.450 1.00 27.84 105 ILE B O 1
ATOM 5744 N N . VAL B 1 96 ? 63.860 47.886 27.247 1.00 28.62 106 VAL B N 1
ATOM 5745 C CA . VAL B 1 96 ? 65.287 47.691 27.395 1.00 28.54 106 VAL B CA 1
ATOM 5746 C C . VAL B 1 96 ? 65.719 46.914 26.157 1.00 27.82 106 VAL B C 1
ATOM 5747 O O . VAL B 1 96 ? 65.450 45.716 26.061 1.00 24.57 106 VAL B O 1
ATOM 5760 N N . PRO B 1 97 ? 66.380 47.593 25.195 1.00 23.84 107 PRO B N 1
ATOM 5761 C CA . PRO B 1 97 ? 66.675 46.991 23.885 1.00 20.02 107 PRO B CA 1
ATOM 5762 C C . PRO B 1 97 ? 67.315 45.603 23.953 1.00 25.69 107 PRO B C 1
ATOM 5763 O O . PRO B 1 97 ? 66.897 44.686 23.250 1.00 22.88 107 PRO B O 1
ATOM 5774 N N . ALA B 1 98 ? 68.292 45.424 24.828 1.00 24.44 108 ALA B N 1
ATOM 5775 C CA . ALA B 1 98 ? 68.939 44.133 24.943 1.00 21.02 108 ALA B CA 1
ATOM 5776 C C . ALA B 1 98 ? 67.932 43.023 25.253 1.00 23.76 108 ALA B C 1
ATOM 5777 O O . ALA B 1 98 ? 68.109 41.892 24.819 1.00 20.60 108 ALA B O 1
ATOM 5784 N N . ALA B 1 99 ? 66.886 43.347 26.007 1.00 24.43 109 ALA B N 1
ATOM 5785 C CA . ALA B 1 99 ? 65.960 42.315 26.471 1.00 22.58 109 ALA B CA 1
ATOM 5786 C C . ALA B 1 99 ? 65.237 41.687 25.299 1.00 18.98 109 ALA B C 1
ATOM 5787 O O . ALA B 1 99 ? 64.858 40.521 25.353 1.00 22.37 109 ALA B O 1
ATOM 5794 N N . ASN B 1 100 ? 65.063 42.468 24.231 1.00 19.92 110 ASN B N 1
ATOM 5795 C CA . ASN B 1 100 ? 64.396 42.014 23.033 1.00 20.77 110 ASN B CA 1
ATOM 5796 C C . ASN B 1 100 ? 65.039 40.781 22.440 1.00 16.62 110 ASN B C 1
ATOM 5797 O O . ASN B 1 100 ? 64.389 40.040 21.739 1.00 19.39 110 ASN B O 1
ATOM 5808 N N . VAL B 1 101 ? 66.315 40.549 22.718 1.00 17.31 111 VAL B N 1
ATOM 5809 C CA . VAL B 1 101 ? 66.957 39.360 22.181 1.00 17.47 111 VAL B CA 1
ATOM 5810 C C . VAL B 1 101 ? 66.231 38.078 22.634 1.00 16.79 111 VAL B C 1
ATOM 5811 O O . VAL B 1 101 ? 66.144 37.101 21.889 1.00 16.63 111 VAL B O 1
ATOM 5824 N N . LEU B 1 102 ? 65.684 38.124 23.845 1.00 16.46 112 LEU B N 1
ATOM 5825 C CA . LEU B 1 102 ? 65.034 36.964 24.468 1.00 16.73 112 LEU B CA 1
ATOM 5826 C C . LEU B 1 102 ? 63.682 36.662 23.809 1.00 17.39 112 LEU B C 1
ATOM 5827 O O . LEU B 1 102 ? 63.111 35.578 23.980 1.00 20.02 112 LEU B O 1
ATOM 5843 N N . SER B 1 103 ? 63.179 37.628 23.043 1.00 15.04 113 SER B N 1
ATOM 5844 C CA . SER B 1 103 ? 61.909 37.479 22.345 1.00 15.35 113 SER B CA 1
ATOM 5845 C C . SER B 1 103 ? 62.106 36.972 20.913 1.00 19.93 113 SER B C 1
ATOM 5846 O O . SER B 1 103 ? 61.132 36.848 20.159 1.00 17.64 113 SER B O 1
ATOM 5854 N N . LEU B 1 104 ? 63.349 36.691 20.516 1.00 17.26 114 LEU B N 1
ATOM 5855 C CA . LEU B 1 104 ? 63.534 36.047 19.222 1.00 15.19 114 LEU B CA 1
ATOM 5856 C C . LEU B 1 104 ? 63.018 34.605 19.312 1.00 14.79 114 LEU B C 1
ATOM 5857 O O . LEU B 1 104 ? 63.415 33.860 20.208 1.00 17.03 114 LEU B O 1
ATOM 5873 N N . PRO B 1 105 ? 62.146 34.207 18.384 1.00 17.46 115 PRO B N 1
ATOM 5874 C CA . PRO B 1 105 ? 61.568 32.861 18.500 1.00 15.98 115 PRO B CA 1
ATOM 5875 C C . PRO B 1 105 ? 62.648 31.786 18.392 1.00 17.54 115 PRO B C 1
ATOM 5876 O O . PRO B 1 105 ? 63.571 31.906 17.555 1.00 16.99 115 PRO B O 1
ATOM 5887 N N . PHE B 1 106 ? 62.558 30.774 19.243 1.00 18.04 116 PHE B N 1
ATOM 5888 C CA . PHE B 1 106 ? 63.491 29.632 19.217 1.00 19.98 116 PHE B CA 1
ATOM 5889 C C . PHE B 1 106 ? 64.954 29.992 19.511 1.00 22.93 116 PHE B C 1
ATOM 5890 O O . PHE B 1 106 ? 65.847 29.241 19.160 1.00 22.58 116 PHE B O 1
ATOM 5907 N N . ILE B 1 107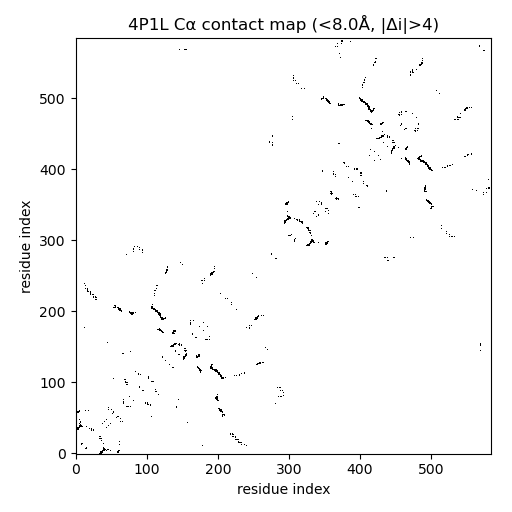 ? 65.206 31.120 20.172 1.00 19.27 117 ILE B N 1
ATOM 5908 C CA . ILE B 1 107 ? 66.575 31.465 20.531 1.00 18.79 117 ILE B CA 1
ATOM 5909 C C . ILE B 1 107 ? 67.182 30.465 21.546 1.00 17.87 117 ILE B C 1
ATOM 5910 O O . ILE B 1 107 ? 68.390 30.227 21.546 1.00 19.91 117 ILE B O 1
ATOM 5926 N N . PHE B 1 108 ? 66.346 29.899 22.405 1.00 20.09 118 PHE B N 1
ATOM 5927 C CA . PHE B 1 108 ? 66.765 28.863 23.352 1.00 21.70 118 PHE B CA 1
ATOM 5928 C C . PHE B 1 108 ? 66.255 27.503 22.886 1.00 22.40 118 PHE B C 1
ATOM 5929 O O . PHE B 1 108 ? 65.101 27.352 22.488 1.00 22.01 118 PHE B O 1
ATOM 5946 N N . LYS B 1 109 ? 67.102 26.492 22.971 1.00 23.47 119 LYS B N 1
ATOM 5947 C CA . LYS B 1 109 ? 66.675 25.141 22.585 1.00 21.19 119 LYS B CA 1
ATOM 5948 C C . LYS B 1 109 ? 65.720 24.458 23.581 1.00 23.03 119 LYS B C 1
ATOM 5949 O O . LYS B 1 109 ? 64.933 23.593 23.184 1.00 22.99 119 LYS B O 1
ATOM 5968 N N . SER B 1 110 ? 65.783 24.847 24.858 1.00 20.35 120 SER B N 1
ATOM 5969 C CA . SER B 1 110 ? 64.920 24.287 25.890 1.00 18.00 120 SER B CA 1
ATOM 5970 C C . SER B 1 110 ? 64.991 25.201 27.115 1.00 21.44 120 SER B C 1
ATOM 5971 O O . SER B 1 110 ? 65.929 25.980 27.247 1.00 19.50 120 SER B O 1
ATOM 5979 N N . PRO B 1 111 ? 64.027 25.075 28.046 1.00 19.81 121 PRO B N 1
ATOM 5980 C CA . PRO B 1 111 ? 64.151 25.840 29.302 1.00 26.35 121 PRO B CA 1
ATOM 5981 C C . PRO B 1 111 ? 65.427 25.559 30.099 1.00 20.51 121 PRO B C 1
ATOM 5982 O O . PRO B 1 111 ? 65.984 26.471 30.705 1.00 25.45 121 PRO B O 1
ATOM 5993 N N . ASP B 1 112 ? 65.888 24.313 30.127 1.00 26.73 122 ASP B N 1
ATOM 5994 C CA . ASP B 1 112 ? 67.155 24.016 30.791 1.00 25.77 122 ASP B CA 1
ATOM 5995 C C . ASP B 1 112 ? 68.352 24.821 30.228 1.00 23.43 122 ASP B C 1
ATOM 5996 O O . ASP B 1 112 ? 69.197 25.326 30.986 1.00 27.91 122 ASP B O 1
ATOM 6005 N N . ASP B 1 113 ? 68.437 24.967 28.914 1.00 24.50 123 ASP B N 1
ATOM 6006 C CA . ASP B 1 113 ? 69.491 25.788 28.337 1.00 25.59 123 ASP B CA 1
ATOM 6007 C C . ASP B 1 113 ? 69.332 27.221 28.803 1.00 20.98 123 ASP B C 1
ATOM 6008 O O . ASP B 1 113 ? 70.311 27.912 29.114 1.00 22.12 123 ASP B O 1
ATOM 6034 N N . TYR B 1 115 ? 67.971 28.307 31.572 1.00 19.34 125 TYR B N 1
ATOM 6035 C CA . TYR B 1 115 ? 68.362 28.481 32.971 1.00 22.71 125 TYR B CA 1
ATOM 6036 C C . TYR B 1 115 ? 69.881 28.535 33.100 1.00 25.98 125 TYR B C 1
ATOM 6037 O O . TYR B 1 115 ? 70.455 29.376 33.811 1.00 21.51 125 TYR B O 1
ATOM 6055 N N . ARG B 1 116 ? 70.530 27.602 32.416 1.00 21.14 126 ARG B N 1
ATOM 6056 C CA . ARG B 1 116 ? 71.975 27.528 32.417 1.00 27.05 126 ARG B CA 1
ATOM 6057 C C . ARG B 1 116 ? 72.594 28.837 31.934 1.00 28.57 126 ARG B C 1
ATOM 6058 O O . ARG B 1 116 ? 73.559 29.344 32.525 1.00 24.90 126 ARG B O 1
ATOM 6079 N N . ILE B 1 117 ? 72.037 29.383 30.857 1.00 20.61 127 ILE B N 1
ATOM 6080 C CA . ILE B 1 117 ? 72.571 30.587 30.255 1.00 20.93 127 ILE B CA 1
ATOM 6081 C C . ILE B 1 117 ? 72.307 31.835 31.097 1.00 30.14 127 ILE B C 1
ATOM 6082 O O . ILE B 1 117 ? 73.199 32.684 31.294 1.00 23.13 127 ILE B O 1
ATOM 6115 N N . ASP B 1 119 ? 71.798 31.919 34.290 1.00 24.57 129 ASP B N 1
ATOM 6116 C CA . ASP B 1 119 ? 72.447 31.883 35.599 1.00 27.27 129 ASP B CA 1
ATOM 6117 C C . ASP B 1 119 ? 73.947 32.207 35.513 1.00 36.96 129 ASP B C 1
ATOM 6118 O O . ASP B 1 119 ? 74.590 32.468 36.534 1.00 30.07 129 ASP B O 1
ATOM 6127 N N . GLY B 1 120 ? 74.482 32.192 34.294 1.00 30.24 130 GLY B N 1
ATOM 6128 C CA . GLY B 1 120 ? 75.871 32.492 34.041 1.00 29.84 130 GLY B CA 1
ATOM 6129 C C . GLY B 1 120 ? 76.070 33.907 33.541 1.00 27.34 130 GLY B C 1
ATOM 6130 O O . GLY B 1 120 ? 75.236 34.795 33.728 1.00 27.84 130 GLY B O 1
ATOM 6134 N N . GLU B 1 121 ? 77.190 34.127 32.876 1.00 27.31 131 GLU B N 1
ATOM 6135 C CA . GLU B 1 121 ? 77.617 35.474 32.540 1.00 25.67 131 GLU B CA 1
ATOM 6136 C C . GLU B 1 121 ? 76.663 36.224 31.600 1.00 25.89 131 GLU B C 1
ATOM 6137 O O . GLU B 1 121 ? 76.499 37.445 31.697 1.00 28.26 131 GLU B O 1
ATOM 6149 N N . ILE B 1 122 ? 76.072 35.508 30.659 1.00 25.38 132 ILE B N 1
ATOM 6150 C CA . ILE B 1 122 ? 75.114 36.118 29.744 1.00 27.59 132 ILE B CA 1
ATOM 6151 C C . ILE B 1 122 ? 73.934 36.711 30.516 1.00 32.55 132 ILE B C 1
ATOM 6152 O O . ILE B 1 122 ? 73.484 37.810 30.215 1.00 22.12 132 ILE B O 1
ATOM 6168 N N . GLY B 1 123 ? 73.471 35.999 31.540 1.00 28.41 133 GLY B N 1
ATOM 6169 C CA . GLY B 1 123 ? 72.444 36.532 32.410 1.00 24.12 133 GLY B CA 1
ATOM 6170 C C . GLY B 1 123 ? 72.851 37.866 33.010 1.00 25.65 133 GLY B C 1
ATOM 6171 O O . GLY B 1 123 ? 72.047 38.803 33.046 1.00 25.52 133 GLY B O 1
ATOM 6175 N N . GLU B 1 124 ? 74.105 37.960 33.461 1.00 23.04 134 GLU B N 1
ATOM 6176 C CA . GLU B 1 124 ? 74.608 39.188 34.068 1.00 27.92 134 GLU B CA 1
ATOM 6177 C C . GLU B 1 124 ? 74.593 40.328 33.074 1.00 23.84 134 GLU B C 1
ATOM 6178 O O . GLU B 1 124 ? 74.410 41.487 33.451 1.00 28.99 134 GLU B O 1
ATOM 6190 N N . ARG B 1 125 ? 74.791 40.021 31.796 1.00 26.59 135 ARG B N 1
ATOM 6191 C CA . ARG B 1 125 ? 74.632 41.058 30.774 1.00 31.72 135 ARG B CA 1
ATOM 6192 C C . ARG B 1 125 ? 73.242 41.648 30.740 1.00 28.40 135 ARG B C 1
ATOM 6193 O O . ARG B 1 125 ? 73.086 42.852 30.597 1.00 26.73 135 ARG B O 1
ATOM 6214 N N . PHE B 1 126 ? 72.227 40.797 30.832 1.00 26.37 136 PHE B N 1
ATOM 6215 C CA . PHE B 1 126 ? 70.866 41.291 30.835 1.00 20.86 136 PHE B CA 1
ATOM 6216 C C . PHE B 1 126 ? 70.631 42.131 32.086 1.00 21.79 136 PHE B C 1
ATOM 6217 O O . PHE B 1 126 ? 69.973 43.175 32.020 1.00 25.91 136 PHE B O 1
ATOM 6234 N N . ALA B 1 127 ? 71.174 41.689 33.221 1.00 21.49 137 ALA B N 1
ATOM 6235 C CA . ALA B 1 127 ? 71.009 42.447 34.452 1.00 23.57 137 ALA B CA 1
ATOM 6236 C C . ALA B 1 127 ? 71.687 43.808 34.280 1.00 23.47 137 ALA B C 1
ATOM 6237 O O . ALA B 1 127 ? 71.131 44.835 34.640 1.00 27.40 137 ALA B O 1
ATOM 6244 N N . ASP B 1 128 ? 72.863 43.819 33.670 1.00 28.22 138 ASP B N 1
ATOM 6245 C CA . ASP B 1 128 ? 73.583 45.064 33.427 1.00 27.35 138 ASP B CA 1
ATOM 6246 C C . ASP B 1 128 ? 72.705 46.026 32.590 1.00 26.36 138 ASP B C 1
ATOM 6247 O O . ASP B 1 128 ? 72.517 47.214 32.932 1.00 27.12 138 ASP B O 1
ATOM 6256 N N . ALA B 1 129 ? 72.105 45.486 31.536 1.00 25.84 139 ALA B N 1
ATOM 6257 C CA . ALA B 1 129 ? 71.217 46.263 30.653 1.00 24.00 139 ALA B CA 1
ATOM 6258 C C . ALA B 1 129 ? 69.997 46.767 31.396 1.00 29.26 139 ALA B C 1
ATOM 6259 O O . ALA B 1 129 ? 69.557 47.889 31.168 1.00 26.40 139 ALA B O 1
ATOM 6266 N N . LEU B 1 130 ? 69.411 45.929 32.252 1.00 26.20 140 LEU B N 1
ATOM 6267 C CA . LEU B 1 130 ? 68.288 46.379 33.057 1.00 20.95 140 LEU B CA 1
ATOM 6268 C C . LEU B 1 130 ? 68.699 47.443 34.070 1.00 21.80 140 LEU B C 1
ATOM 6269 O O . LEU B 1 130 ? 67.958 48.401 34.286 1.00 22.15 140 LEU B O 1
ATOM 6285 N N . ALA B 1 13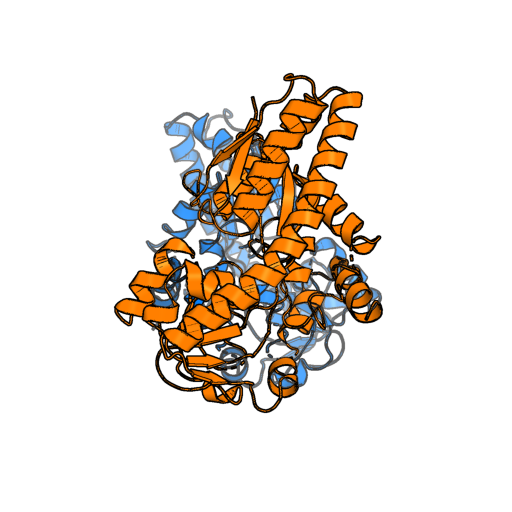1 ? 69.897 47.308 34.637 1.00 23.64 141 ALA B N 1
ATOM 6286 C CA . ALA B 1 131 ? 70.389 48.281 35.622 1.00 32.17 141 ALA B CA 1
ATOM 6287 C C . ALA B 1 131 ? 70.487 49.676 35.034 1.00 28.32 141 ALA B C 1
ATOM 6288 O O . ALA B 1 131 ? 70.221 50.660 35.725 1.00 30.69 141 ALA B O 1
ATOM 6295 N N . GLU B 1 132 ? 70.840 49.765 33.755 1.00 29.71 142 GLU B N 1
ATOM 6296 C CA . GLU B 1 132 ? 70.895 51.052 33.067 1.00 33.38 142 GLU B CA 1
ATOM 6297 C C . GLU B 1 132 ? 69.529 51.707 32.995 1.00 35.14 142 GLU B C 1
ATOM 6298 O O . GLU B 1 132 ? 69.418 52.917 32.804 1.00 32.93 142 GLU B O 1
ATOM 6310 N N . LYS B 1 133 ? 68.478 50.905 33.104 1.00 26.07 143 LYS B N 1
ATOM 6311 C CA . LYS B 1 133 ? 67.137 51.449 33.050 1.00 25.43 143 LYS B CA 1
ATOM 6312 C C . LYS B 1 133 ? 66.464 51.381 34.427 1.00 26.33 143 LYS B C 1
ATOM 6313 O O . LYS B 1 133 ? 65.246 51.389 34.542 1.00 28.95 143 LYS B O 1
ATOM 6332 N N . ASN B 1 134 ? 67.289 51.331 35.474 1.00 25.91 144 ASN B N 1
ATOM 6333 C CA . ASN B 1 134 ? 66.826 51.475 36.855 1.00 28.79 144 ASN B CA 1
ATOM 6334 C C . ASN B 1 134 ? 66.145 50.243 37.437 1.00 23.02 144 ASN B C 1
ATOM 6335 O O . ASN B 1 134 ? 65.365 50.362 38.381 1.00 28.48 144 ASN B O 1
ATOM 6346 N N . LEU B 1 135 ? 66.503 49.069 36.925 1.00 21.63 145 LEU B N 1
ATOM 6347 C CA . LEU B 1 135 ? 65.950 47.810 37.413 1.00 21.30 145 LEU B CA 1
ATOM 6348 C C . LEU B 1 135 ? 67.091 46.899 37.845 1.00 25.39 145 LEU B C 1
ATOM 6349 O O . LEU B 1 135 ? 67.999 46.597 37.056 1.00 21.86 145 LEU B O 1
ATOM 6365 N N . ILE B 1 136 ? 67.052 46.493 39.112 1.00 21.36 146 ILE B N 1
ATOM 6366 C CA . ILE B 1 136 ? 68.100 45.652 39.679 1.00 23.86 146 ILE B CA 1
ATOM 6367 C C . ILE B 1 136 ? 67.624 44.215 39.780 1.00 23.65 146 ILE B C 1
ATOM 6368 O O . ILE B 1 136 ? 66.764 43.869 40.633 1.00 20.95 146 ILE B O 1
ATOM 6384 N N . VAL B 1 137 ? 68.197 43.362 38.939 1.00 20.95 147 VAL B N 1
ATOM 6385 C CA . VAL B 1 137 ? 67.734 41.972 38.864 1.00 21.05 147 VAL B CA 1
ATOM 6386 C C . VAL B 1 137 ? 68.385 41.166 39.952 1.00 25.71 147 VAL B C 1
ATOM 6387 O O . VAL B 1 137 ? 69.598 41.187 40.073 1.00 25.87 147 VAL B O 1
ATOM 6400 N N . LEU B 1 138 ? 67.580 40.445 40.732 1.00 20.23 148 LEU B N 1
ATOM 6401 C CA . LEU B 1 138 ? 68.104 39.665 41.831 1.00 20.58 148 LEU B CA 1
ATOM 6402 C C . LEU B 1 138 ? 68.168 38.185 41.490 1.00 20.22 148 LEU B C 1
ATOM 6403 O O . LEU B 1 138 ? 69.027 37.472 41.994 1.00 20.98 148 LEU B O 1
ATOM 6419 N N . SER B 1 139 ? 67.272 37.727 40.627 1.00 22.00 149 SER B N 1
ATOM 6420 C CA . SER B 1 139 ? 67.232 36.321 40.231 1.00 20.94 149 SER B CA 1
ATOM 6421 C C . SER B 1 139 ? 66.302 36.135 39.062 1.00 24.68 149 SER B C 1
ATOM 6422 O O . SER B 1 139 ? 65.529 37.045 38.725 1.00 17.68 149 SER B O 1
ATOM 6430 N N . TRP B 1 140 ? 66.384 34.949 38.451 1.00 19.49 150 TRP B N 1
ATOM 6431 C CA . TRP B 1 140 ? 65.590 34.604 37.292 1.00 18.09 150 TRP B CA 1
ATOM 6432 C C . TRP B 1 140 ? 64.599 33.469 37.538 1.00 17.65 150 TRP B C 1
ATOM 6433 O O . TRP B 1 140 ? 64.957 32.401 38.029 1.00 20.80 150 TRP B O 1
ATOM 6454 N N . PHE B 1 141 ? 63.358 33.729 37.160 1.00 16.15 151 PHE B N 1
ATOM 6455 C CA . PHE B 1 141 ? 62.276 32.742 37.231 1.00 18.24 151 PHE B CA 1
ATOM 6456 C C . PHE B 1 141 ? 62.113 32.126 35.831 1.00 18.45 151 PHE B C 1
ATOM 6457 O O . PHE B 1 141 ? 62.416 32.786 34.837 1.00 16.88 151 PHE B O 1
ATOM 6474 N N . GLY B 1 142 ? 61.608 30.892 35.759 1.00 17.21 152 GLY B N 1
ATOM 6475 C CA . GLY B 1 142 ? 61.253 30.255 34.497 1.00 18.61 152 GLY B CA 1
ATOM 6476 C C . GLY B 1 142 ? 59.781 30.446 34.126 1.00 16.43 152 GLY B C 1
ATOM 6477 O O . GLY B 1 142 ? 58.926 30.656 34.993 1.00 16.52 152 GLY B O 1
ATOM 6481 N N . SER B 1 143 ? 59.478 30.362 32.830 1.00 13.65 153 SER B N 1
ATOM 6482 C CA . SER B 1 143 ? 58.099 30.352 32.335 1.00 13.40 153 SER B CA 1
ATOM 6483 C C . SER B 1 143 ? 57.933 29.276 31.237 1.00 12.91 153 SER B C 1
ATOM 6484 O O . SER B 1 143 ? 57.041 29.354 30.384 1.00 14.47 153 SER B O 1
ATOM 6492 N N . GLY B 1 144 ? 58.778 28.254 31.284 1.00 14.02 154 GLY B N 1
ATOM 6493 C CA . GLY B 1 144 ? 58.680 27.156 30.343 1.00 15.10 154 GLY B CA 1
ATOM 6494 C C . GLY B 1 144 ? 58.726 27.607 28.898 1.00 18.05 154 GLY B C 1
ATOM 6495 O O . GLY B 1 144 ? 59.413 28.560 28.558 1.00 14.90 154 GLY B O 1
ATOM 6499 N N . ALA B 1 145 ? 58.026 26.878 28.034 1.00 13.35 155 ALA B N 1
ATOM 6500 C CA . ALA B 1 145 ? 57.918 27.257 26.629 1.00 15.36 155 ALA B CA 1
ATOM 6501 C C . ALA B 1 145 ? 56.480 27.644 26.257 1.00 15.53 155 ALA B C 1
ATOM 6502 O O . ALA B 1 145 ? 55.522 27.012 26.696 1.00 15.74 155 ALA B O 1
ATOM 6509 N N . ARG B 1 146 ? 56.324 28.677 25.429 1.00 12.52 156 ARG B N 1
ATOM 6510 C CA . ARG B 1 146 ? 54.992 29.095 24.982 1.00 14.14 156 ARG B CA 1
ATOM 6511 C C . ARG B 1 146 ? 54.601 28.387 23.672 1.00 12.53 156 ARG B C 1
ATOM 6512 O O . ARG B 1 146 ? 55.421 28.263 22.756 1.00 15.15 156 ARG B O 1
ATOM 6533 N N . SER B 1 147 ? 53.350 27.907 23.605 1.00 11.87 157 SER B N 1
ATOM 6534 C CA . SER B 1 147 ? 52.818 27.223 22.424 1.00 10.73 157 SER B CA 1
ATOM 6535 C C . SER B 1 147 ? 51.454 27.764 22.054 1.00 13.12 157 SER B C 1
ATOM 6536 O O . SER B 1 147 ? 50.731 28.320 22.891 1.00 12.51 157 SER B O 1
ATOM 6544 N N . LEU B 1 148 ? 51.103 27.579 20.785 1.00 10.68 158 LEU B N 1
ATOM 6545 C CA . LEU B 1 148 ? 49.868 28.085 20.203 1.00 10.19 158 LEU B CA 1
ATOM 6546 C C . LEU B 1 148 ? 48.660 27.261 20.628 1.00 11.68 158 LEU B C 1
ATOM 6547 O O . LEU B 1 148 ? 48.685 26.020 20.557 1.00 14.83 158 LEU B O 1
ATOM 6563 N N . TYR B 1 149 ? 47.602 27.946 21.024 1.00 13.18 159 TYR B N 1
ATOM 6564 C CA . TYR B 1 149 ? 46.304 27.311 21.171 1.00 10.49 159 TYR B CA 1
ATOM 6565 C C . TYR B 1 149 ? 45.237 28.049 20.398 1.00 12.03 159 TYR B C 1
ATOM 6566 O O . TYR B 1 149 ? 45.324 29.247 20.196 1.00 11.70 159 TYR B O 1
ATOM 6584 N N . ASN B 1 150 ? 44.237 27.310 19.914 1.00 13.84 160 ASN B N 1
ATOM 6585 C CA . ASN B 1 150 ? 43.186 27.934 19.131 1.00 10.77 160 ASN B CA 1
ATOM 6586 C C . ASN B 1 150 ? 41.876 27.200 19.240 1.00 14.35 160 ASN B C 1
ATOM 6587 O O . ASN B 1 150 ? 41.804 26.127 19.847 1.00 12.01 160 ASN B O 1
ATOM 6598 N N . THR B 1 151 ? 40.833 27.796 18.670 1.00 12.56 161 THR B N 1
ATOM 6599 C CA . THR B 1 151 ? 39.476 27.287 18.848 1.00 13.14 161 THR B CA 1
ATOM 6600 C C . THR B 1 151 ? 39.033 26.358 17.743 1.00 19.33 161 THR B C 1
ATOM 6601 O O . THR B 1 151 ? 37.963 25.750 17.859 1.00 18.55 161 THR B O 1
ATOM 6612 N N . ASP B 1 152 ? 39.835 26.217 16.692 1.00 20.25 162 ASP B N 1
ATOM 6613 C CA . ASP B 1 152 ? 39.366 25.577 15.474 1.00 20.66 162 ASP B CA 1
ATOM 6614 C C . ASP B 1 152 ? 39.978 24.208 15.100 1.00 20.51 162 ASP B C 1
ATOM 6615 O O . ASP B 1 152 ? 39.241 23.285 14.768 1.00 19.86 162 ASP B O 1
ATOM 6624 N N . HIS B 1 153 ? 41.303 24.072 15.137 1.00 15.92 163 HIS B N 1
ATOM 6625 C CA . HIS B 1 153 ? 41.937 22.849 14.641 1.00 17.32 163 HIS B CA 1
ATOM 6626 C C . HIS B 1 153 ? 43.333 22.671 15.166 1.00 16.54 163 HIS B C 1
ATOM 6627 O O . HIS B 1 153 ? 43.994 23.646 15.546 1.00 15.34 163 HIS B O 1
ATOM 6642 N N . PRO B 1 154 ? 43.807 21.423 15.181 1.00 17.94 164 PRO B N 1
ATOM 6643 C CA . PRO B 1 154 ? 45.215 21.224 15.506 1.00 13.43 164 PRO B CA 1
ATOM 6644 C C . PRO B 1 154 ? 46.134 21.912 14.503 1.00 16.29 164 PRO B C 1
ATOM 6645 O O . PRO B 1 154 ? 45.932 21.816 13.288 1.00 18.83 164 PRO B O 1
ATOM 6656 N N . VAL B 1 155 ? 47.139 22.595 15.017 1.00 14.49 165 VAL B N 1
ATOM 6657 C CA . VAL B 1 155 ? 48.204 23.139 14.172 1.00 12.21 165 VAL B CA 1
ATOM 6658 C C . VAL B 1 155 ? 49.307 22.084 14.037 1.00 17.17 165 VAL B C 1
ATOM 6659 O O . VAL B 1 155 ? 49.956 21.728 15.041 1.00 14.22 165 VAL B O 1
ATOM 6672 N N . GLU B 1 156 ? 49.504 21.578 12.814 1.00 15.35 166 GLU B N 1
ATOM 6673 C CA . GLU B 1 156 ? 50.514 20.545 12.529 1.00 17.59 166 GLU B CA 1
ATOM 6674 C C . GLU B 1 156 ? 51.725 21.148 11.845 1.00 17.04 166 GLU B C 1
ATOM 6675 O O . GLU B 1 156 ? 52.860 20.727 12.071 1.00 21.52 166 GLU B O 1
ATOM 6687 N N . THR B 1 157 ? 51.468 22.114 10.963 1.00 15.78 167 THR B N 1
ATOM 6688 C CA . THR B 1 157 ? 52.511 22.795 10.194 1.00 14.17 167 THR B CA 1
ATOM 6689 C C . THR B 1 157 ? 52.219 24.288 10.201 1.00 14.36 167 THR B C 1
ATOM 6690 O O . THR B 1 157 ? 51.116 24.698 10.563 1.00 16.90 167 THR B O 1
ATOM 6701 N N . PRO B 1 158 ? 53.190 25.102 9.769 1.00 19.31 168 PRO B N 1
ATOM 6702 C CA . PRO B 1 158 ? 52.942 26.552 9.700 1.00 17.13 168 PRO B CA 1
ATOM 6703 C C . PRO B 1 158 ? 51.704 26.921 8.907 1.00 18.02 168 PRO B C 1
ATOM 6704 O O . PRO B 1 158 ? 50.955 27.823 9.296 1.00 16.77 168 PRO B O 1
ATOM 6715 N N . ASP B 1 159 ? 51.473 26.243 7.796 1.00 17.98 169 ASP B N 1
ATOM 6716 C CA . ASP B 1 159 ? 50.312 26.560 6.973 1.00 22.10 169 ASP B CA 1
ATOM 6717 C C . ASP B 1 159 ? 48.968 26.409 7.735 1.00 16.55 169 ASP B C 1
ATOM 6718 O O . ASP B 1 159 ? 47.969 27.053 7.372 1.00 17.33 169 ASP B O 1
ATOM 6727 N N . ASP B 1 160 ? 48.948 25.647 8.834 1.00 16.01 170 ASP B N 1
ATOM 6728 C CA . ASP B 1 160 ? 47.726 25.526 9.635 1.00 14.41 170 ASP B CA 1
ATOM 6729 C C . ASP B 1 160 ? 47.444 26.781 10.438 1.00 14.45 170 ASP B C 1
ATOM 6730 O O . ASP B 1 160 ? 46.352 26.918 11.013 1.00 17.39 170 ASP B O 1
ATOM 6739 N N . VAL B 1 161 ? 48.417 27.687 10.492 1.00 14.95 171 VAL B N 1
ATOM 6740 C CA . VAL B 1 161 ? 48.228 28.954 11.195 1.00 11.93 171 VAL B CA 1
ATOM 6741 C C . VAL B 1 161 ? 47.523 29.994 10.325 1.00 14.28 171 VAL B C 1
ATOM 6742 O O . VAL B 1 161 ? 47.027 31.017 10.831 1.00 15.31 171 VAL B O 1
ATOM 6755 N N . GLU B 1 162 ? 47.429 29.710 9.036 1.00 13.42 172 GLU B N 1
ATOM 6756 C CA . GLU B 1 162 ? 46.777 30.617 8.107 1.00 15.68 172 GLU B CA 1
ATOM 6757 C C . GLU B 1 162 ? 45.321 30.831 8.500 1.00 18.05 172 GLU B C 1
ATOM 6758 O O . GLU B 1 162 ? 44.593 29.883 8.771 1.00 17.48 172 GLU B O 1
ATOM 6770 N N . GLY B 1 163 ? 44.894 32.086 8.506 1.00 16.95 173 GLY B N 1
ATOM 6771 C CA . GLY B 1 163 ? 43.519 32.403 8.830 1.00 22.65 173 GLY B CA 1
ATOM 6772 C C . GLY B 1 163 ? 43.248 32.563 10.316 1.00 23.11 173 GLY B C 1
ATOM 6773 O O . GLY B 1 163 ? 42.160 32.975 10.689 1.00 22.16 173 GLY B O 1
ATOM 6777 N N . LEU B 1 164 ? 44.209 32.220 11.168 1.00 16.91 174 LEU B N 1
ATOM 6778 C CA . LEU B 1 164 ? 44.027 32.390 12.602 1.00 15.41 174 LEU B CA 1
ATOM 6779 C C . LEU B 1 164 ? 44.395 33.814 13.080 1.00 12.11 174 LEU B C 1
ATOM 6780 O O . LEU B 1 164 ? 45.498 34.305 12.797 1.00 15.98 174 LEU B O 1
ATOM 6796 N N . LYS B 1 165 ? 43.471 34.450 13.786 1.00 13.16 175 LYS B N 1
ATOM 6797 C CA . LYS B 1 165 ? 43.734 35.712 14.482 1.00 11.40 175 LYS B CA 1
ATOM 6798 C C . LYS B 1 165 ? 44.216 35.340 15.885 1.00 12.14 175 LYS B C 1
ATOM 6799 O O . LYS B 1 165 ? 43.459 34.789 16.696 1.00 13.46 175 LYS B O 1
ATOM 6818 N N . VAL B 1 166 ? 45.490 35.608 16.143 1.00 13.54 176 VAL B N 1
ATOM 6819 C CA . VAL B 1 166 ? 46.158 35.165 17.374 1.00 9.13 176 VAL B CA 1
ATOM 6820 C C . VAL B 1 166 ? 46.616 36.330 18.238 1.00 11.98 176 VAL B C 1
ATOM 6821 O O . VAL B 1 166 ? 47.354 37.213 17.794 1.00 11.79 176 VAL B O 1
ATOM 6834 N N . ARG B 1 167 ? 46.167 36.348 19.485 1.00 10.90 177 ARG B N 1
ATOM 6835 C CA . ARG B 1 167 ? 46.633 37.328 20.436 1.00 13.77 177 ARG B CA 1
ATOM 6836 C C . ARG B 1 167 ? 48.082 37.080 20.802 1.00 12.82 177 ARG B C 1
ATOM 6837 O O . ARG B 1 167 ? 48.501 35.925 20.991 1.00 13.72 177 ARG B O 1
ATOM 6858 N N . VAL B 1 168 ? 48.842 38.170 20.896 1.00 11.26 178 VAL B N 1
ATOM 6859 C CA . VAL B 1 168 ? 50.200 38.141 21.420 1.00 11.22 178 VAL B CA 1
ATOM 6860 C C . VAL B 1 168 ? 50.345 39.220 22.484 1.00 10.77 178 VAL B C 1
ATOM 6861 O O . VAL B 1 168 ? 49.484 40.097 22.617 1.00 11.21 178 VAL B O 1
ATOM 6891 N N . ASN B 1 170 ? 52.293 42.570 23.853 1.00 15.85 180 ASN B N 1
ATOM 6892 C CA . ASN B 1 170 ? 52.635 43.743 23.059 1.00 16.80 180 ASN B CA 1
ATOM 6893 C C . ASN B 1 170 ? 54.142 43.918 22.807 1.00 18.99 180 ASN B C 1
ATOM 6894 O O . ASN B 1 170 ? 54.805 44.737 23.444 1.00 21.68 180 ASN B O 1
ATOM 6905 N N . ASN B 1 171 ? 54.671 43.129 21.874 1.00 15.82 181 ASN B N 1
ATOM 6906 C CA . ASN B 1 171 ? 56.054 43.248 21.392 1.00 13.84 181 ASN B CA 1
ATOM 6907 C C . ASN B 1 171 ? 55.982 42.960 19.915 1.00 13.07 181 ASN B C 1
ATOM 6908 O O . ASN B 1 171 ? 55.429 41.929 19.534 1.00 12.81 181 ASN B O 1
ATOM 6919 N N . ASP B 1 172 ? 56.465 43.886 19.088 1.00 12.43 182 ASP B N 1
ATOM 6920 C CA . ASP B 1 172 ? 56.336 43.785 17.627 1.00 13.84 182 ASP B CA 1
ATOM 6921 C C . ASP B 1 172 ? 56.924 42.486 17.088 1.00 13.63 182 ASP B C 1
ATOM 6922 O O . ASP B 1 172 ? 56.462 41.961 16.066 1.00 14.40 182 ASP B O 1
ATOM 6931 N N . LEU B 1 173 ? 57.936 41.965 17.762 1.00 11.73 183 LEU B N 1
ATOM 6932 C CA . LEU B 1 173 ? 58.524 40.704 17.357 1.00 15.07 183 LEU B CA 1
ATOM 6933 C C . LEU B 1 173 ? 57.479 39.596 17.321 1.00 13.26 183 LEU B C 1
ATOM 6934 O O . LEU B 1 173 ? 57.595 38.689 16.501 1.00 13.81 183 LEU B O 1
ATOM 6950 N N . TYR B 1 174 ? 56.514 39.626 18.239 1.00 15.22 184 TYR B N 1
ATOM 6951 C CA . TYR B 1 174 ? 55.498 38.559 18.279 1.00 13.37 184 TYR B CA 1
ATOM 6952 C C . TYR B 1 174 ? 54.527 38.657 17.112 1.00 13.81 184 TYR B C 1
ATOM 6953 O O . TYR B 1 174 ? 54.038 37.637 16.605 1.00 11.94 184 TYR B O 1
ATOM 6971 N N . VAL B 1 175 ? 54.249 39.884 16.683 1.00 11.98 185 VAL B N 1
ATOM 6972 C CA . VAL B 1 175 ? 53.395 40.108 15.524 1.00 11.31 185 VAL B CA 1
ATOM 6973 C C . VAL B 1 175 ? 54.111 39.558 14.282 1.00 13.27 185 VAL B C 1
ATOM 6974 O O . VAL B 1 175 ? 53.535 38.821 13.487 1.00 12.21 185 VAL B O 1
ATOM 6987 N N . GLN B 1 176 ? 55.383 39.911 14.125 1.00 13.58 186 GLN B N 1
ATOM 6988 C CA . GLN B 1 176 ? 56.203 39.308 13.068 1.00 16.16 186 GLN B CA 1
ATOM 6989 C C . GLN B 1 176 ? 56.208 37.786 13.132 1.00 12.36 186 GLN B C 1
ATOM 6990 O O . GLN B 1 176 ? 56.034 37.119 12.114 1.00 15.11 186 GLN B O 1
ATOM 7021 N N . ILE B 1 178 ? 53.974 35.645 14.389 1.00 13.48 188 ILE B N 1
ATOM 7022 C CA . ILE B 1 178 ? 52.725 35.064 13.944 1.00 12.70 188 ILE B CA 1
ATOM 7023 C C . ILE B 1 178 ? 52.512 35.292 12.454 1.00 16.20 188 ILE B C 1
ATOM 7024 O O . ILE B 1 178 ? 52.081 34.379 11.748 1.00 12.79 188 ILE B O 1
ATOM 7040 N N . ASP B 1 179 ? 52.843 36.486 11.967 1.00 12.76 189 ASP B N 1
ATOM 7041 C CA . ASP B 1 179 ? 52.693 36.768 10.545 1.00 14.68 189 ASP B CA 1
ATOM 7042 C C . ASP B 1 179 ? 53.567 35.840 9.672 1.00 14.13 189 ASP B C 1
ATOM 7043 O O . ASP B 1 179 ? 53.133 35.358 8.618 1.00 13.99 189 ASP B O 1
ATOM 7052 N N . GLU B 1 180 ? 54.799 35.585 10.107 1.00 14.31 190 GLU B N 1
ATOM 7053 C CA . GLU B 1 180 ? 55.689 34.748 9.316 1.00 13.65 190 GLU B CA 1
ATOM 7054 C C . GLU B 1 180 ? 55.205 33.302 9.367 1.00 18.30 190 GLU B C 1
ATOM 7055 O O . GLU B 1 180 ? 55.361 32.568 8.389 1.00 18.63 190 GLU B O 1
ATOM 7084 N N . GLY B 1 182 ? 52.149 32.536 9.308 1.00 18.00 192 GLY B N 1
ATOM 7085 C CA . GLY B 1 182 ? 51.053 32.525 8.353 1.00 18.33 192 GLY B CA 1
ATOM 7086 C C . GLY B 1 182 ? 49.740 33.134 8.846 1.00 19.39 192 GLY B C 1
ATOM 7087 O O . GLY B 1 182 ? 48.806 33.282 8.065 1.00 16.30 192 GLY B O 1
ATOM 7091 N N . GLY B 1 183 ? 49.657 33.496 10.129 1.00 14.46 193 GLY B N 1
ATOM 7092 C CA . GLY B 1 183 ? 48.422 34.047 10.672 1.00 16.67 193 GLY B CA 1
ATOM 7093 C C . GLY B 1 183 ? 48.392 35.562 10.729 1.00 16.70 193 GLY B C 1
ATOM 7094 O O . GLY B 1 183 ? 49.175 36.262 10.049 1.00 15.15 193 GLY B O 1
ATOM 7098 N N . ASN B 1 184 ? 47.493 36.086 11.563 1.00 14.05 194 ASN B N 1
ATOM 7099 C CA . ASN B 1 184 ? 47.509 37.515 11.866 1.00 16.36 194 ASN B CA 1
ATOM 7100 C C . ASN B 1 184 ? 47.421 37.699 13.384 1.00 18.26 194 ASN B C 1
ATOM 7101 O O . ASN B 1 184 ? 46.781 36.927 14.074 1.00 20.46 194 ASN B O 1
ATOM 7112 N N . ALA B 1 185 ? 48.154 38.673 13.884 1.00 13.61 195 ALA B N 1
ATOM 7113 C CA . ALA B 1 185 ? 48.359 38.875 15.308 1.00 11.92 195 ALA B CA 1
ATOM 7114 C C . ALA B 1 185 ? 47.628 40.106 15.790 1.00 14.65 195 ALA B C 1
ATOM 7115 O O . ALA B 1 185 ? 47.386 41.050 15.016 1.00 15.37 195 ALA B O 1
ATOM 7122 N N . THR B 1 186 ? 47.285 40.096 17.078 1.00 14.61 196 THR B N 1
ATOM 7123 C CA . THR B 1 186 ? 46.737 41.259 17.726 1.00 15.81 196 THR B CA 1
ATOM 7124 C C . THR B 1 186 ? 47.281 41.320 19.147 1.00 19.42 196 THR B C 1
ATOM 7125 O O . THR B 1 186 ? 47.055 40.405 19.937 1.00 13.85 196 THR B O 1
ATOM 7136 N N . PRO B 1 187 ? 48.014 42.397 19.460 1.00 14.20 197 PRO B N 1
ATOM 7137 C CA . PRO B 1 187 ? 48.493 42.661 20.816 1.00 11.22 197 PRO B CA 1
ATOM 7138 C C . PRO B 1 187 ? 47.348 42.982 21.770 1.00 13.92 197 PRO B C 1
ATOM 7139 O O . PRO B 1 187 ? 46.483 43.796 21.483 1.00 16.87 197 PRO B O 1
ATOM 7167 N N . ALA B 1 189 ? 46.327 42.984 26.263 1.00 13.01 199 ALA B N 1
ATOM 7168 C CA . ALA B 1 189 ? 46.597 42.731 27.663 1.00 16.78 199 ALA B CA 1
ATOM 7169 C C . ALA B 1 189 ? 46.151 41.334 28.048 1.00 12.92 199 ALA B C 1
ATOM 7170 O O . ALA B 1 189 ? 45.099 40.853 27.630 1.00 13.28 199 ALA B O 1
ATOM 7177 N N . TYR B 1 190 ? 46.975 40.686 28.861 1.00 13.84 200 TYR B N 1
ATOM 7178 C CA . TYR B 1 190 ? 46.734 39.315 29.276 1.00 13.63 200 TYR B CA 1
ATOM 7179 C C . TYR B 1 190 ? 45.329 39.106 29.840 1.00 14.08 200 TYR B C 1
ATOM 7180 O O . TYR B 1 190 ? 44.680 38.094 29.552 1.00 14.28 200 TYR B O 1
ATOM 7198 N N . GLY B 1 191 ? 44.869 40.057 30.651 1.00 16.45 201 GLY B N 1
ATOM 7199 C CA . GLY B 1 191 ? 43.586 39.931 31.337 1.00 16.66 201 GLY B CA 1
ATOM 7200 C C . GLY B 1 191 ? 42.379 39.950 30.402 1.00 18.32 201 GLY B C 1
ATOM 7201 O O . GLY B 1 191 ? 41.292 39.514 30.775 1.00 22.29 201 GLY B O 1
ATOM 7205 N N . GLU B 1 192 ? 42.573 40.447 29.188 1.00 14.09 202 GLU B N 1
ATOM 7206 C CA . GLU B 1 192 ? 41.469 40.620 28.243 1.00 16.50 202 GLU B CA 1
ATOM 7207 C C . GLU B 1 192 ? 41.324 39.425 27.314 1.00 15.82 202 GLU B C 1
ATOM 7208 O O . GLU B 1 192 ? 40.379 39.361 26.545 1.00 15.99 202 GLU B O 1
ATOM 7220 N N . VAL B 1 193 ? 42.282 38.499 27.345 1.00 13.48 203 VAL B N 1
ATOM 7221 C CA . VAL B 1 193 ? 42.336 37.432 26.341 1.00 14.88 203 VAL B CA 1
ATOM 7222 C C . VAL B 1 193 ? 41.167 36.445 26.435 1.00 17.82 203 VAL B C 1
ATOM 7223 O O . VAL B 1 193 ? 40.568 36.097 25.419 1.00 13.19 203 VAL B O 1
ATOM 7236 N N . TYR B 1 194 ? 40.815 36.035 27.650 1.00 15.20 204 TYR B N 1
ATOM 7237 C CA . TYR B 1 194 ? 39.754 35.058 27.847 1.00 14.72 204 TYR B CA 1
ATOM 7238 C C . TYR B 1 194 ? 38.452 35.469 27.170 1.00 14.01 204 TYR B C 1
ATOM 7239 O O . TYR B 1 194 ? 37.850 34.693 26.446 1.00 14.35 204 TYR B O 1
ATOM 7257 N N . GLN B 1 195 ? 38.017 36.704 27.380 1.00 17.02 205 GLN B N 1
ATOM 7258 C CA . GLN B 1 195 ? 36.732 37.136 26.831 1.00 17.66 205 GLN B CA 1
ATOM 7259 C C . GLN B 1 195 ? 36.739 37.168 25.312 1.00 17.71 205 GLN B C 1
ATOM 7260 O O . GLN B 1 195 ? 35.740 36.886 24.678 1.00 17.12 205 GLN B O 1
ATOM 7274 N N . SER B 1 196 ? 37.863 37.567 24.733 1.00 14.50 206 SER B N 1
ATOM 7275 C CA . SER B 1 196 ? 37.991 37.635 23.288 1.00 14.53 206 SER B CA 1
ATOM 7276 C C . SER B 1 196 ? 37.958 36.231 22.685 1.00 14.24 206 SER B C 1
ATOM 7277 O O . SER B 1 196 ? 37.327 36.009 21.657 1.00 17.01 206 SER B O 1
ATOM 7285 N N . LEU B 1 197 ? 38.582 35.270 23.366 1.00 14.98 207 LEU B N 1
ATOM 7286 C CA . LEU B 1 197 ? 38.468 33.870 22.938 1.00 12.75 207 LEU B CA 1
ATOM 7287 C C . LEU B 1 197 ? 37.041 33.386 23.051 1.00 16.97 207 LEU B C 1
ATOM 7288 O O . LEU B 1 197 ? 36.491 32.754 22.132 1.00 14.23 207 LEU B O 1
ATOM 7304 N N . LYS B 1 198 ? 36.404 33.710 24.166 1.00 14.66 208 LYS B N 1
ATOM 7305 C CA . LYS B 1 198 ? 35.091 33.160 24.435 1.00 16.52 208 LYS B CA 1
ATOM 7306 C C . LYS B 1 198 ? 34.079 33.644 23.413 1.00 18.92 208 LYS B C 1
ATOM 7307 O O . LYS B 1 198 ? 33.208 32.886 23.016 1.00 16.80 208 LYS B O 1
ATOM 7326 N N . THR B 1 199 ? 34.208 34.895 22.986 1.00 18.43 209 THR B N 1
ATOM 7327 C CA . THR B 1 199 ? 33.228 35.497 22.079 1.00 18.12 209 THR B CA 1
ATOM 7328 C C . THR B 1 199 ? 33.595 35.356 20.591 1.00 23.14 209 THR B C 1
ATOM 7329 O O . THR B 1 199 ? 32.811 35.712 19.751 1.00 24.37 209 THR B O 1
ATOM 7340 N N . GLY B 1 200 ? 34.793 34.871 20.271 1.00 21.69 210 GLY B N 1
ATOM 7341 C CA . GLY B 1 200 ? 35.224 34.791 18.880 1.00 24.32 210 GLY B CA 1
ATOM 7342 C C . GLY B 1 200 ? 35.867 36.029 18.279 1.00 24.20 210 GLY B C 1
ATOM 7343 O O . GLY B 1 200 ? 36.058 36.103 17.066 1.00 38.94 210 GLY B O 1
ATOM 7347 N N . VAL B 1 201 ? 36.205 37.009 19.103 1.00 24.84 211 VAL B N 1
ATOM 7348 C CA . VAL B 1 201 ? 36.946 38.185 18.655 1.00 26.33 211 VAL B CA 1
ATOM 7349 C C . VAL B 1 201 ? 38.282 37.735 18.064 1.00 29.16 211 VAL B C 1
ATOM 7350 O O . VAL B 1 201 ? 38.758 38.316 17.106 1.00 21.96 211 VAL B O 1
ATOM 7363 N N . ILE B 1 202 ? 38.883 36.711 18.674 1.00 22.60 212 ILE B N 1
ATOM 7364 C CA . ILE B 1 202 ? 40.154 36.149 18.218 1.00 15.84 212 ILE B CA 1
ATOM 7365 C C . ILE B 1 202 ? 40.002 34.624 18.146 1.00 21.12 212 ILE B C 1
ATOM 7366 O O . ILE B 1 202 ? 39.062 34.052 18.704 1.00 17.91 212 ILE B O 1
ATOM 7382 N N . ASP B 1 203 ? 40.914 33.974 17.443 1.00 16.86 213 ASP B N 1
ATOM 7383 C CA . ASP B 1 203 ? 40.866 32.520 17.284 1.00 15.46 213 ASP B CA 1
ATOM 7384 C C . ASP B 1 203 ? 41.791 31.780 18.225 1.00 15.71 213 ASP B C 1
ATOM 7385 O O . ASP B 1 203 ? 41.646 30.589 18.399 1.00 14.45 213 ASP B O 1
ATOM 7394 N N . GLY B 1 204 ? 42.735 32.479 18.838 1.00 11.23 214 GLY B N 1
ATOM 7395 C CA . GLY B 1 204 ? 43.769 31.815 19.597 1.00 13.98 214 GLY B CA 1
ATOM 7396 C C . GLY B 1 204 ? 44.733 32.766 20.267 1.00 13.31 214 GLY B C 1
ATOM 7397 O O . GLY B 1 204 ? 44.600 33.992 20.175 1.00 14.00 214 GLY B O 1
ATOM 7401 N N . ALA B 1 205 ? 45.678 32.165 20.976 1.00 12.08 215 ALA B N 1
ATOM 7402 C CA . ALA B 1 205 ? 46.708 32.855 21.728 1.00 9.36 215 ALA B CA 1
ATOM 7403 C C . ALA B 1 205 ? 47.831 31.847 21.924 1.00 12.50 215 ALA B C 1
ATOM 7404 O O . ALA B 1 205 ? 47.813 30.774 21.333 1.00 12.38 215 ALA B O 1
ATOM 7411 N N . GLU B 1 206 ? 48.845 32.214 22.697 1.00 12.83 216 GLU B N 1
ATOM 7412 C CA . GLU B 1 206 ? 49.974 31.332 22.913 1.00 8.99 216 GLU B CA 1
ATOM 7413 C C . GLU B 1 206 ? 50.567 31.526 24.307 1.00 13.62 216 GLU B C 1
ATOM 7414 O O . GLU B 1 206 ? 50.651 32.651 24.806 1.00 12.69 216 GLU B O 1
ATOM 7426 N N . ASN B 1 207 ? 50.923 30.414 24.953 1.00 12.04 217 ASN B N 1
ATOM 7427 C CA . ASN B 1 207 ? 51.461 30.449 26.288 1.00 11.40 217 ASN B CA 1
ATOM 7428 C C . ASN B 1 207 ? 51.871 29.070 26.774 1.00 10.23 217 ASN B C 1
ATOM 7429 O O . ASN B 1 207 ? 51.652 28.066 26.111 1.00 12.70 217 ASN B O 1
ATOM 7440 N N . ASN B 1 208 ? 52.464 29.054 27.959 1.00 13.09 218 ASN B N 1
ATOM 7441 C CA . ASN B 1 208 ? 52.831 27.827 28.628 1.00 14.39 218 ASN B CA 1
ATOM 7442 C C . ASN B 1 208 ? 51.584 27.172 29.265 1.00 14.05 218 ASN B C 1
ATOM 7443 O O . ASN B 1 208 ? 50.478 27.730 29.253 1.00 12.89 218 ASN B O 1
ATOM 7454 N N . TYR B 1 209 ? 51.733 25.958 29.786 1.00 11.45 219 TYR B N 1
ATOM 7455 C CA . TYR B 1 209 ? 50.579 25.243 30.340 1.00 12.19 219 TYR B CA 1
ATOM 7456 C C . TYR B 1 209 ? 49.964 25.974 31.555 1.00 10.98 219 TYR B C 1
ATOM 7457 O O . TYR B 1 209 ? 48.745 26.139 31.624 1.00 12.09 219 TYR B O 1
ATOM 7475 N N . PRO B 1 210 ? 50.797 26.369 32.531 1.00 14.98 220 PRO B N 1
ATOM 7476 C CA . PRO B 1 210 ? 50.186 26.962 33.728 1.00 14.22 220 PRO B CA 1
ATOM 7477 C C . PRO B 1 210 ? 49.390 28.237 33.421 1.00 13.14 220 PRO B C 1
ATOM 7478 O O . PRO B 1 210 ? 48.340 28.455 34.031 1.00 13.44 220 PRO B O 1
ATOM 7489 N N . SER B 1 211 ? 49.835 29.034 32.453 1.00 11.81 221 SER B N 1
ATOM 7490 C CA . SER B 1 211 ? 49.056 30.220 32.070 1.00 14.81 221 SER B CA 1
ATOM 7491 C C . SER B 1 211 ? 47.790 29.864 31.276 1.00 13.55 221 SER B C 1
ATOM 7492 O O . SER B 1 211 ? 46.712 30.391 31.542 1.00 14.63 221 SER B O 1
ATOM 7500 N N . TYR B 1 212 ? 47.933 29.009 30.271 1.00 12.70 222 TYR B N 1
ATOM 7501 C CA . TYR B 1 212 ? 46.807 28.540 29.465 1.00 11.00 222 TYR B CA 1
ATOM 7502 C C . TYR B 1 212 ? 45.709 27.953 30.367 1.00 15.98 222 TYR B C 1
ATOM 7503 O O . TYR B 1 212 ? 44.521 28.146 30.142 1.00 14.73 222 TYR B O 1
ATOM 7521 N N . GLU B 1 213 ? 46.124 27.289 31.429 1.00 13.76 223 GLU B N 1
ATOM 7522 C CA . GLU B 1 213 ? 45.187 26.684 32.361 1.00 11.46 223 GLU B CA 1
ATOM 7523 C C . GLU B 1 213 ? 44.620 27.719 33.347 1.00 14.84 223 GLU B C 1
ATOM 7524 O O . GLU B 1 213 ? 43.397 27.910 33.455 1.00 14.60 223 GLU B O 1
ATOM 7536 N N . SER B 1 214 ? 45.493 28.394 34.084 1.00 18.57 224 SER B N 1
ATOM 7537 C CA . SER B 1 214 ? 45.018 29.251 35.163 1.00 15.91 224 SER B CA 1
ATOM 7538 C C . SER B 1 214 ? 44.219 30.446 34.647 1.00 15.38 224 SER B C 1
ATOM 7539 O O . SER B 1 214 ? 43.297 30.882 35.311 1.00 18.52 224 SER B O 1
ATOM 7547 N N . SER B 1 215 ? 44.561 30.960 33.466 1.00 13.37 225 SER B N 1
ATOM 7548 C CA . SER B 1 215 ? 43.810 32.045 32.844 1.00 13.34 225 SER B CA 1
ATOM 7549 C C . SER B 1 215 ? 42.390 31.649 32.385 1.00 15.08 225 SER B C 1
ATOM 7550 O O . SER B 1 215 ? 41.575 32.511 32.011 1.00 19.10 225 SER B O 1
ATOM 7558 N N . GLY B 1 216 ? 42.110 30.354 32.326 1.00 16.57 226 GLY B N 1
ATOM 7559 C CA . GLY B 1 216 ? 40.841 29.892 31.812 1.00 18.44 226 GLY B CA 1
ATOM 7560 C C . GLY B 1 216 ? 40.795 29.711 30.300 1.00 15.05 226 GLY B C 1
ATOM 7561 O O . GLY B 1 216 ? 39.794 29.238 29.789 1.00 18.42 226 GLY B O 1
ATOM 7565 N N . HIS B 1 217 ? 41.887 30.020 29.589 1.00 13.86 227 HIS B N 1
ATOM 7566 C CA . HIS B 1 217 ? 41.834 29.959 28.138 1.00 11.54 227 HIS B CA 1
ATOM 7567 C C . HIS B 1 217 ? 41.523 28.560 27.663 1.00 14.12 227 HIS B C 1
ATOM 7568 O O . HIS B 1 217 ? 40.952 28.382 26.599 1.00 12.29 227 HIS B O 1
ATOM 7583 N N . TYR B 1 218 ? 41.934 27.559 28.432 1.00 13.57 228 TYR B N 1
ATOM 7584 C CA . TYR B 1 218 ? 41.683 26.179 28.027 1.00 12.29 228 TYR B CA 1
ATOM 7585 C C . TYR B 1 218 ? 40.221 25.795 27.973 1.00 15.58 228 TYR B C 1
ATOM 7586 O O . TYR B 1 218 ? 39.875 24.838 27.319 1.00 17.70 228 TYR B O 1
ATOM 7604 N N . GLU B 1 219 ? 39.374 26.567 28.645 1.00 16.02 229 GLU B N 1
ATOM 7605 C CA . GLU B 1 219 ? 37.920 26.363 28.611 1.00 17.90 229 GLU B CA 1
ATOM 7606 C C . GLU B 1 219 ? 37.297 26.711 27.260 1.00 20.52 229 GLU B C 1
ATOM 7607 O O . GLU B 1 219 ? 36.212 26.208 26.907 1.00 17.29 229 GLU B O 1
ATOM 7619 N N . VAL B 1 220 ? 37.985 27.594 26.533 1.00 18.14 230 VAL B N 1
ATOM 7620 C CA . VAL B 1 220 ? 37.438 28.242 25.353 1.00 16.48 230 VAL B CA 1
ATOM 7621 C C . VAL B 1 220 ? 38.298 28.073 24.104 1.00 25.55 230 VAL B C 1
ATOM 7622 O O . VAL B 1 220 ? 37.924 28.557 23.047 1.00 31.93 230 VAL B O 1
ATOM 7635 N N . ALA B 1 221 ? 39.455 27.434 24.236 1.00 17.26 231 ALA B N 1
ATOM 7636 C CA . ALA B 1 221 ? 40.306 27.100 23.093 1.00 14.73 231 ALA B CA 1
ATOM 7637 C C . ALA B 1 221 ? 40.807 25.679 23.277 1.00 15.51 231 ALA B C 1
ATOM 7638 O O . ALA B 1 221 ? 41.739 25.435 24.053 1.00 17.16 231 ALA B O 1
ATOM 7645 N N . ASN B 1 222 ? 40.174 24.740 22.573 1.00 11.65 232 ASN B N 1
ATOM 7646 C CA . ASN B 1 222 ? 40.329 23.323 22.886 1.00 17.76 232 ASN B CA 1
ATOM 7647 C C . ASN B 1 222 ? 41.492 22.607 22.213 1.00 16.94 232 ASN B C 1
ATOM 7648 O O . ASN B 1 222 ? 41.690 21.397 22.454 1.00 18.37 232 ASN B O 1
ATOM 7659 N N . TYR B 1 223 ? 42.215 23.322 21.343 1.00 12.00 233 TYR B N 1
ATOM 7660 C CA . TYR B 1 223 ? 43.386 22.772 20.630 1.00 11.89 233 TYR B CA 1
ATOM 7661 C C . TYR B 1 223 ? 44.672 23.440 21.105 1.00 15.81 233 TYR B C 1
ATOM 7662 O O . TYR B 1 223 ? 44.814 24.645 20.972 1.00 14.24 233 TYR B O 1
ATOM 7680 N N . TYR B 1 224 ? 45.603 22.653 21.636 1.00 13.84 234 TYR B N 1
ATOM 7681 C CA . TYR B 1 224 ? 46.889 23.157 22.076 1.00 12.26 234 TYR B CA 1
ATOM 7682 C C . TYR B 1 224 ? 47.972 22.447 21.294 1.00 12.50 234 TYR B C 1
ATOM 7683 O O . TYR B 1 224 ? 48.091 21.224 21.379 1.00 14.10 234 TYR B O 1
ATOM 7701 N N . SER B 1 225 ? 48.754 23.214 20.530 1.00 9.59 235 SER B N 1
ATOM 7702 C CA . SER B 1 225 ? 49.721 22.637 19.588 1.00 13.17 235 SER B CA 1
ATOM 7703 C C . SER B 1 225 ? 51.136 23.067 19.970 1.00 13.90 235 SER B C 1
ATOM 7704 O O . SER B 1 225 ? 51.417 24.264 20.040 1.00 12.29 235 SER B O 1
ATOM 7712 N N . LEU B 1 226 ? 52.025 22.095 20.206 1.00 12.09 236 LEU B N 1
ATOM 7713 C CA . LEU B 1 226 ? 53.301 22.346 20.898 1.00 14.56 236 LEU B CA 1
ATOM 7714 C C . LEU B 1 226 ? 54.376 22.924 19.986 1.00 19.59 236 LEU B C 1
ATOM 7715 O O . LEU B 1 226 ? 55.391 22.296 19.692 1.00 14.71 236 LEU B O 1
ATOM 7731 N N . THR B 1 227 ? 54.127 24.141 19.524 1.00 15.12 237 THR B N 1
ATOM 7732 C CA . THR B 1 227 ? 55.102 24.855 18.733 1.00 11.00 237 THR B CA 1
ATOM 7733 C C . THR B 1 227 ? 56.322 25.260 19.584 1.00 13.81 237 THR B C 1
ATOM 7734 O O . THR B 1 227 ? 57.420 25.364 19.069 1.00 13.62 237 THR B O 1
ATOM 7745 N N . GLU B 1 228 ? 56.114 25.506 20.882 1.00 13.74 238 GLU B N 1
ATOM 7746 C CA . GLU B 1 228 ? 57.202 25.807 21.830 1.00 12.39 238 GLU B CA 1
ATOM 7747 C C . GLU B 1 228 ? 58.157 26.888 21.288 1.00 14.95 238 GLU B C 1
ATOM 7748 O O . GLU B 1 228 ? 59.383 26.773 21.346 1.00 13.57 238 GLU B O 1
ATOM 7760 N N . HIS B 1 229 ? 57.555 27.960 20.799 1.00 12.50 239 HIS B N 1
ATOM 7761 C CA . HIS B 1 229 ? 58.220 28.947 19.944 1.00 12.52 239 HIS B CA 1
ATOM 7762 C C . HIS B 1 229 ? 58.927 30.046 20.700 1.00 14.56 239 HIS B C 1
ATOM 7763 O O . HIS B 1 229 ? 59.745 30.749 20.112 1.00 11.93 239 HIS B O 1
ATOM 7778 N N . LEU B 1 230 ? 58.610 30.208 21.986 1.00 12.68 240 LEU B N 1
ATOM 7779 C CA . LEU B 1 230 ? 59.301 31.196 22.806 1.00 13.80 240 LEU B CA 1
ATOM 7780 C C . LEU B 1 230 ? 59.616 30.592 24.157 1.00 15.70 240 LEU B C 1
ATOM 7781 O O . LEU B 1 230 ? 58.792 29.922 24.740 1.00 14.43 240 LEU B O 1
ATOM 7797 N N . ILE B 1 231 ? 60.804 30.877 24.657 1.00 15.27 241 ILE B N 1
ATOM 7798 C CA . ILE B 1 231 ? 61.205 30.485 25.997 1.00 14.84 241 ILE B CA 1
ATOM 7799 C C . ILE B 1 231 ? 61.711 31.745 26.692 1.00 17.46 241 ILE B C 1
ATOM 7800 O O . ILE B 1 231 ? 62.835 32.166 26.505 1.00 21.46 241 ILE B O 1
ATOM 7816 N N . LEU B 1 232 ? 60.830 32.360 27.467 1.00 15.69 242 LEU B N 1
ATOM 7817 C CA . LEU B 1 232 ? 61.095 33.663 28.045 1.00 15.34 242 LEU B CA 1
ATOM 7818 C C . LEU B 1 232 ? 61.445 33.569 29.523 1.00 18.36 242 LEU B C 1
ATOM 7819 O O . LEU B 1 232 ? 60.648 33.092 30.329 1.00 17.86 242 LEU B O 1
ATOM 7835 N N . PRO B 1 233 ? 62.650 34.000 29.881 1.00 16.43 243 PRO B N 1
ATOM 7836 C CA . PRO B 1 233 ? 62.974 34.177 31.297 1.00 16.55 243 PRO B CA 1
ATOM 7837 C C . PRO B 1 233 ? 62.076 35.224 31.927 1.00 15.14 243 PRO B C 1
ATOM 7838 O O . PRO B 1 233 ? 61.584 36.111 31.242 1.00 16.86 243 PRO B O 1
ATOM 7849 N N . GLU B 1 234 ? 61.921 35.165 33.242 1.00 17.63 244 GLU B N 1
ATOM 7850 C CA . GLU B 1 234 ? 61.289 36.260 33.949 1.00 20.20 244 GLU B CA 1
ATOM 785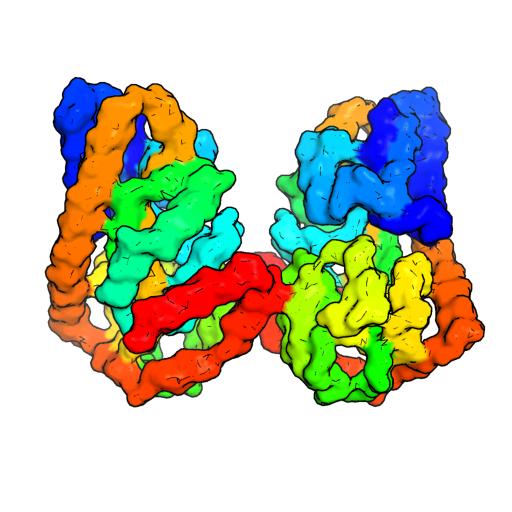1 C C . GLU B 1 234 ? 62.278 36.695 35.013 1.00 19.53 244 GLU B C 1
ATOM 7852 O O . GLU B 1 234 ? 63.069 35.890 35.476 1.00 20.66 244 GLU B O 1
ATOM 7864 N N . CYS B 1 235 ? 62.237 37.954 35.415 1.00 15.35 245 CYS B N 1
ATOM 7865 C CA . CYS B 1 235 ? 63.108 38.402 36.492 1.00 16.59 245 CYS B CA 1
ATOM 7866 C C . CYS B 1 235 ? 62.355 38.675 37.776 1.00 21.84 245 CYS B C 1
ATOM 7867 O O . CYS B 1 235 ? 61.165 38.997 37.752 1.00 19.92 245 CYS B O 1
ATOM 7875 N N . LEU B 1 236 ? 63.055 38.497 38.888 1.00 19.26 246 LEU B N 1
ATOM 7876 C CA . LEU B 1 236 ? 62.696 39.118 40.153 1.00 17.50 246 LEU B CA 1
ATOM 7877 C C . LEU B 1 236 ? 63.670 40.294 40.325 1.00 20.21 246 LEU B C 1
ATOM 7878 O O . LEU B 1 236 ? 64.894 40.102 40.462 1.00 20.61 246 LEU B O 1
ATOM 7894 N N . CYS B 1 237 ? 63.117 41.502 40.273 1.00 17.34 247 CYS B N 1
ATOM 7895 C CA . CYS B 1 237 ? 63.925 42.706 40.308 1.00 18.00 247 CYS B CA 1
ATOM 7896 C C . CYS B 1 237 ? 63.428 43.714 41.331 1.00 19.90 247 CYS B C 1
ATOM 7897 O O . CYS B 1 237 ? 62.285 43.656 41.802 1.00 18.85 247 CYS B O 1
ATOM 7905 N N . VAL B 1 238 ? 64.315 44.643 41.662 1.00 21.40 248 VAL B N 1
ATOM 7906 C CA . VAL B 1 238 ? 64.014 45.728 42.581 1.00 20.61 248 VAL B CA 1
ATOM 7907 C C . VAL B 1 238 ? 64.268 47.073 41.898 1.00 19.22 248 VAL B C 1
ATOM 7908 O O . VAL B 1 238 ? 65.201 47.199 41.147 1.00 21.63 248 VAL B O 1
ATOM 7921 N N . ALA B 1 239 ? 63.413 48.067 42.148 1.00 22.39 249 ALA B N 1
ATOM 7922 C CA . ALA B 1 239 ? 63.676 49.435 41.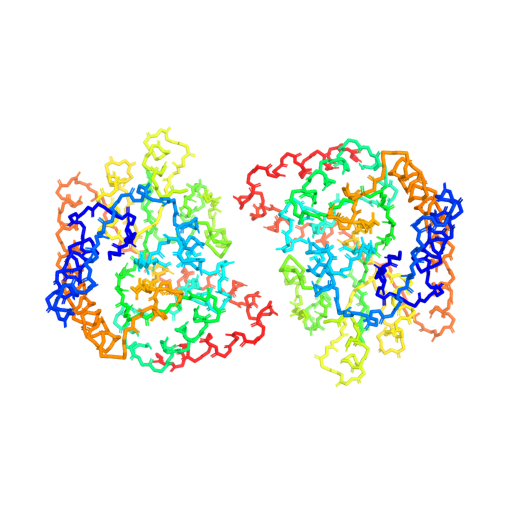680 1.00 21.91 249 ALA B CA 1
ATOM 7923 C C . ALA B 1 239 ? 65.029 49.949 42.196 1.00 25.86 249 ALA B C 1
ATOM 7924 O O . ALA B 1 239 ? 65.367 49.790 43.368 1.00 22.13 249 ALA B O 1
ATOM 7931 N N . LYS B 1 240 ? 65.810 50.579 41.329 1.00 22.09 250 LYS B N 1
ATOM 7932 C CA . LYS B 1 240 ? 67.112 51.087 41.760 1.00 25.79 250 LYS B CA 1
ATOM 7933 C C . LYS B 1 240 ? 66.949 52.038 42.945 1.00 31.43 250 LYS B C 1
ATOM 7934 O O . LYS B 1 240 ? 67.689 51.950 43.917 1.00 32.60 250 LYS B O 1
ATOM 7953 N N . ALA B 1 241 ? 65.967 52.928 42.887 1.00 29.38 251 ALA B N 1
ATOM 7954 C CA . ALA B 1 241 ? 65.761 53.869 43.995 1.00 31.79 251 ALA B CA 1
ATOM 7955 C C . ALA B 1 241 ? 65.547 53.158 45.340 1.00 31.85 251 ALA B C 1
ATOM 7956 O O . ALA B 1 241 ? 65.983 53.644 46.381 1.00 24.79 251 ALA B O 1
ATOM 7963 N N . SER B 1 242 ? 64.875 52.004 45.313 1.00 22.50 252 SER B N 1
ATOM 7964 C CA . SER B 1 242 ? 64.625 51.233 46.526 1.00 22.50 252 SER B CA 1
ATOM 7965 C C . SER B 1 242 ? 65.870 50.491 46.991 1.00 23.49 252 SER B C 1
ATOM 7966 O O . SER B 1 242 ? 66.154 50.397 48.188 1.00 25.19 252 SER B O 1
ATOM 7974 N N . TRP B 1 243 ? 66.599 49.944 46.038 1.00 23.58 253 TRP B N 1
ATOM 7975 C CA . TRP B 1 243 ? 67.824 49.239 46.334 1.00 23.25 253 TRP B CA 1
ATOM 7976 C C . TRP B 1 243 ? 68.775 50.216 47.055 1.00 24.44 253 TRP B C 1
ATOM 7977 O O . TRP B 1 243 ? 69.582 49.825 47.899 1.00 30.14 253 TRP B O 1
ATOM 7998 N N . GLU B 1 244 ? 68.654 51.497 46.713 1.00 24.74 254 GLU B N 1
ATOM 7999 C CA . GLU B 1 244 ? 69.587 52.505 47.223 1.00 28.89 254 GLU B CA 1
ATOM 8000 C C . GLU B 1 244 ? 69.225 52.987 48.616 1.00 31.67 254 GLU B C 1
ATOM 8001 O O . GLU B 1 244 ? 69.956 53.783 49.207 1.00 27.58 254 GLU B O 1
ATOM 8013 N N . GLU B 1 245 ? 68.097 52.517 49.135 1.00 27.05 255 GLU B N 1
ATOM 8014 C CA . GLU B 1 245 ? 67.680 52.860 50.486 1.00 28.49 255 GLU B CA 1
ATOM 8015 C C . GLU B 1 245 ? 68.058 51.757 51.447 1.00 34.16 255 GLU B C 1
ATOM 8016 O O . GLU B 1 245 ? 67.832 51.875 52.651 1.00 33.28 255 GLU B O 1
ATOM 8028 N N . LEU B 1 246 ? 68.647 50.689 50.910 1.00 29.99 256 LEU B N 1
ATOM 8029 C CA . LEU B 1 246 ? 69.047 49.549 51.723 1.00 33.92 256 LEU B CA 1
ATOM 8030 C C . LEU B 1 246 ? 70.457 49.679 52.259 1.00 30.31 256 LEU B C 1
ATOM 8031 O O . LEU B 1 246 ? 71.374 50.095 51.565 1.00 28.19 256 LEU B O 1
ATOM 8047 N N . SER B 1 247 ? 70.626 49.272 53.498 1.00 31.40 257 SER B N 1
ATOM 8048 C CA . SER B 1 247 ? 71.958 49.124 54.042 1.00 40.21 257 SER B CA 1
ATOM 8049 C C . SER B 1 247 ? 72.711 48.077 53.223 1.00 35.05 257 SER B C 1
ATOM 8050 O O . SER B 1 247 ? 72.107 47.271 52.514 1.00 32.99 257 SER B O 1
ATOM 8058 N N . GLU B 1 248 ? 74.032 48.107 53.340 1.00 31.87 258 GLU B N 1
ATOM 8059 C CA . GLU B 1 248 ? 74.919 47.143 52.708 1.00 31.68 258 GLU B CA 1
ATOM 8060 C C . GLU B 1 248 ? 74.547 45.715 53.101 1.00 39.83 258 GLU B C 1
ATOM 8061 O O . GLU B 1 248 ? 74.503 44.819 52.253 1.00 32.74 258 GLU B O 1
ATOM 8073 N N . LYS B 1 249 ? 74.281 45.494 54.387 1.00 30.90 259 LYS B N 1
ATOM 8074 C CA . LYS B 1 249 ? 74.007 44.138 54.842 1.00 34.82 259 LYS B CA 1
ATOM 8075 C C . LYS B 1 249 ? 72.636 43.687 54.335 1.00 36.90 259 LYS B C 1
ATOM 8076 O O . LYS B 1 249 ? 72.461 42.522 54.010 1.00 28.97 259 LYS B O 1
ATOM 8095 N N . ASP B 1 250 ? 71.678 44.603 54.237 1.00 28.77 260 ASP B N 1
ATOM 8096 C CA . ASP B 1 250 ? 70.344 44.189 53.798 1.00 27.52 260 ASP B CA 1
ATOM 8097 C C . ASP B 1 250 ? 70.304 43.881 52.298 1.00 27.02 260 ASP B C 1
ATOM 8098 O O . ASP B 1 250 ? 69.463 43.077 51.847 1.00 25.56 260 ASP B O 1
ATOM 8107 N N . ARG B 1 251 ? 71.194 44.491 51.511 1.00 30.71 261 ARG B N 1
ATOM 8108 C CA . ARG B 1 251 ? 71.290 44.116 50.105 1.00 31.59 261 ARG B CA 1
ATOM 8109 C C . ARG B 1 251 ? 71.703 42.666 49.988 1.00 28.65 261 ARG B C 1
ATOM 8110 O O . ARG B 1 251 ? 71.150 41.908 49.198 1.00 30.80 261 ARG B O 1
ATOM 8131 N N . GLN B 1 252 ? 72.702 42.281 50.764 1.00 28.36 262 GLN B N 1
ATOM 8132 C CA . GLN B 1 252 ? 73.221 40.939 50.669 1.00 32.29 262 GLN B CA 1
ATOM 8133 C C . GLN B 1 252 ? 72.148 39.931 51.084 1.00 31.44 262 GLN B C 1
ATOM 8134 O O . GLN B 1 252 ? 72.019 38.877 50.475 1.00 29.07 262 GLN B O 1
ATOM 8148 N N . ALA B 1 253 ? 71.392 40.277 52.123 1.00 33.90 263 ALA B N 1
ATOM 8149 C CA . ALA B 1 253 ? 70.334 39.416 52.643 1.00 29.87 263 ALA B CA 1
ATOM 8150 C C . ALA B 1 253 ? 69.221 39.246 51.616 1.00 26.37 263 ALA B C 1
ATOM 8151 O O . ALA B 1 253 ? 68.740 38.136 51.395 1.00 26.43 263 ALA B O 1
ATOM 8158 N N . ILE B 1 254 ? 68.799 40.348 51.012 1.00 25.46 264 ILE B N 1
ATOM 8159 C CA . ILE B 1 254 ? 67.695 40.308 50.059 1.00 23.20 264 ILE B CA 1
ATOM 8160 C C . ILE B 1 254 ? 68.095 39.577 48.788 1.00 24.92 264 ILE B C 1
ATOM 8161 O O . ILE B 1 254 ? 67.269 38.890 48.172 1.00 29.29 264 ILE B O 1
ATOM 8177 N N . ARG B 1 255 ? 69.355 39.707 48.380 1.00 23.34 265 ARG B N 1
ATOM 8178 C CA . ARG B 1 255 ? 69.845 38.877 47.282 1.00 23.14 265 ARG B CA 1
ATOM 8179 C C . ARG B 1 255 ? 69.741 37.397 47.617 1.00 26.51 265 ARG B C 1
ATOM 8180 O O . ARG B 1 255 ? 69.360 36.597 46.770 1.00 28.26 265 ARG B O 1
ATOM 8201 N N . GLU B 1 256 ? 70.107 37.025 48.834 1.00 24.46 266 GLU B N 1
ATOM 8202 C CA . GLU B 1 256 ? 70.017 35.627 49.225 1.00 26.61 266 GLU B CA 1
ATOM 8203 C C . GLU B 1 256 ? 68.573 35.151 49.149 1.00 29.06 266 GLU B C 1
ATOM 8204 O O . GLU B 1 256 ? 68.296 34.063 48.655 1.00 23.25 266 GLU B O 1
ATOM 8216 N N . ALA B 1 257 ? 67.655 35.977 49.648 1.00 24.61 267 ALA B N 1
ATOM 8217 C CA . ALA B 1 257 ? 66.249 35.640 49.616 1.00 24.52 267 ALA B CA 1
ATOM 8218 C C . ALA B 1 257 ? 65.791 35.416 48.185 1.00 25.99 267 ALA B C 1
ATOM 8219 O O . ALA B 1 257 ? 65.021 34.482 47.916 1.00 24.79 267 ALA B O 1
ATOM 8226 N N . ALA B 1 258 ? 66.244 36.274 47.269 1.00 27.78 268 ALA B N 1
ATOM 8227 C CA . ALA B 1 258 ? 65.805 36.197 45.863 1.00 28.22 268 ALA B CA 1
ATOM 8228 C C . ALA B 1 258 ? 66.289 34.912 45.186 1.00 24.89 268 ALA B C 1
ATOM 8229 O O . ALA B 1 258 ? 65.561 34.279 44.391 1.00 22.32 268 ALA B O 1
ATOM 8236 N N . GLU B 1 259 ? 67.504 34.503 45.519 1.00 24.69 269 GLU B N 1
ATOM 8237 C CA . GLU B 1 259 ? 68.056 33.294 44.935 1.00 29.83 269 GLU B CA 1
ATOM 8238 C C . GLU B 1 259 ? 67.317 32.073 45.501 1.00 26.79 269 GLU B C 1
ATOM 8239 O O . GLU B 1 259 ? 66.994 31.134 44.781 1.00 25.14 269 GLU B O 1
ATOM 8251 N N . ASP B 1 260 ? 67.042 32.081 46.800 1.00 21.93 270 ASP B N 1
ATOM 8252 C CA . ASP B 1 260 ? 66.219 31.019 47.360 1.00 24.98 270 ASP B CA 1
ATOM 8253 C C . ASP B 1 260 ? 64.848 31.010 46.665 1.00 27.88 270 ASP B C 1
ATOM 8254 O O . ASP B 1 260 ? 64.321 29.954 46.327 1.00 23.26 270 ASP B O 1
ATOM 8263 N N . ALA B 1 261 ? 64.268 32.192 46.467 1.00 25.91 271 ALA B N 1
ATOM 8264 C CA . ALA B 1 261 ? 62.923 32.269 45.890 1.00 23.23 271 ALA B CA 1
ATOM 8265 C C . ALA B 1 261 ? 62.910 31.731 44.455 1.00 22.43 271 ALA B C 1
ATOM 8266 O O . ALA B 1 261 ? 61.967 31.080 44.046 1.00 20.79 271 ALA B O 1
ATOM 8273 N N . ALA B 1 262 ? 63.952 32.010 43.682 1.00 19.43 272 ALA B N 1
ATOM 8274 C CA . ALA B 1 262 ? 64.021 31.496 42.323 1.00 21.88 272 ALA B CA 1
ATOM 8275 C C . ALA B 1 262 ? 64.174 29.964 42.297 1.00 18.69 272 ALA B C 1
ATOM 8276 O O . ALA B 1 262 ? 63.560 29.293 41.479 1.00 20.71 272 ALA B O 1
ATOM 8283 N N . LYS B 1 263 ? 65.027 29.415 43.161 1.00 22.50 273 LYS B N 1
ATOM 8284 C CA . LYS B 1 263 ? 65.150 27.972 43.241 1.00 20.57 273 LYS B CA 1
ATOM 8285 C C . LYS B 1 263 ? 63.779 27.345 43.495 1.00 24.65 273 LYS B C 1
ATOM 8286 O O . LYS B 1 263 ? 63.375 26.395 42.827 1.00 20.52 273 LYS B O 1
ATOM 8305 N N . GLU B 1 264 ? 63.067 27.897 44.464 1.00 22.14 274 GLU B N 1
ATOM 8306 C CA . GLU B 1 264 ? 61.722 27.422 44.781 1.00 22.40 274 GLU B CA 1
ATOM 8307 C C . GLU B 1 264 ? 60.788 27.613 43.592 1.00 23.41 274 GLU B C 1
ATOM 8308 O O . GLU B 1 264 ? 60.015 26.717 43.245 1.00 20.34 274 GLU B O 1
ATOM 8320 N N . GLN B 1 265 ? 60.847 28.773 42.954 1.00 22.25 275 GLN B N 1
ATOM 8321 C CA . GLN B 1 265 ? 59.926 29.029 41.833 1.00 16.98 275 GLN B CA 1
ATOM 8322 C C . GLN B 1 265 ? 60.137 28.013 40.718 1.00 16.33 275 GLN B C 1
ATOM 8323 O O . GLN B 1 265 ? 59.180 27.537 40.123 1.00 18.59 275 GLN B O 1
ATOM 8337 N N . ARG B 1 266 ? 61.387 27.665 40.442 1.00 18.21 276 ARG B N 1
ATOM 8338 C CA . ARG B 1 266 ? 61.656 26.700 39.370 1.00 17.86 276 ARG B CA 1
ATOM 8339 C C . ARG B 1 266 ? 61.179 25.295 39.722 1.00 21.72 276 ARG B C 1
ATOM 8340 O O . ARG B 1 266 ? 60.705 24.553 38.869 1.00 18.34 276 ARG B O 1
ATOM 8361 N N . ALA B 1 267 ? 61.288 24.936 40.993 1.00 19.67 277 ALA B N 1
ATOM 8362 C CA . ALA B 1 267 ? 60.790 23.632 41.415 1.00 21.24 277 ALA B CA 1
ATOM 8363 C C . ALA B 1 267 ? 59.264 23.606 41.354 1.00 20.83 277 ALA B C 1
ATOM 8364 O O . ALA B 1 267 ? 58.652 22.642 40.878 1.00 19.05 277 ALA B O 1
ATOM 8371 N N . LEU B 1 268 ? 58.634 24.671 41.839 1.00 22.66 278 LEU B N 1
ATOM 8372 C CA . LEU B 1 268 ? 57.182 24.743 41.814 1.00 21.36 278 LEU B CA 1
ATOM 8373 C C . LEU B 1 268 ? 56.699 24.783 40.367 1.00 20.24 278 LEU B C 1
ATOM 8374 O O . LEU B 1 268 ? 55.621 24.285 40.030 1.00 19.74 278 LEU B O 1
ATOM 8390 N N . TRP B 1 269 ? 57.501 25.390 39.503 1.00 19.36 279 TRP B N 1
ATOM 8391 C CA . TRP B 1 269 ? 57.145 25.491 38.096 1.00 17.31 279 TRP B CA 1
ATOM 8392 C C . TRP B 1 269 ? 56.992 24.111 37.489 1.00 17.74 279 TRP B C 1
ATOM 8393 O O . TRP B 1 269 ? 55.992 23.828 36.816 1.00 17.86 279 TRP B O 1
ATOM 8414 N N . GLU B 1 270 ? 57.983 23.251 37.695 1.00 16.46 280 GLU B N 1
ATOM 8415 C CA . GLU B 1 270 ? 57.931 21.918 37.101 1.00 17.08 280 GLU B CA 1
ATOM 8416 C C . GLU B 1 270 ? 56.693 21.161 37.600 1.00 23.97 280 GLU B C 1
ATOM 8417 O O . GLU B 1 270 ? 55.993 20.509 36.819 1.00 22.49 280 GLU B O 1
ATOM 8429 N N . GLU B 1 271 ? 56.415 21.252 38.891 1.00 22.48 281 GLU B N 1
ATOM 8430 C CA . GLU B 1 271 ? 55.216 20.627 39.448 1.00 20.97 281 GLU B CA 1
ATOM 8431 C C . GLU B 1 271 ? 53.941 21.217 38.860 1.00 20.67 281 GLU B C 1
ATOM 8432 O O . GLU B 1 271 ? 53.006 20.481 38.528 1.00 22.01 281 GLU B O 1
ATOM 8444 N N . GLY B 1 272 ? 53.926 22.540 38.695 1.00 22.05 282 GLY B N 1
ATOM 8445 C CA . GLY B 1 272 ? 52.762 23.239 38.200 1.00 14.98 282 GLY B CA 1
ATOM 8446 C C . GLY B 1 272 ? 52.433 22.929 36.741 1.00 15.59 282 GLY B C 1
ATOM 8447 O O . GLY B 1 272 ? 51.277 22.868 36.340 1.00 17.46 282 GLY B O 1
ATOM 8451 N N . VAL B 1 273 ? 53.463 22.757 35.929 1.00 18.57 283 VAL B N 1
ATOM 8452 C CA . VAL B 1 273 ? 53.262 22.367 34.550 1.00 20.59 283 VAL B CA 1
ATOM 8453 C C . VAL B 1 273 ? 52.546 21.020 34.467 1.00 21.66 283 VAL B C 1
ATOM 8454 O O . VAL B 1 273 ? 51.628 20.834 33.660 1.00 18.35 283 VAL B O 1
ATOM 8467 N N . GLN B 1 274 ? 52.968 20.068 35.286 1.00 19.05 284 GLN B N 1
ATOM 8468 C CA . GLN B 1 274 ? 52.317 18.769 35.297 1.00 22.28 284 GLN B CA 1
ATOM 8469 C C . GLN B 1 274 ? 50.901 18.835 35.849 1.00 19.64 284 GLN B C 1
ATOM 8470 O O . GLN B 1 274 ? 50.014 18.171 35.351 1.00 21.40 284 GLN B O 1
ATOM 8484 N N . ALA B 1 275 ? 50.696 19.641 36.883 1.00 18.80 285 ALA B N 1
ATOM 8485 C CA . ALA B 1 275 ? 49.379 19.761 37.477 1.00 22.36 285 ALA B CA 1
ATOM 8486 C C . ALA B 1 275 ? 48.415 20.403 36.474 1.00 21.68 285 ALA B C 1
ATOM 8487 O O . ALA B 1 275 ? 47.292 19.922 36.317 1.00 19.10 285 ALA B O 1
ATOM 8494 N N . SER B 1 276 ? 48.868 21.469 35.801 1.00 16.77 286 SER B N 1
ATOM 8495 C CA . SER B 1 276 ? 48.084 22.148 34.787 1.00 17.04 286 SER B CA 1
ATOM 8496 C C . SER B 1 276 ? 47.772 21.225 33.624 1.00 18.49 286 SER B C 1
ATOM 8497 O O . SER B 1 276 ? 46.635 21.163 33.146 1.00 16.15 286 SER B O 1
ATOM 8505 N N . LYS B 1 277 ? 48.770 20.488 33.159 1.00 17.54 287 LYS B N 1
ATOM 8506 C CA . LYS B 1 277 ? 48.529 19.551 32.060 1.00 15.56 287 LYS B CA 1
ATOM 8507 C C . LYS B 1 277 ? 47.449 18.544 32.410 1.00 17.56 287 LYS B C 1
ATOM 8508 O O . LYS B 1 277 ? 46.604 18.187 31.565 1.00 16.81 287 LYS B O 1
ATOM 8527 N N . GLN B 1 278 ? 47.447 18.059 33.649 1.00 18.11 288 GLN B N 1
ATOM 8528 C CA . GLN B 1 278 ? 46.446 17.074 34.019 1.00 22.48 288 GLN B CA 1
ATOM 8529 C C . GLN B 1 278 ? 45.036 17.677 33.979 1.00 18.99 288 GLN B C 1
ATOM 8530 O O . GLN B 1 278 ? 44.099 17.043 33.476 1.00 21.23 288 GLN B O 1
ATOM 8544 N N . LYS B 1 279 ? 44.900 18.890 34.497 1.00 15.97 289 LYS B N 1
ATOM 8545 C CA . LYS B 1 279 ? 43.633 19.598 34.450 1.00 17.91 289 LYS B CA 1
ATOM 8546 C C . LYS B 1 279 ? 43.138 19.777 33.023 1.00 18.68 289 LYS B C 1
ATOM 8547 O O . LYS B 1 279 ? 41.964 19.580 32.732 1.00 19.25 289 LYS B O 1
ATOM 8566 N N . ILE B 1 280 ? 44.046 20.201 32.151 1.00 17.19 290 ILE B N 1
ATOM 8567 C CA . ILE B 1 280 ? 43.739 20.425 30.746 1.00 14.80 290 ILE B CA 1
ATOM 8568 C C . ILE B 1 280 ? 43.260 19.146 30.066 1.00 15.42 290 ILE B C 1
ATOM 8569 O O . ILE B 1 280 ? 42.250 19.126 29.326 1.00 15.68 290 ILE B O 1
ATOM 8585 N N . LEU B 1 281 ? 43.949 18.042 30.336 1.00 17.08 291 LEU B N 1
ATOM 8586 C CA . LEU B 1 281 ? 43.552 16.782 29.761 1.00 16.49 291 LEU B CA 1
ATOM 8587 C C . LEU B 1 281 ? 42.217 16.301 30.336 1.00 18.18 291 LEU B C 1
ATOM 8588 O O . LEU B 1 281 ? 41.347 15.857 29.582 1.00 20.29 291 LEU B O 1
ATOM 8604 N N . ASP B 1 282 ? 42.053 16.415 31.652 1.00 19.25 292 ASP B N 1
ATOM 8605 C CA . ASP B 1 282 ? 40.800 16.028 32.309 1.00 22.54 292 ASP B CA 1
ATOM 8606 C C . ASP B 1 282 ? 39.628 16.831 31.721 1.00 26.68 292 ASP B C 1
ATOM 8607 O O . ASP B 1 282 ? 38.502 16.353 31.670 1.00 24.57 292 ASP B O 1
ATOM 8616 N N . ALA B 1 283 ? 39.908 18.037 31.249 1.00 18.68 293 ALA B N 1
ATOM 8617 C CA . ALA B 1 283 ? 38.878 18.896 30.664 1.00 20.80 293 ALA B CA 1
ATOM 8618 C C . ALA B 1 283 ? 38.545 18.561 29.197 1.00 15.55 293 ALA B C 1
ATOM 8619 O O . ALA B 1 283 ? 37.602 19.146 28.628 1.00 21.10 293 ALA B O 1
ATOM 8626 N N . GLY B 1 284 ? 39.323 17.669 28.592 1.00 15.60 294 GLY B N 1
ATOM 8627 C CA . GLY B 1 284 ? 39.094 17.231 27.227 1.00 18.09 294 GLY B CA 1
ATOM 8628 C C . GLY B 1 284 ? 39.847 17.992 26.133 1.00 17.13 294 GLY B C 1
ATOM 8629 O O . GLY B 1 284 ? 39.539 17.844 24.950 1.00 16.51 294 GLY B O 1
ATOM 8633 N N . VAL B 1 285 ? 40.802 18.845 26.512 1.00 14.92 295 VAL B N 1
ATOM 8634 C CA . VAL B 1 285 ? 41.637 19.544 25.536 1.00 15.51 295 VAL B CA 1
ATOM 8635 C C . VAL B 1 285 ? 42.422 18.549 24.708 1.00 14.71 295 VAL B C 1
ATOM 8636 O O . VAL B 1 285 ? 42.892 17.513 25.212 1.00 15.55 295 VAL B O 1
ATOM 8649 N N . LYS B 1 286 ? 42.519 18.839 23.419 1.00 14.54 296 LYS B N 1
ATOM 8650 C CA . LYS B 1 286 ? 43.324 18.070 22.474 1.00 18.68 296 LYS B CA 1
ATOM 8651 C C . LYS B 1 286 ? 44.711 18.693 22.317 1.00 18.83 296 LYS B C 1
ATOM 8652 O O . LYS B 1 286 ? 44.866 19.792 21.751 1.00 16.16 296 LYS B O 1
ATOM 8671 N N . ILE B 1 287 ? 45.706 17.995 22.847 1.00 13.63 297 ILE B N 1
ATOM 8672 C CA . ILE B 1 287 ? 47.074 18.423 22.758 1.00 11.99 297 ILE B CA 1
ATOM 8673 C C . ILE B 1 287 ? 47.761 17.667 21.642 1.00 14.78 297 ILE B C 1
ATOM 8674 O O . ILE B 1 287 ? 47.660 16.441 21.565 1.00 17.81 297 ILE B O 1
ATOM 8690 N N . ASN B 1 288 ? 48.432 18.388 20.758 1.00 16.35 298 ASN B N 1
ATOM 8691 C CA . ASN B 1 288 ? 49.246 17.752 19.714 1.00 16.68 298 ASN B CA 1
ATOM 8692 C C . ASN B 1 288 ? 50.650 18.322 19.630 1.00 15.93 298 ASN B C 1
ATOM 8693 O O . ASN B 1 288 ? 50.855 19.543 19.662 1.00 15.62 298 ASN B O 1
ATOM 8704 N N . GLU B 1 289 ? 51.624 17.427 19.494 1.00 13.28 299 GLU B N 1
ATOM 8705 C CA . GLU B 1 289 ? 52.933 17.816 19.027 1.00 12.96 299 GLU B CA 1
ATOM 8706 C C . GLU B 1 289 ? 52.755 18.272 17.574 1.00 14.35 299 GLU B C 1
ATOM 8707 O O . GLU B 1 289 ? 51.889 17.763 16.873 1.00 13.63 299 GLU B O 1
ATOM 8719 N N . VAL B 1 290 ? 53.558 19.226 17.125 1.00 15.34 300 VAL B N 1
ATOM 8720 C CA . VAL B 1 290 ? 53.564 19.585 15.706 1.00 15.33 300 VAL B CA 1
ATOM 8721 C C . VAL B 1 290 ? 54.343 18.534 14.917 1.00 16.16 300 VAL B C 1
ATOM 8722 O O . VAL B 1 290 ? 55.055 17.686 15.501 1.00 16.31 300 VAL B O 1
ATOM 8735 N N . ASP B 1 291 ? 54.214 18.566 13.600 1.00 14.43 301 ASP B N 1
ATOM 8736 C CA . ASP B 1 291 ? 54.914 17.569 12.780 1.00 16.39 301 ASP B CA 1
ATOM 8737 C C . ASP B 1 291 ? 56.421 17.694 12.930 1.00 16.27 301 ASP B C 1
ATOM 8738 O O . ASP B 1 291 ? 57.132 16.702 13.016 1.00 16.07 301 ASP B O 1
ATOM 8747 N N . ASP B 1 292 ? 56.908 18.926 12.921 1.00 17.13 302 ASP B N 1
ATOM 8748 C CA . ASP B 1 292 ? 58.341 19.173 12.800 1.00 17.17 302 ASP B CA 1
ATOM 8749 C C . ASP B 1 292 ? 58.642 20.603 13.226 1.00 18.89 302 ASP B C 1
ATOM 8750 O O . ASP B 1 292 ? 58.418 21.548 12.468 1.00 18.63 302 ASP B O 1
ATOM 8759 N N . LYS B 1 293 ? 59.116 20.766 14.454 1.00 20.56 303 LYS B N 1
ATOM 8760 C CA . LYS B 1 293 ? 59.318 22.120 14.993 1.00 18.10 303 LYS B CA 1
ATOM 8761 C C . LYS B 1 293 ? 60.253 22.932 14.105 1.00 20.04 303 LYS B C 1
ATOM 8762 O O . LYS B 1 293 ? 60.094 24.145 13.988 1.00 18.57 303 LYS B O 1
ATOM 8781 N N . SER B 1 294 ? 61.221 22.276 13.461 1.00 20.71 304 SER B N 1
ATOM 8782 C CA . SER B 1 294 ? 62.187 22.984 12.618 1.00 19.60 304 SER B CA 1
ATOM 8783 C C . SER B 1 294 ? 61.530 23.714 11.429 1.00 20.26 304 SER B C 1
ATOM 8784 O O . SER B 1 294 ? 62.059 24.722 10.926 1.00 21.04 304 SER B O 1
ATOM 8792 N N . ALA B 1 295 ? 60.369 23.247 10.999 1.00 19.05 305 ALA B N 1
ATOM 8793 C CA . ALA B 1 295 ? 59.661 23.922 9.928 1.00 20.78 305 ALA B CA 1
ATOM 8794 C C . ALA B 1 295 ? 59.140 25.279 10.417 1.00 22.67 305 ALA B C 1
ATOM 8795 O O . ALA B 1 295 ? 59.032 26.222 9.633 1.00 20.62 305 ALA B O 1
ATOM 8802 N N . PHE B 1 296 ? 58.808 25.374 11.703 1.00 15.56 306 PHE B N 1
ATOM 8803 C CA . PHE B 1 296 ? 58.390 26.638 12.258 1.00 16.12 306 PHE B CA 1
ATOM 8804 C C . PHE B 1 296 ? 59.611 27.529 12.434 1.00 16.83 306 PHE B C 1
ATOM 8805 O O . PHE B 1 296 ? 59.595 28.706 12.092 1.00 17.72 306 PHE B O 1
ATOM 8822 N N . GLN B 1 297 ? 60.683 26.942 12.936 1.00 18.74 307 GLN B N 1
ATOM 8823 C CA . GLN B 1 297 ? 61.912 27.684 13.179 1.00 23.49 307 GLN B CA 1
ATOM 8824 C C . GLN B 1 297 ? 62.406 28.322 11.879 1.00 23.42 307 GLN B C 1
ATOM 8825 O O . GLN B 1 297 ? 62.895 29.460 11.865 1.00 20.34 307 GLN B O 1
ATOM 8839 N N . ALA B 1 298 ? 62.261 27.594 10.784 1.00 20.21 308 ALA B N 1
ATOM 8840 C CA . ALA B 1 298 ? 62.860 28.028 9.519 1.00 21.98 308 ALA B CA 1
ATOM 8841 C C . ALA B 1 298 ? 62.234 29.328 9.040 1.00 20.44 308 ALA B C 1
ATOM 8842 O O . ALA B 1 298 ? 62.902 30.180 8.477 1.00 24.85 308 ALA B O 1
ATOM 8849 N N . LYS B 1 299 ? 60.942 29.482 9.282 1.00 15.61 309 LYS B N 1
ATOM 8850 C CA . LYS B 1 299 ? 60.220 30.650 8.833 1.00 20.66 309 LYS B CA 1
ATOM 8851 C C . LYS B 1 299 ? 60.580 31.910 9.635 1.00 17.15 309 LYS B C 1
ATOM 8852 O O . LYS B 1 299 ? 60.131 33.003 9.301 1.00 17.35 309 LYS B O 1
ATOM 8888 N N . GLN B 1 301 ? 63.620 33.093 10.070 1.00 21.84 311 GLN B N 1
ATOM 8889 C CA . GLN B 1 301 ? 64.874 33.715 9.640 1.00 19.13 311 GLN B CA 1
ATOM 8890 C C . GLN B 1 301 ? 64.786 35.221 9.368 1.00 18.44 311 GLN B C 1
ATOM 8891 O O . GLN B 1 301 ? 65.651 35.964 9.809 1.00 20.00 311 GLN B O 1
ATOM 8905 N N . PRO B 1 302 ? 63.749 35.684 8.649 1.00 20.53 312 PRO B N 1
ATOM 8906 C CA . PRO B 1 302 ? 63.644 37.126 8.389 1.00 19.58 312 PRO B CA 1
ATOM 8907 C C . PRO B 1 302 ? 63.595 37.973 9.665 1.00 18.03 312 PRO B C 1
ATOM 8908 O O . PRO B 1 302 ? 64.057 39.113 9.652 1.00 16.51 312 PRO B O 1
ATOM 8919 N N . ILE B 1 303 ? 63.053 37.415 10.748 1.00 18.22 313 ILE B N 1
ATOM 8920 C CA . ILE B 1 303 ? 62.943 38.144 12.006 1.00 14.77 313 ILE B CA 1
ATOM 8921 C C . ILE B 1 303 ? 64.340 38.382 12.592 1.00 14.19 313 ILE B C 1
ATOM 8922 O O . ILE B 1 303 ? 64.669 39.493 13.032 1.00 17.14 313 ILE B O 1
ATOM 8938 N N . TYR B 1 304 ? 65.151 37.335 12.595 1.00 14.55 314 TYR B N 1
ATOM 8939 C CA . TYR B 1 304 ? 66.525 37.415 13.066 1.00 15.26 314 TYR B CA 1
ATOM 8940 C C . TYR B 1 304 ? 67.350 38.351 12.175 1.00 16.42 314 TYR B C 1
ATOM 8941 O O . TYR B 1 304 ? 68.080 39.212 12.683 1.00 14.87 314 TYR B O 1
ATOM 8959 N N . ASP B 1 305 ? 67.217 38.217 10.849 1.00 16.37 315 ASP B N 1
ATOM 8960 C CA . ASP B 1 305 ? 67.929 39.116 9.924 1.00 18.30 315 ASP B CA 1
ATOM 8961 C C . ASP B 1 305 ? 67.605 40.602 10.189 1.00 17.09 315 ASP B C 1
ATOM 8962 O O . ASP B 1 305 ? 68.519 41.432 10.326 1.00 18.77 315 ASP B O 1
ATOM 8971 N N . GLN B 1 306 ? 66.311 40.937 10.278 1.00 14.71 316 GLN B N 1
ATOM 8972 C CA . GLN B 1 306 ? 65.914 42.328 10.529 1.00 15.45 316 GLN B CA 1
ATOM 8973 C C . GLN B 1 306 ? 66.429 42.793 11.894 1.00 15.53 316 GLN B C 1
ATOM 8974 O O . GLN B 1 306 ? 66.924 43.909 12.032 1.00 16.26 316 GLN B O 1
ATOM 8988 N N . PHE B 1 307 ? 66.298 41.936 12.901 1.00 14.76 317 PHE B N 1
ATOM 8989 C CA . PHE B 1 307 ? 66.710 42.290 14.253 1.00 13.21 317 PHE B CA 1
ATOM 8990 C C . PHE B 1 307 ? 68.195 42.677 14.334 1.00 13.57 317 PHE B C 1
ATOM 8991 O O . PHE B 1 307 ? 68.542 43.742 14.873 1.00 14.70 317 PHE B O 1
ATOM 9008 N N . VAL B 1 308 ? 69.073 41.841 13.812 1.00 13.71 318 VAL B N 1
ATOM 9009 C CA . VAL B 1 308 ? 70.492 42.142 13.892 1.00 16.53 318 VAL B CA 1
ATOM 9010 C C . VAL B 1 308 ? 70.909 43.288 12.967 1.00 16.26 318 VAL B C 1
ATOM 9011 O O . VAL B 1 308 ? 71.870 43.989 13.276 1.00 18.00 318 VAL B O 1
ATOM 9024 N N . GLN B 1 309 ? 70.165 43.532 11.882 1.00 19.05 319 GLN B N 1
ATOM 9025 C CA . GLN B 1 309 ? 70.411 44.722 11.076 1.00 16.81 319 GLN B CA 1
ATOM 9026 C C . GLN B 1 309 ? 70.037 46.025 11.800 1.00 16.95 319 GLN B C 1
ATOM 9027 O O . GLN B 1 309 ? 70.801 47.009 11.745 1.00 15.71 319 GLN B O 1
ATOM 9041 N N . GLU B 1 310 ? 68.876 46.017 12.464 1.00 14.38 320 GLU B N 1
ATOM 9042 C CA . GLU B 1 310 ? 68.381 47.151 13.261 1.00 19.39 320 GLU B CA 1
ATOM 9043 C C . GLU B 1 310 ? 69.232 47.377 14.482 1.00 20.45 320 GLU B C 1
ATOM 9044 O O . GLU B 1 310 ? 69.362 48.514 14.939 1.00 19.99 320 GLU B O 1
ATOM 9056 N N . HIS B 1 311 ? 69.739 46.289 15.055 1.00 21.17 321 HIS B N 1
ATOM 9057 C CA . HIS B 1 311 ? 70.490 46.360 16.306 1.00 21.48 321 HIS B CA 1
ATOM 9058 C C . HIS B 1 311 ? 71.833 45.690 16.181 1.00 22.10 321 HIS B C 1
ATOM 9059 O O . HIS B 1 311 ? 72.075 44.653 16.788 1.00 22.11 321 HIS B O 1
ATOM 9074 N N . PRO B 1 312 ? 72.734 46.290 15.407 1.00 22.65 322 PRO B N 1
ATOM 9075 C CA . PRO B 1 312 ? 74.033 45.650 15.201 1.00 23.30 322 PRO B CA 1
ATOM 9076 C C . PRO B 1 312 ? 74.780 45.428 16.513 1.00 23.63 322 PRO B C 1
ATOM 9077 O O . PRO B 1 312 ? 75.543 44.469 16.614 1.00 28.21 322 PRO B O 1
ATOM 9088 N N . GLU B 1 313 ? 74.557 46.303 17.495 1.00 24.68 323 GLU B N 1
ATOM 9089 C CA . GLU B 1 313 ? 75.216 46.218 18.792 1.00 37.12 323 GLU B CA 1
ATOM 9090 C C . GLU B 1 313 ? 74.764 44.988 19.608 1.00 35.25 323 GLU B C 1
ATOM 9091 O O . GLU B 1 313 ? 75.523 44.450 20.430 1.00 31.92 323 GLU B O 1
ATOM 9103 N N . LEU B 1 314 ? 73.540 44.532 19.354 1.00 29.97 324 LEU B N 1
ATOM 9104 C CA . LEU B 1 314 ? 72.961 43.423 20.112 1.00 26.63 324 LEU B CA 1
ATOM 9105 C C . LEU B 1 314 ? 73.238 42.084 19.426 1.00 27.85 324 LEU B C 1
ATOM 9106 O O . LEU B 1 314 ? 72.910 41.027 19.979 1.00 27.30 324 LEU B O 1
ATOM 9122 N N . GLU B 1 315 ? 73.857 42.123 18.244 1.00 29.73 325 GLU B N 1
ATOM 9123 C CA . GLU B 1 315 ? 74.148 40.884 17.526 1.00 34.12 325 GLU B CA 1
ATOM 9124 C C . GLU B 1 315 ? 75.047 39.985 18.369 1.00 32.82 325 GLU B C 1
ATOM 9125 O O . GLU B 1 315 ? 74.957 38.755 18.302 1.00 33.33 325 GLU B O 1
ATOM 9137 N N . SER B 1 316 ? 75.903 40.608 19.173 1.00 27.48 326 SER B N 1
ATOM 9138 C CA . SER B 1 316 ? 76.772 39.870 20.067 1.00 27.43 326 SER B CA 1
ATOM 9139 C C . SER B 1 316 ? 75.975 39.030 21.083 1.00 29.97 326 SER B C 1
ATOM 9140 O O . SER B 1 316 ? 76.380 37.901 21.393 1.00 30.90 326 SER B O 1
ATOM 9148 N N . LEU B 1 317 ? 74.857 39.551 21.604 1.00 25.69 327 LEU B N 1
ATOM 9149 C CA . LEU B 1 317 ? 74.026 38.767 22.517 1.00 28.42 327 LEU B CA 1
ATOM 9150 C C . LEU B 1 317 ? 73.386 37.590 21.785 1.00 29.99 327 LEU B C 1
ATOM 9151 O O . LEU B 1 317 ? 73.339 36.479 22.305 1.00 29.35 327 LEU B O 1
ATOM 9167 N N . VAL B 1 318 ? 72.878 37.845 20.581 1.00 27.09 328 VAL B N 1
ATOM 9168 C CA . VAL B 1 318 ? 72.244 36.800 19.792 1.00 21.81 328 VAL B CA 1
ATOM 9169 C C . VAL B 1 318 ? 73.212 35.639 19.544 1.00 22.33 328 VAL B C 1
ATOM 9170 O O . VAL B 1 318 ? 72.886 34.475 19.793 1.00 24.70 328 VAL B O 1
ATOM 9183 N N . THR B 1 319 ? 74.394 35.944 19.017 1.00 23.23 329 THR B N 1
ATOM 9184 C CA . THR B 1 319 ? 75.346 34.894 18.671 1.00 28.04 329 THR B CA 1
ATOM 9185 C C . THR B 1 319 ? 75.941 34.200 19.892 1.00 24.11 329 THR B C 1
ATOM 9186 O O . THR B 1 319 ? 76.204 32.998 19.854 1.00 26.78 329 THR B O 1
ATOM 9197 N N . ASP B 1 320 ? 76.148 34.943 20.981 1.00 30.40 330 ASP B N 1
ATOM 9198 C CA . ASP B 1 320 ? 76.674 34.331 22.210 1.00 27.94 330 ASP B CA 1
ATOM 9199 C C . ASP B 1 320 ? 75.641 33.366 22.815 1.00 27.23 330 ASP B C 1
ATOM 9200 O O . ASP B 1 320 ? 75.988 32.323 23.358 1.00 26.13 330 ASP B O 1
ATOM 9209 N N . ILE B 1 321 ? 74.365 33.700 22.721 1.00 22.99 331 ILE B N 1
ATOM 9210 C CA . ILE B 1 321 ? 73.340 32.772 23.179 1.00 26.60 331 ILE B CA 1
ATOM 9211 C C . ILE B 1 321 ? 73.283 31.530 22.277 1.00 22.74 331 ILE B C 1
ATOM 9212 O O . ILE B 1 321 ? 73.206 30.404 22.770 1.00 25.56 331 ILE B O 1
ATOM 9228 N N . GLN B 1 322 ? 73.338 31.736 20.971 1.00 26.75 332 GLN B N 1
ATOM 9229 C CA . GLN B 1 322 ? 73.319 30.621 20.024 1.00 26.45 332 GLN B CA 1
ATOM 9230 C C . GLN B 1 322 ? 74.540 29.731 20.272 1.00 31.22 332 GLN B C 1
ATOM 9231 O O . GLN B 1 322 ? 74.434 28.501 20.305 1.00 31.40 332 GLN B O 1
ATOM 9245 N N . ASP B 1 323 ? 75.682 30.367 20.505 1.00 28.16 333 ASP B N 1
ATOM 9246 C CA . ASP B 1 323 ? 76.947 29.645 20.636 1.00 35.93 333 ASP B CA 1
ATOM 9247 C C . ASP B 1 323 ? 76.995 28.862 21.938 1.00 38.39 333 ASP B C 1
ATOM 9248 O O . ASP B 1 323 ? 77.648 27.823 22.030 1.00 33.29 333 ASP B O 1
ATOM 9257 N N . ALA B 1 324 ? 76.267 29.351 22.936 1.00 33.53 334 ALA B N 1
ATOM 9258 C CA . ALA B 1 324 ? 76.247 28.713 24.237 1.00 33.13 334 ALA B CA 1
ATOM 9259 C C . ALA B 1 324 ? 75.461 27.405 24.228 1.00 31.33 334 ALA B C 1
ATOM 9260 O O . ALA B 1 324 ? 75.378 26.728 25.246 1.00 36.61 334 ALA B O 1
ATOM 9267 N N . GLN B 1 325 ? 74.898 27.045 23.080 1.00 31.96 335 GLN B N 1
ATOM 9268 C CA . GLN B 1 325 ? 74.034 25.876 22.985 1.00 29.13 335 GLN B CA 1
ATOM 9269 C C . GLN B 1 325 ? 74.477 24.961 21.860 1.00 33.94 335 GLN B C 1
ATOM 9270 O O . GLN B 1 325 ? 75.376 25.331 21.101 1.00 41.02 335 GLN B O 1
#

Organism: Chromohalobacter israelensis (strain ATCC BAA-138 / DSM 3043 / CIP 106854 / NCIMB 13768 / 1H11) (NCBI:txid290398)

Solvent-accessible surface area: 23647 Å² total

B-factor: mean 25.26, std 9.7, range [8.48, 71.33]

Nearest PDB structures (foldseek):
  4p1l-assembly2_B  TM=1.003E+00  e=5.857E-58  Chromohalobacter israelensis DSM 3043
  4pf8-assembly1_A  TM=9.862E-01  e=3.577E-40  Sulfitobacter sp. NAS-14.1
  4pf8-assembly2_B  TM=9.833E-01  e=3.372E-40  Sulfitobacter sp. NAS-14.1
  4ovq-assembly1_A  TM=9.846E-01  e=2.228E-39  Roseobacter denitrificans OCh 114
  4x8r-assembly2_B  TM=9.627E-01  e=3.348E-34  Cereibacter sphaeroides ATCC 17029

CATH classification: 3.40.190.170